Protein AF-A0A699Z258-F1 (afdb_monomer)

Nearest PDB structures (foldseek):
  6tmh-assembly1_B  TM=9.627E-01  e=2.036E-37  Toxoplasma gondii GT1
  5cdf-assembly1_E  TM=9.184E-01  e=7.762E-35  Paracoccus denitrificans
  5arh-assembly1_F  TM=9.591E-01  e=1.996E-33  Bos taurus
  9b8p-assembly1_E  TM=8.627E-01  e=3.052E-16  Rattus norvegicus
  3cob-assembly1_A  TM=8.303E-01  e=4.527E-15  unclassified

InterPro domains:
  IPR000194 ATPase, F1/V1/A1 complex, alpha/beta subunit, nucleotide-binding domain [PF00006] (335-485)
  IPR001752 Kinesin motor domain [PF00225] (1-186)
  IPR001752 Kinesin motor domain [PR00380] (93-110)
  IPR001752 Kinesin motor domain [PR00380] (124-142)
  IPR001752 Kinesin motor domain [PR00380] (173-194)
  IPR001752 Kinesin motor domain [PS50067] (1-189)
  IPR001752 Kinesin motor domain [SM00129] (1-197)
  IPR004100 ATPase, F1/V1/A1 complex, alpha/beta subunit, N-terminal domain [PF02874] (212-278)
  IPR019821 Kinesin motor domain, conserved site [PS00411] (123-134)
  IPR027417 P-loop containing nucleoside triphosphate hydrolase [G3DSA:3.40.50.300] (281-487)
  IPR027417 P-loop containing nucleoside triphosphate hydrolase [SSF52540] (1-185)
  IPR027417 P-loop containing nucleoside triphosphate hydrolase [SSF52540] (283-485)
  IPR036121 ATPase, F1/V1/A1 complex, alpha/beta subunit, N-terminal domain superfamily [SSF50615] (206-279)
  IPR036961 Kinesin motor domain superfamily [G3DSA:3.40.850.10] (1-192)
  IPR050053 ATPase alpha/beta chains [PTHR15184] (206-485)

Organism: Haematococcus lacustris (NCBI:txid44745)

Secondary structure (DSSP, 8-state):
-HHHHHHHHHHHHHHHHTTTEEEEEEEEEEEEETTEEEETT-SSSS------EEE-TTS-EEETT---EE--SHHHHHHHHHHHHHHHH----TT---STTSEEEEEEEEEEEETTT--EEEEEEEEEEPPP---TTTS---THHHHHHHHHHHHHHHHHHHHHHHHTT-S---TTSSHHHHHHTT-THHHHGGGS---PPPP-----EEEEEEEETTEEEEEESSPPPPTT-EEEETT-SS--EEEEEEEEETTEEEEEESS--TT--TT-EEEE-SSS-EEEESGGGTT-EE-TTS-B-SSS-----SEEEES--PPPPGGG------EE--S-HHHHHHSPEETT-----SSSHHHHHHHHHHHHHH--EEEEEEES--HHHHHHHHHHHHHTTSS--GGGGGG--EEEEEE-TTS-HHHHTTHHHHHHHHHHHHHHTT---EEEEEETHHHHHHHHHHHHHHTTPPP-GGG--TTHHHHHH--

Mean predicted aligned error: 17.18 Å

Solvent-accessible surface area (backbone atoms only — not comparable to full-atom values): 27286 Å² total; per-residue (Å²): 112,67,64,64,54,40,43,52,51,53,52,48,52,56,60,42,37,81,74,38,37,47,76,51,35,34,36,34,39,37,35,43,46,73,79,38,61,41,57,40,62,51,93,56,100,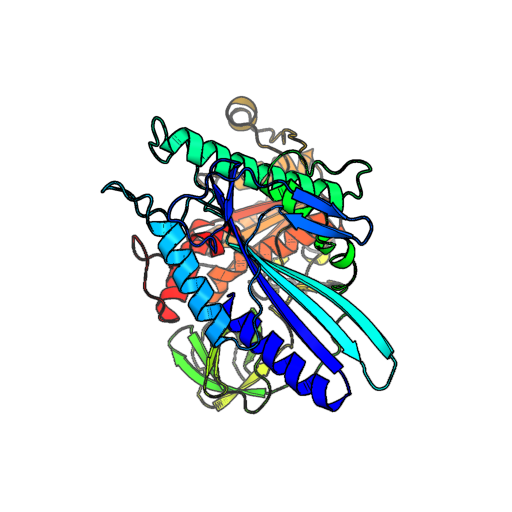66,78,87,66,86,55,46,78,46,75,47,96,87,46,47,61,47,59,48,94,56,52,72,42,82,45,92,49,45,70,57,49,48,52,50,49,52,53,26,52,51,58,71,55,70,83,73,63,101,81,73,92,68,77,51,68,37,29,40,38,41,37,37,40,39,39,36,39,26,76,80,78,69,47,74,48,75,49,74,49,76,51,73,48,76,41,60,88,66,61,63,87,78,67,77,50,60,74,68,53,37,53,40,44,48,36,50,49,45,31,53,50,27,40,51,52,30,54,50,25,50,75,70,65,46,96,66,60,55,28,80,68,20,59,65,27,41,58,46,61,38,55,63,67,75,72,62,70,84,76,76,80,82,80,68,83,77,72,87,70,79,81,50,58,28,26,30,67,46,78,58,75,53,36,37,32,34,33,31,86,66,77,76,80,55,73,54,20,24,29,38,47,56,94,54,98,57,92,38,42,29,32,28,71,44,78,77,52,91,54,22,35,33,23,35,22,48,39,82,52,80,88,69,54,72,65,38,46,29,38,51,71,87,39,45,53,54,26,64,32,55,71,47,40,29,46,36,36,24,37,50,70,41,48,67,76,62,83,76,60,83,74,67,54,96,48,66,44,54,45,76,71,81,76,81,52,79,88,72,57,79,86,71,86,44,76,41,81,48,86,43,68,68,43,57,70,77,57,58,42,47,52,96,55,88,80,90,76,92,68,72,82,59,52,64,56,44,50,54,40,36,42,70,74,67,70,31,43,35,26,39,12,33,16,46,33,54,67,65,60,54,51,52,51,52,51,50,32,42,75,73,58,44,27,32,69,76,94,49,18,81,73,20,41,34,28,38,24,43,15,38,60,90,50,35,43,43,19,17,49,38,12,51,36,39,27,46,41,41,37,47,40,41,36,75,74,66,68,40,63,60,49,75,42,64,45,35,63,67,40,31,54,50,17,44,22,56,47,32,54,75,74,67,51,72,65,39,79,98,62,33,35,74,54,51,68,57,61,58,68,73,103

Radius of gyration: 27.97 Å; Cα contacts (8 Å, |Δi|>4): 876; chains: 1; bounding box: 65×74×66 Å

Foldseek 3Di:
DLLVVQQVVLVVQVVCVVVQKDKWKKKWKWKQFLQAIDTLQDPDLDDPDGWDWDQDPVLDIDIPPTDIGTDNDSVVVVVSVVSSVVSVVPVDDPDDPPPQQMKMKMKMWMWMARPVPRDIDIDMDIDMDAHDQDDLVPPPDDDPRSSSNVLSNQLVVLVVQQLLCLVVVHPDGPLVSGSNSVSCVSVCVSVPVVPPDPPDPDDDDDWFKWWFADDDWQKTKTATPDDAADAQWWKFFPPDPDTKIWGFHDDPDPRITITGIFFGCPPPDTGTMMTTPNGHQWAAADLLLFLFEAFLSHATPPPQDGRDGPDIDHLDDFDDDPNRDDPDWDFDDQVDVCCCPPPTDTQVDDDDDDDDVVPLSSLLRCCVPFVAAEEEQAQAAAPVVVVVSSVVCPVSVLADDDPCRSVHRYGYYYDHNPGALVRSLRSLSVSVVNQVCCCPVVVGRYHYHHVPPVSNQVSQLVVQVSVVADADPPSGGPCSCVSSVRD

pLDDT: mean 82.55, std 15.2, range [25.12, 97.75]

Sequence (487 aa):
MIPLAMHQVFDTSRKLGSQGWTFNMAASMLEIYNEEYKDLLCKTKKDDRKHQVQHNADGTTLVTDMVVIDVSTAAKVDSLLSDAMDKRTVGCTQLNEHSSRSHMVFMLRIDGVNTATGQVIAGSLNL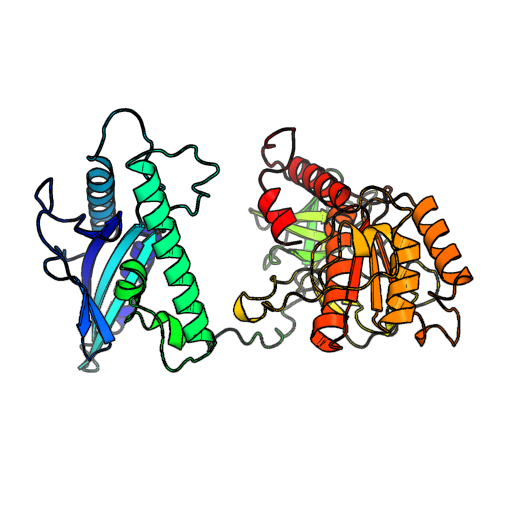IDLAGSERVKESGASGQQMKEAQSINKSLSALGDVIVAIANKEKHIPYRNSKLTYLLQAASLLRGWVRGYAAEPAAAAAVDHGYVSQVIGPVVDVRFDGELPSILSALEVQGHNVRLVLEVAQHVGDNTVRTIAMDSTDGLVRGQKVISTGGSIMVPVGRGTLGRIINVIGEPVDEAGPIECDTNWSIHREAPAFTEQSTEQEILVTGIKVVDLLAPYQRGGKIGLFGVLLIMELINNVAKAHGGFSVFAGVGERTREGNDLYREMIESGVIKMGEKRGESKVTLVYGQMNEPPGARARVALTGLTVAEYFRDVEGQDVLLFVDNIFRFTQANSEVSALLGRIPSAVGYQPTLATDLGHC

Structure (mmCIF, N/CA/C/O backbone):
data_AF-A0A699Z258-F1
#
_entry.id   AF-A0A699Z258-F1
#
loop_
_atom_site.group_PDB
_atom_site.id
_atom_site.type_symbol
_atom_site.label_atom_id
_atom_site.label_alt_id
_atom_site.label_comp_id
_atom_site.label_asym_id
_atom_site.label_entity_id
_atom_site.label_seq_id
_atom_site.pdbx_PDB_ins_code
_atom_site.Cartn_x
_atom_site.Cartn_y
_atom_site.Cartn_z
_atom_site.occupancy
_atom_site.B_iso_or_equiv
_atom_site.auth_seq_id
_atom_site.auth_comp_id
_atom_site.auth_asym_id
_atom_site.auth_atom_id
_atom_site.pdbx_PDB_model_num
ATOM 1 N N . MET A 1 1 ? -10.708 19.683 -15.173 1.00 61.69 1 MET A N 1
ATOM 2 C CA . MET A 1 1 ? -11.774 18.653 -15.127 1.00 61.69 1 MET A CA 1
ATOM 3 C C . MET A 1 1 ? -13.052 19.104 -15.845 1.00 61.69 1 MET A C 1
ATOM 5 O O . MET A 1 1 ? -13.514 18.370 -16.707 1.00 61.69 1 MET A O 1
ATOM 9 N N . ILE A 1 2 ? -13.592 20.300 -15.558 1.00 78.44 2 ILE A N 1
ATOM 10 C CA . ILE A 1 2 ? -14.870 20.777 -16.132 1.00 78.44 2 ILE A CA 1
ATOM 11 C C . ILE A 1 2 ? -14.883 20.822 -17.679 1.00 78.44 2 ILE A C 1
ATOM 13 O O . ILE A 1 2 ? -15.799 20.230 -18.246 1.00 78.44 2 ILE A O 1
ATOM 17 N N . PRO A 1 3 ? -13.883 21.396 -18.386 1.00 77.69 3 PRO A N 1
ATOM 18 C CA . PRO A 1 3 ? -13.898 21.448 -19.857 1.00 77.69 3 PRO A CA 1
ATOM 19 C C . PRO A 1 3 ? -14.035 20.068 -20.517 1.00 77.69 3 PRO A C 1
ATOM 21 O O . PRO A 1 3 ? -14.876 19.857 -21.389 1.00 77.69 3 PRO A O 1
ATOM 24 N N . LEU A 1 4 ? -13.269 19.087 -20.030 1.00 77.12 4 LEU A N 1
ATOM 25 C CA . LEU A 1 4 ? -13.266 17.722 -20.559 1.00 77.12 4 LEU A CA 1
ATOM 26 C C . LEU A 1 4 ? -14.621 17.021 -20.360 1.00 77.12 4 LEU A C 1
ATOM 28 O O . LEU A 1 4 ? -15.134 16.394 -21.285 1.00 77.12 4 LEU A O 1
ATOM 32 N N . ALA A 1 5 ? -15.231 17.182 -19.180 1.00 81.25 5 ALA A N 1
ATOM 33 C CA . ALA A 1 5 ? -16.555 16.634 -18.895 1.00 81.25 5 ALA A CA 1
ATOM 34 C C . ALA A 1 5 ? -17.633 17.240 -19.813 1.00 81.25 5 ALA A C 1
ATOM 36 O O . ALA A 1 5 ? -18.512 16.529 -20.298 1.00 81.25 5 ALA A O 1
ATOM 37 N N . MET A 1 6 ? -17.549 18.543 -20.101 1.00 88.56 6 MET A N 1
ATOM 38 C CA . MET A 1 6 ? -18.494 19.224 -20.991 1.00 88.56 6 MET A CA 1
ATOM 39 C C . MET A 1 6 ? -18.360 18.771 -22.438 1.00 88.56 6 MET A C 1
ATOM 41 O O . MET A 1 6 ? -19.375 18.531 -23.091 1.00 88.56 6 MET A O 1
ATOM 45 N N . HIS A 1 7 ? -17.132 18.584 -22.929 1.00 84.94 7 HIS A N 1
ATOM 46 C CA . HIS A 1 7 ? -16.902 17.983 -24.243 1.00 84.94 7 HIS A CA 1
ATOM 47 C C . HIS A 1 7 ? -17.639 16.646 -24.375 1.00 84.94 7 HIS A C 1
ATOM 49 O O . HIS A 1 7 ? -18.446 16.477 -25.291 1.00 84.94 7 HIS A O 1
ATOM 55 N N . GLN A 1 8 ? -17.463 15.755 -23.397 1.00 85.00 8 GLN A N 1
ATOM 56 C CA . GLN A 1 8 ? -18.109 14.446 -23.388 1.00 85.00 8 GLN A CA 1
ATOM 57 C C . GLN A 1 8 ? -19.644 14.529 -23.311 1.00 85.00 8 GLN A C 1
ATOM 59 O O . GLN A 1 8 ? -20.333 13.793 -24.022 1.00 85.00 8 GLN A O 1
ATOM 64 N N . VAL A 1 9 ? -20.198 15.423 -22.487 1.00 86.12 9 VAL A N 1
ATOM 65 C CA . VAL A 1 9 ? -21.655 15.612 -22.347 1.00 86.12 9 VAL A CA 1
ATOM 66 C C . VAL A 1 9 ? -22.271 16.108 -23.659 1.00 86.12 9 VAL A C 1
ATOM 68 O O . VAL A 1 9 ? -23.258 15.538 -24.131 1.00 86.12 9 VAL A O 1
ATOM 71 N N . PHE A 1 10 ? -21.671 17.115 -24.300 1.00 89.44 10 PHE A N 1
ATOM 72 C CA . PHE A 1 10 ? -22.171 17.641 -25.573 1.00 89.44 10 PHE A CA 1
ATOM 73 C C . PHE A 1 10 ? -21.992 16.646 -26.731 1.00 89.44 10 PHE A C 1
ATOM 75 O O . PHE A 1 10 ? -22.883 16.534 -27.576 1.00 89.44 10 PHE A O 1
ATOM 82 N N . ASP A 1 11 ? -20.887 15.895 -26.770 1.00 87.31 11 ASP A N 1
ATOM 83 C CA . ASP A 1 11 ? -20.684 14.813 -27.744 1.00 87.31 11 ASP A CA 1
ATOM 84 C C . ASP A 1 11 ? -21.733 13.708 -27.594 1.00 87.31 11 ASP A C 1
ATOM 86 O O . ASP A 1 11 ? -22.299 13.236 -28.582 1.00 87.31 11 ASP A O 1
ATOM 90 N N . THR A 1 12 ? -22.028 13.317 -26.356 1.00 87.12 12 THR A N 1
ATOM 91 C CA . THR A 1 12 ? -23.023 12.280 -26.058 1.00 87.12 12 THR A CA 1
ATOM 92 C C . THR A 1 12 ? -24.430 12.745 -26.424 1.00 87.12 12 THR A C 1
ATOM 94 O O . THR A 1 12 ? -25.163 12.010 -27.083 1.00 87.12 12 THR A O 1
ATOM 97 N N . SER A 1 13 ? -24.782 13.990 -26.092 1.00 87.25 13 SER A N 1
ATOM 98 C CA . SER A 1 13 ? -26.050 14.615 -26.489 1.00 87.25 13 SER A CA 1
ATOM 99 C C . SER A 1 13 ? -26.252 14.592 -28.010 1.00 87.25 13 SER A C 1
ATOM 101 O O . SER A 1 13 ? -27.298 14.153 -28.490 1.00 87.25 13 SER A O 1
ATOM 103 N N . ARG A 1 14 ? -25.217 14.943 -28.791 1.00 88.94 14 ARG A N 1
ATOM 104 C CA . ARG A 1 14 ? -25.261 14.860 -30.263 1.00 88.94 14 ARG A CA 1
ATOM 105 C C . ARG A 1 14 ? -25.487 13.438 -30.768 1.00 88.94 14 ARG A C 1
ATOM 107 O O . ARG A 1 14 ? -26.310 13.236 -31.658 1.00 88.94 14 ARG A O 1
ATOM 114 N N . LYS A 1 15 ? -24.782 12.450 -30.205 1.00 88.00 15 LYS A N 1
ATOM 115 C CA . LYS A 1 15 ? -24.946 11.034 -30.578 1.00 88.00 15 LYS A CA 1
ATOM 116 C C . LYS A 1 15 ? -26.372 10.549 -30.312 1.00 88.00 15 LYS A C 1
ATOM 118 O O . LYS A 1 15 ? -26.968 9.909 -31.176 1.00 88.00 15 LYS A O 1
ATOM 123 N N . LEU A 1 16 ? -26.939 10.904 -29.160 1.00 87.00 16 LEU A N 1
ATOM 124 C CA . LEU A 1 16 ? -28.310 10.548 -28.781 1.00 87.00 16 LEU A CA 1
ATOM 125 C C . LEU A 1 16 ? -29.380 11.273 -29.612 1.00 87.00 16 LEU A C 1
ATOM 127 O O . LEU A 1 16 ? -30.498 10.773 -29.723 1.00 87.00 16 LEU A O 1
ATOM 131 N N . GLY A 1 17 ? -29.030 12.378 -30.277 1.00 86.81 17 GLY A N 1
ATOM 132 C CA . GLY A 1 17 ? -29.891 13.030 -31.267 1.00 86.81 17 GLY A CA 1
ATOM 133 C C . GLY A 1 17 ? -30.339 12.095 -32.392 1.00 86.81 17 GLY A C 1
ATOM 134 O O . GLY A 1 17 ? -31.502 12.118 -32.788 1.00 86.81 17 GLY A O 1
ATOM 135 N N . SER A 1 18 ? -29.464 11.184 -32.836 1.00 85.38 18 SER A N 1
ATOM 136 C CA . SER A 1 18 ? -29.817 10.155 -33.832 1.00 85.38 18 SER A CA 1
ATOM 137 C C . SER A 1 18 ? -30.902 9.174 -33.357 1.00 85.38 18 SER A C 1
ATOM 139 O O . SER A 1 18 ? -31.518 8.495 -34.172 1.00 85.38 18 SER A O 1
ATOM 141 N N . GLN A 1 19 ? -31.169 9.131 -32.048 1.00 86.44 19 GLN A N 1
ATOM 142 C CA . GLN A 1 19 ? -32.172 8.284 -31.398 1.00 86.44 19 GLN A CA 1
ATOM 143 C C . GLN A 1 19 ? -33.438 9.070 -30.995 1.00 86.44 19 GLN A C 1
ATOM 145 O O . GLN A 1 19 ? -34.249 8.588 -30.203 1.00 86.44 19 GLN A O 1
ATOM 150 N N . GLY A 1 20 ? -33.611 10.293 -31.513 1.00 87.06 20 GLY A N 1
ATOM 151 C CA . GLY A 1 20 ? -34.803 11.123 -31.299 1.00 87.06 20 GLY A CA 1
ATOM 152 C C . GLY A 1 20 ? -34.772 12.009 -30.049 1.00 87.06 20 GLY A C 1
ATOM 153 O O . GLY A 1 20 ? -35.778 12.661 -29.755 1.00 87.06 20 GLY A O 1
ATOM 154 N N . TRP A 1 21 ? -33.648 12.062 -29.326 1.00 90.31 21 TRP A N 1
ATOM 155 C CA . TRP A 1 21 ? -33.479 12.913 -28.144 1.00 90.31 21 TRP A CA 1
ATOM 156 C C . TRP A 1 21 ? -33.062 14.341 -28.503 1.00 90.31 21 TRP A C 1
ATOM 158 O O . TRP A 1 21 ? -32.141 14.559 -29.282 1.00 90.31 21 TRP A O 1
ATOM 168 N N . THR A 1 22 ? -33.696 15.326 -27.875 1.00 90.69 22 THR A N 1
ATOM 169 C CA . THR A 1 22 ? -33.288 16.736 -27.913 1.00 90.69 22 THR A CA 1
ATOM 170 C C . THR A 1 22 ? -33.008 17.205 -26.496 1.00 90.69 22 THR A C 1
ATOM 172 O O . THR A 1 22 ? -33.843 17.002 -25.619 1.00 90.69 22 THR A O 1
ATOM 175 N N . PHE A 1 23 ? -31.854 17.834 -26.275 1.00 89.69 23 PHE A N 1
ATOM 176 C CA . PHE A 1 23 ? -31.431 18.297 -24.955 1.00 89.69 23 PHE A CA 1
ATOM 177 C C . PHE A 1 23 ? -31.291 19.819 -24.917 1.00 89.69 23 PHE A C 1
ATOM 179 O O . PHE A 1 23 ? -30.632 20.400 -25.779 1.00 89.69 23 PHE A O 1
ATOM 186 N N . ASN A 1 24 ? -31.865 20.446 -23.895 1.00 90.88 24 ASN A N 1
ATOM 187 C CA . ASN A 1 24 ? -31.582 21.813 -23.486 1.00 90.88 24 ASN A CA 1
ATOM 188 C C . ASN A 1 24 ? -30.664 21.776 -22.258 1.00 90.88 24 ASN A C 1
ATOM 190 O O . ASN A 1 24 ? -30.893 20.995 -21.335 1.00 90.88 24 ASN A O 1
ATOM 194 N N . MET A 1 25 ? -29.606 22.581 -22.261 1.00 92.19 25 MET A N 1
ATOM 195 C CA . MET A 1 25 ? -28.632 22.611 -21.177 1.00 92.19 25 MET A CA 1
ATOM 196 C C . MET A 1 25 ? -28.369 24.044 -20.742 1.00 92.19 25 MET A C 1
ATOM 198 O O . MET A 1 25 ? -28.184 24.930 -21.575 1.00 92.19 25 MET A O 1
ATOM 202 N N . ALA A 1 26 ? -28.309 24.261 -19.433 1.00 90.19 26 ALA A N 1
ATOM 203 C CA . ALA A 1 26 ? -28.070 25.575 -18.858 1.00 90.19 26 ALA A CA 1
ATOM 204 C C . ALA A 1 26 ? -27.088 25.486 -17.690 1.00 90.19 26 ALA A C 1
ATOM 206 O O . ALA A 1 26 ? -27.201 24.603 -16.840 1.00 90.19 26 ALA A O 1
ATOM 207 N N . ALA A 1 27 ? -26.118 26.395 -17.656 1.00 90.94 27 ALA A N 1
ATOM 208 C CA . ALA A 1 27 ? -25.052 26.420 -16.667 1.00 90.94 27 ALA A CA 1
ATOM 209 C C . ALA A 1 27 ? -25.206 27.589 -15.686 1.00 90.94 27 ALA A C 1
ATOM 211 O O . ALA A 1 27 ? -25.616 28.690 -16.063 1.00 90.94 27 ALA A O 1
ATOM 212 N N . SER A 1 28 ? -24.809 27.359 -14.439 1.00 90.62 28 SER A N 1
ATOM 213 C CA . SER A 1 28 ? -24.591 28.385 -13.419 1.00 90.62 28 SER A CA 1
ATOM 214 C C . SER A 1 28 ? -23.304 28.091 -12.639 1.00 90.62 28 SER A C 1
ATOM 216 O O . SER A 1 28 ? -22.839 26.950 -12.587 1.00 90.62 28 SER A O 1
ATOM 218 N N . MET A 1 29 ? -22.675 29.125 -12.072 1.00 90.00 29 MET A N 1
ATOM 219 C CA . MET A 1 29 ? -21.426 28.981 -11.313 1.00 90.00 29 MET A CA 1
ATOM 220 C C . MET A 1 29 ? -21.481 29.770 -10.020 1.00 90.00 29 MET A C 1
ATOM 222 O O . MET A 1 29 ? -21.786 30.959 -10.019 1.00 90.00 29 MET A O 1
ATOM 226 N N . LEU A 1 30 ? -21.145 29.098 -8.930 1.00 88.88 30 LEU A N 1
ATOM 227 C CA . LEU A 1 30 ? -21.267 29.597 -7.575 1.00 88.88 30 LEU A CA 1
ATOM 228 C C . LEU A 1 30 ? -19.924 29.478 -6.856 1.00 88.88 30 LEU A C 1
ATOM 230 O O . LEU A 1 30 ? -19.266 28.444 -6.927 1.00 88.88 30 LEU A O 1
ATOM 234 N N . GLU A 1 31 ? -19.550 30.504 -6.109 1.00 88.31 31 GLU A N 1
ATOM 235 C CA . GLU A 1 31 ? -18.481 30.447 -5.120 1.00 88.31 31 GLU A CA 1
ATOM 236 C C . GLU A 1 31 ? -19.079 30.327 -3.714 1.00 88.31 31 GLU A C 1
ATOM 238 O O . GLU A 1 31 ? -20.045 31.015 -3.370 1.00 88.31 31 GLU A O 1
ATOM 243 N N . ILE A 1 32 ? -18.485 29.463 -2.891 1.00 87.62 32 ILE A N 1
ATOM 244 C CA . ILE A 1 32 ? -18.721 29.406 -1.450 1.00 87.62 32 ILE A CA 1
ATOM 245 C C . ILE A 1 32 ? -17.452 29.892 -0.759 1.00 87.62 32 ILE A C 1
ATOM 247 O O . ILE A 1 32 ? -16.436 29.193 -0.721 1.00 87.62 32 ILE A O 1
ATOM 251 N N . TYR A 1 33 ? -17.518 31.090 -0.189 1.00 83.00 33 TYR A N 1
ATOM 252 C CA . TYR A 1 33 ? -16.407 31.701 0.530 1.00 83.00 33 TYR A CA 1
ATOM 253 C C . TYR A 1 33 ? -16.902 32.231 1.871 1.00 83.00 33 TYR A C 1
ATOM 255 O O . TYR A 1 33 ? -17.870 32.983 1.936 1.00 83.00 33 TYR A O 1
ATOM 263 N N . ASN A 1 34 ? -16.242 31.806 2.951 1.00 79.25 34 ASN A N 1
ATOM 264 C CA . ASN A 1 34 ? -16.601 32.158 4.326 1.00 79.25 34 ASN A CA 1
ATOM 265 C C . ASN A 1 34 ? -18.083 31.884 4.690 1.00 79.25 34 ASN A C 1
ATOM 267 O O . ASN A 1 34 ? -18.720 32.698 5.350 1.00 79.25 34 ASN A O 1
ATOM 271 N N . GLU A 1 35 ? -18.627 30.736 4.259 1.00 82.75 35 GLU A N 1
ATOM 272 C CA . GLU A 1 35 ? -20.040 30.345 4.457 1.00 82.75 35 GLU A CA 1
ATOM 273 C C . GLU A 1 35 ? -21.065 31.306 3.815 1.00 82.75 35 GLU A C 1
ATOM 275 O O . GLU A 1 35 ? -22.234 31.357 4.213 1.00 82.75 35 GLU A O 1
ATOM 280 N N . GLU A 1 36 ? -20.650 32.032 2.778 1.00 83.88 36 GLU A N 1
ATOM 281 C CA . GLU A 1 36 ? -21.521 32.845 1.935 1.00 83.88 36 GLU A CA 1
ATOM 282 C C . GLU A 1 36 ? -21.476 32.367 0.483 1.00 83.88 36 GLU A C 1
ATOM 284 O O . GLU A 1 36 ? -20.442 31.932 -0.022 1.00 83.88 36 GLU A O 1
ATOM 289 N N . TYR A 1 37 ? -22.630 32.445 -0.176 1.00 87.38 37 TYR A N 1
ATOM 290 C CA . TYR A 1 37 ? -22.821 32.110 -1.582 1.00 87.38 37 TYR A CA 1
ATOM 291 C C . TYR A 1 37 ? -22.620 33.354 -2.441 1.00 87.38 37 TYR A C 1
ATOM 293 O O . TYR A 1 37 ? -23.222 34.387 -2.148 1.00 87.38 37 TYR A O 1
ATOM 301 N N . LYS A 1 38 ? -21.835 33.245 -3.513 1.00 86.56 38 LYS A N 1
ATOM 302 C CA . LYS A 1 38 ? -21.630 34.321 -4.488 1.00 86.56 38 LYS A CA 1
ATOM 303 C C . LYS A 1 38 ? -21.785 33.798 -5.910 1.00 86.56 38 LYS A C 1
ATOM 305 O O . LYS A 1 38 ? -21.139 32.823 -6.283 1.00 86.56 38 LYS A O 1
ATOM 310 N N . ASP A 1 39 ? -22.618 34.452 -6.708 1.00 87.88 39 ASP A N 1
ATOM 311 C CA . ASP A 1 39 ? -22.789 34.123 -8.122 1.00 87.88 39 ASP A CA 1
ATOM 312 C C . ASP A 1 39 ? -21.597 34.628 -8.951 1.00 87.88 39 ASP A C 1
ATOM 314 O O . ASP A 1 39 ? -21.351 35.832 -9.064 1.00 87.88 39 ASP A O 1
ATOM 318 N N . LEU A 1 40 ? -20.864 33.702 -9.570 1.00 87.12 40 LEU A N 1
ATOM 319 C CA . LEU A 1 40 ? -19.705 34.021 -10.404 1.00 87.12 40 LEU A CA 1
ATOM 320 C C . LEU A 1 40 ? -20.103 34.457 -11.825 1.00 87.12 40 LEU A C 1
ATOM 322 O O . LEU A 1 40 ? -19.279 34.993 -12.565 1.00 87.12 40 LEU A O 1
ATOM 326 N N . LEU A 1 41 ? -21.365 34.295 -12.228 1.00 86.31 41 LEU A N 1
ATOM 327 C CA . LEU A 1 41 ? -21.853 34.698 -13.551 1.00 86.31 41 LEU A CA 1
ATOM 328 C C . LEU A 1 41 ? -22.610 36.035 -13.536 1.00 86.31 41 LEU A C 1
ATOM 330 O O . LEU A 1 41 ? -22.936 36.564 -14.603 1.00 86.31 41 LEU A O 1
ATOM 334 N N . CYS A 1 42 ? -22.810 36.654 -12.368 1.00 82.25 42 CYS A N 1
ATOM 335 C CA . CYS A 1 42 ? -23.446 37.967 -12.252 1.00 82.25 42 CYS A CA 1
ATOM 336 C C . CYS A 1 42 ? -22.695 39.053 -13.046 1.00 82.25 42 CYS A C 1
ATOM 338 O O . CYS A 1 42 ? -21.467 39.103 -13.053 1.00 82.25 42 CYS A O 1
ATOM 340 N N . LYS A 1 43 ? -23.413 39.949 -13.737 1.00 71.62 43 LYS A N 1
ATOM 341 C CA . LYS A 1 43 ? -22.798 40.992 -14.584 1.00 71.62 43 LYS A CA 1
ATOM 342 C C . LYS A 1 43 ? -22.136 42.123 -13.783 1.00 71.62 43 LYS A C 1
ATOM 344 O O . LYS A 1 43 ? -21.305 42.841 -14.335 1.00 71.62 43 LYS A O 1
ATOM 349 N N . THR A 1 44 ? -22.498 42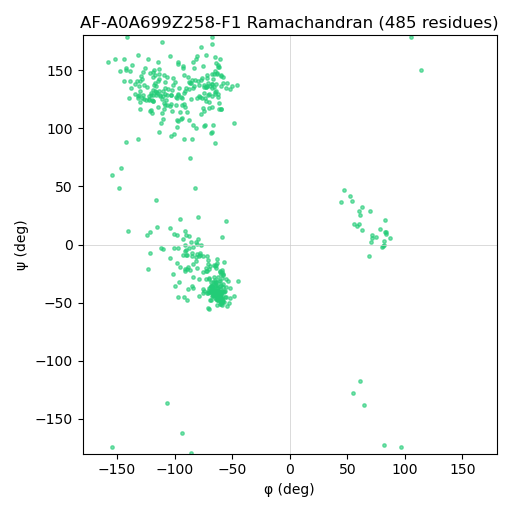.311 -12.514 1.00 66.31 44 THR A N 1
ATOM 350 C CA . THR A 1 44 ? -21.924 43.348 -11.645 1.00 66.31 44 THR A CA 1
ATOM 351 C C . THR A 1 44 ? -20.677 42.830 -10.926 1.00 66.31 44 THR A C 1
ATOM 353 O O . THR A 1 44 ? -20.612 41.670 -10.541 1.00 66.31 44 THR A O 1
ATOM 356 N N . LYS A 1 45 ? -19.669 43.693 -10.719 1.00 59.81 45 LYS A N 1
ATOM 357 C CA . LYS A 1 45 ? -18.395 43.319 -10.058 1.00 59.81 45 LYS A CA 1
ATOM 358 C C . LYS A 1 45 ? -18.548 42.893 -8.593 1.00 59.81 45 LYS A C 1
ATOM 360 O O . LYS A 1 45 ? -17.634 42.299 -8.035 1.00 59.81 45 LYS A O 1
ATOM 365 N N . LYS A 1 46 ? -19.674 43.229 -7.969 1.00 61.25 46 LYS A N 1
ATOM 366 C CA . LYS A 1 46 ? -20.030 42.815 -6.619 1.00 61.25 46 LYS A CA 1
ATOM 367 C C . LYS A 1 46 ? -21.453 42.279 -6.661 1.00 61.25 46 LYS A C 1
ATOM 369 O O . LYS A 1 46 ? -22.335 42.944 -7.212 1.00 61.25 46 LYS A O 1
ATOM 374 N N . ASP A 1 47 ? -21.645 41.080 -6.128 1.00 67.31 47 ASP A N 1
ATOM 375 C CA . ASP A 1 47 ? -22.975 40.539 -5.898 1.00 67.31 47 ASP A CA 1
ATOM 376 C C . ASP A 1 47 ? -23.391 40.845 -4.459 1.00 67.31 47 ASP A C 1
ATOM 378 O O . ASP A 1 47 ? -22.830 40.295 -3.514 1.00 67.31 47 ASP A O 1
ATOM 382 N N . ASP A 1 48 ? -24.327 41.779 -4.292 1.00 66.00 48 ASP A N 1
ATOM 383 C CA . ASP A 1 48 ? -24.894 42.125 -2.985 1.00 66.00 48 ASP A CA 1
ATOM 384 C C . ASP A 1 48 ? -26.181 41.314 -2.688 1.00 66.00 48 ASP A C 1
ATOM 386 O O . ASP A 1 48 ? -26.853 41.552 -1.678 1.00 66.00 48 ASP A O 1
ATOM 390 N N . ARG A 1 49 ? -26.562 40.362 -3.559 1.00 77.25 49 ARG A N 1
ATOM 391 C CA . ARG A 1 49 ? -27.762 39.531 -3.385 1.00 77.25 49 ARG A CA 1
ATOM 392 C C . ARG A 1 49 ? -27.516 38.431 -2.353 1.00 77.25 49 ARG A C 1
ATOM 394 O O . ARG A 1 49 ? -26.455 37.820 -2.282 1.00 77.25 49 ARG A O 1
ATOM 401 N N . LYS A 1 50 ? -28.539 38.149 -1.541 1.00 77.00 50 LYS A N 1
ATOM 402 C CA . LYS A 1 50 ? -28.506 37.061 -0.554 1.00 77.00 50 LYS A CA 1
ATOM 403 C C . LYS A 1 50 ? -29.067 35.783 -1.159 1.00 77.00 50 LYS A C 1
ATOM 405 O O . LYS A 1 50 ? -30.261 35.514 -1.045 1.00 77.00 50 LYS A O 1
ATOM 410 N N . HIS A 1 51 ? -28.191 34.985 -1.749 1.00 83.94 51 HIS A N 1
ATOM 411 C CA . HIS A 1 51 ? -28.556 33.686 -2.302 1.00 83.94 51 HIS A CA 1
ATOM 412 C C . HIS A 1 51 ? -28.955 32.690 -1.205 1.00 83.94 51 HIS A C 1
ATOM 414 O O . HIS A 1 51 ? -28.314 32.596 -0.151 1.00 83.94 51 HIS A O 1
ATOM 420 N N . GLN A 1 52 ? -30.009 31.915 -1.454 1.00 82.62 52 GLN A N 1
ATOM 421 C CA . GLN A 1 52 ? -30.466 30.846 -0.570 1.00 82.62 52 GLN A CA 1
ATOM 422 C C . GLN A 1 52 ? -30.650 29.548 -1.346 1.00 82.62 52 GLN A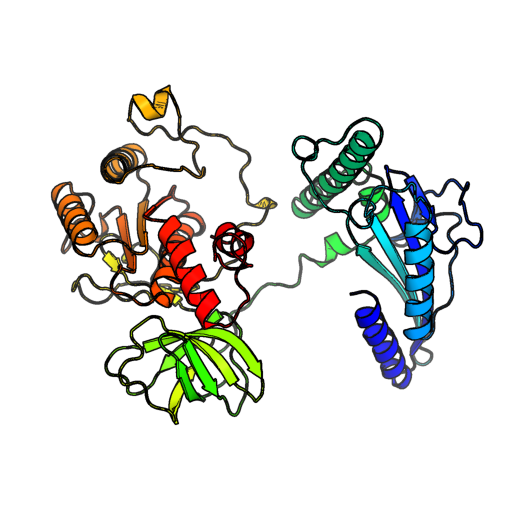 C 1
ATOM 424 O O . GLN A 1 52 ? -31.066 29.549 -2.500 1.00 82.62 52 GLN A O 1
ATOM 429 N N . VAL A 1 53 ? -30.353 28.431 -0.689 1.00 84.00 53 VAL A N 1
ATOM 430 C CA . VAL A 1 53 ? -30.566 27.095 -1.246 1.00 84.00 53 VAL A CA 1
ATOM 431 C C . VAL A 1 53 ? -32.000 26.658 -0.965 1.00 84.00 53 VAL A C 1
ATOM 433 O O . VAL A 1 53 ? -32.431 26.637 0.192 1.00 84.00 53 VAL A O 1
ATOM 436 N N . GLN A 1 54 ? -32.713 26.288 -2.023 1.00 81.50 54 GLN A N 1
ATOM 437 C CA . GLN A 1 54 ? -34.042 25.696 -1.990 1.00 81.50 54 GLN A CA 1
ATOM 438 C C . GLN A 1 54 ? -33.967 24.270 -2.538 1.00 81.50 54 GLN A C 1
ATOM 440 O O . GLN A 1 54 ? -33.402 24.030 -3.604 1.00 81.50 54 GLN A O 1
ATOM 445 N N . HIS A 1 55 ? -34.540 23.325 -1.798 1.00 78.06 55 HIS A N 1
ATOM 446 C CA . HIS A 1 55 ? -34.673 21.939 -2.236 1.00 78.06 55 HIS A CA 1
ATOM 447 C C . HIS A 1 55 ? -36.115 21.704 -2.657 1.00 78.06 55 HIS A C 1
ATOM 449 O O . HIS A 1 55 ? -37.033 21.864 -1.850 1.00 78.06 55 HIS A O 1
ATOM 455 N N . ASN A 1 56 ? -36.304 21.340 -3.917 1.00 69.25 56 ASN A N 1
ATOM 456 C CA . ASN A 1 56 ? -37.614 21.057 -4.475 1.00 69.25 56 ASN A CA 1
ATOM 457 C C . ASN A 1 56 ? -38.028 19.608 -4.183 1.00 69.25 56 ASN A C 1
ATOM 459 O O . ASN A 1 56 ? -37.197 18.726 -3.956 1.00 69.25 56 ASN A O 1
ATOM 463 N N . ALA A 1 57 ? -39.338 19.351 -4.211 1.00 57.38 57 ALA A N 1
ATOM 464 C CA . ALA A 1 57 ? -39.903 18.022 -3.960 1.00 57.38 57 ALA A CA 1
ATOM 465 C C . ALA A 1 57 ? -39.522 16.976 -5.031 1.00 57.38 57 ALA A C 1
ATOM 467 O O . ALA A 1 57 ? -39.622 15.779 -4.776 1.00 57.38 57 ALA A O 1
ATOM 468 N N . ASP A 1 58 ? -39.066 17.424 -6.203 1.00 58.81 58 ASP A N 1
ATOM 469 C CA . ASP A 1 58 ? -38.557 16.593 -7.302 1.00 58.81 58 ASP A CA 1
ATOM 470 C C . ASP A 1 58 ? -37.094 16.142 -7.106 1.00 58.81 58 ASP A C 1
ATOM 472 O O . ASP A 1 58 ? -36.550 15.424 -7.943 1.00 58.81 58 ASP A O 1
ATOM 476 N N . GLY A 1 59 ? -36.455 16.530 -5.995 1.00 58.81 59 GLY A N 1
ATOM 477 C CA . GLY A 1 59 ? -35.066 16.189 -5.696 1.00 58.81 59 GLY A CA 1
ATOM 478 C C . GLY A 1 59 ? -34.048 17.129 -6.345 1.00 58.81 59 GLY A C 1
ATOM 479 O O . GLY A 1 59 ? -32.854 16.857 -6.271 1.00 58.81 59 GLY A O 1
ATOM 480 N N . THR A 1 60 ? -34.478 18.240 -6.952 1.00 64.06 60 THR A N 1
ATOM 481 C CA . THR A 1 60 ? -33.559 19.262 -7.472 1.00 64.06 60 THR A CA 1
ATOM 482 C C . THR A 1 60 ? -33.178 20.285 -6.395 1.00 64.06 60 THR A C 1
ATOM 484 O O . THR A 1 60 ? -34.011 20.721 -5.595 1.00 64.06 60 THR A O 1
ATOM 487 N N . THR A 1 61 ? -31.901 20.686 -6.359 1.00 71.88 61 THR A N 1
ATOM 488 C CA . THR A 1 61 ? -31.444 21.841 -5.568 1.00 71.88 61 THR A CA 1
ATOM 489 C C . THR A 1 61 ? -31.328 23.061 -6.474 1.00 71.88 61 THR A C 1
ATOM 491 O O . THR A 1 61 ? -30.615 23.015 -7.475 1.00 71.88 61 THR A O 1
ATOM 494 N N . LEU A 1 62 ? -31.960 24.168 -6.086 1.00 73.25 62 LEU A N 1
ATOM 495 C CA . LEU A 1 62 ? -31.805 25.472 -6.723 1.00 73.25 62 LEU A CA 1
ATOM 496 C C . LEU A 1 62 ? -31.207 26.475 -5.741 1.00 73.25 62 LEU A C 1
ATOM 498 O O . LEU A 1 62 ? -31.497 26.457 -4.546 1.00 73.25 62 LEU A O 1
ATOM 502 N N . VAL A 1 63 ? -30.392 27.383 -6.263 1.00 81.94 63 VAL A N 1
ATOM 503 C CA . VAL A 1 63 ? -29.901 28.544 -5.520 1.00 81.94 63 VAL A CA 1
ATOM 504 C C . VAL A 1 63 ? -30.621 29.773 -6.062 1.00 81.94 63 VAL A C 1
ATOM 506 O O . VAL A 1 63 ? -30.620 30.003 -7.272 1.00 81.94 63 VAL A O 1
ATOM 509 N N . THR A 1 64 ? -31.280 30.535 -5.187 1.00 80.50 64 THR A N 1
ATOM 510 C CA . THR A 1 64 ? -32.084 31.695 -5.597 1.00 80.50 64 THR A CA 1
ATOM 511 C C . THR A 1 64 ? -31.220 32.768 -6.245 1.00 80.50 64 THR A C 1
ATOM 513 O O . THR A 1 64 ? -30.061 32.951 -5.874 1.00 80.50 64 THR A O 1
ATOM 516 N N . ASP A 1 65 ? -31.797 33.492 -7.203 1.00 80.25 65 ASP A N 1
ATOM 517 C CA . ASP A 1 65 ? -31.195 34.667 -7.848 1.00 80.25 65 ASP A CA 1
ATOM 518 C C . ASP A 1 65 ? -29.864 34.413 -8.582 1.00 80.25 65 ASP A C 1
ATOM 520 O O . ASP A 1 65 ? -29.148 35.362 -8.906 1.00 80.25 65 ASP A O 1
ATOM 524 N N . MET A 1 66 ? -29.540 33.152 -8.885 1.00 83.50 66 MET A N 1
ATOM 525 C CA . MET A 1 66 ? -28.391 32.801 -9.722 1.00 83.50 66 MET A CA 1
ATOM 526 C C . MET A 1 66 ? -28.633 33.171 -11.182 1.00 83.50 66 MET A C 1
ATOM 528 O O . MET A 1 66 ? -29.706 32.922 -11.739 1.00 83.50 66 MET A O 1
ATOM 532 N N . VAL A 1 67 ? -27.602 33.697 -11.834 1.00 86.31 67 VAL A N 1
ATOM 533 C CA . VAL A 1 67 ? -27.569 33.811 -13.287 1.00 86.31 67 VAL A CA 1
ATOM 534 C C . VAL A 1 67 ? -27.422 32.414 -13.891 1.00 86.31 67 VAL A C 1
ATOM 536 O O . VAL A 1 67 ? -26.476 31.679 -13.607 1.00 86.31 67 VAL A O 1
ATOM 539 N N . VAL A 1 68 ? -28.382 32.061 -14.743 1.00 86.00 68 VAL A N 1
ATOM 540 C CA . VAL A 1 68 ? -28.416 30.810 -15.503 1.00 86.00 68 VAL A CA 1
ATOM 541 C C . VAL A 1 68 ? -28.232 31.153 -16.975 1.00 86.00 68 VAL A C 1
ATOM 543 O O . VAL A 1 68 ? -28.924 32.029 -17.499 1.00 86.00 68 VAL A O 1
ATOM 546 N N . ILE A 1 69 ? -27.275 30.502 -17.630 1.00 90.38 69 ILE A N 1
ATOM 547 C CA . ILE A 1 69 ? -26.912 30.773 -19.023 1.00 90.38 69 ILE A CA 1
ATOM 548 C C . ILE A 1 69 ? -27.077 29.494 -19.831 1.00 90.38 69 ILE A C 1
ATOM 550 O O . ILE A 1 69 ? -26.469 28.477 -19.503 1.00 90.38 69 ILE A O 1
ATOM 554 N N . ASP A 1 70 ? -27.857 29.557 -20.906 1.00 91.25 70 ASP A N 1
ATOM 555 C CA . ASP A 1 70 ? -27.997 28.435 -21.832 1.00 91.25 70 ASP A CA 1
ATOM 556 C C . ASP A 1 70 ? -26.654 28.130 -22.508 1.00 91.25 70 ASP A C 1
ATOM 558 O O . ASP A 1 70 ? -25.951 29.023 -23.000 1.00 91.25 70 ASP A O 1
ATOM 562 N N . VAL A 1 71 ? -26.290 26.851 -22.529 1.00 90.94 71 VAL A N 1
ATOM 563 C CA . VAL A 1 71 ? -25.022 26.365 -23.070 1.00 90.94 71 VAL A CA 1
ATOM 564 C C . VAL A 1 71 ? -25.273 25.243 -24.066 1.00 90.94 71 VAL A C 1
ATOM 566 O O . VAL A 1 71 ? -25.913 24.243 -23.769 1.00 90.94 71 VAL A O 1
ATOM 569 N N . SER A 1 72 ? -24.741 25.399 -25.275 1.00 84.69 72 SER A N 1
ATOM 570 C CA . SER A 1 72 ? -24.885 24.416 -26.358 1.00 84.69 72 SER A CA 1
ATOM 571 C C . SER A 1 72 ? -23.547 23.883 -26.876 1.00 84.69 72 SER A C 1
ATOM 573 O O . SER A 1 72 ? -23.519 22.951 -27.680 1.00 84.69 72 SER A O 1
ATOM 575 N N . THR A 1 73 ? -22.426 24.455 -26.422 1.00 86.25 73 THR A N 1
ATOM 576 C CA . THR A 1 73 ? -21.072 24.074 -26.840 1.00 86.25 73 THR A CA 1
ATOM 577 C C . THR A 1 73 ? -20.088 24.133 -25.675 1.00 86.25 73 THR A C 1
ATOM 579 O O . THR A 1 73 ? -20.215 24.969 -24.778 1.00 86.25 73 THR A O 1
ATOM 582 N N . ALA A 1 74 ? -19.060 23.278 -25.722 1.00 85.38 74 ALA A N 1
ATOM 583 C CA . ALA A 1 74 ? -17.980 23.272 -24.733 1.00 85.38 74 ALA A CA 1
ATOM 584 C C . ALA A 1 74 ? -17.241 24.618 -24.696 1.00 85.38 74 ALA A C 1
ATOM 586 O O . ALA A 1 74 ? -17.060 25.179 -23.623 1.00 85.38 74 ALA A O 1
ATOM 587 N N . ALA A 1 75 ? -16.971 25.215 -25.863 1.00 86.31 75 ALA A N 1
ATOM 588 C CA . ALA A 1 75 ? -16.330 26.526 -25.966 1.00 86.31 75 ALA A CA 1
ATOM 589 C C . ALA A 1 75 ? -17.103 27.640 -25.234 1.00 86.31 75 ALA A C 1
ATOM 591 O O . ALA A 1 75 ? -16.501 28.550 -24.664 1.00 86.31 75 ALA A O 1
ATOM 592 N N . LYS A 1 76 ? -18.446 27.577 -25.213 1.00 87.88 76 LYS A N 1
ATOM 593 C CA . LYS A 1 76 ? -19.241 28.531 -24.434 1.00 87.88 76 LYS A CA 1
ATOM 594 C C . LYS A 1 76 ? -19.038 28.316 -22.935 1.00 87.88 76 LYS A C 1
ATOM 596 O O . LYS A 1 76 ? -18.897 29.304 -22.219 1.00 87.88 76 LYS A O 1
ATOM 601 N N . VAL A 1 77 ? -18.965 27.069 -22.470 1.00 89.25 77 VAL A N 1
ATOM 602 C CA . VAL A 1 77 ? -18.665 26.763 -21.062 1.00 89.25 77 VAL A CA 1
ATOM 603 C C . VAL A 1 77 ? -17.250 27.203 -20.687 1.00 89.25 77 VAL A C 1
ATOM 605 O O . VAL A 1 77 ? -17.083 27.808 -19.633 1.00 89.25 77 VAL A O 1
ATOM 608 N N . ASP A 1 78 ? -16.264 27.010 -21.563 1.00 86.94 78 ASP A N 1
ATOM 609 C CA . ASP A 1 78 ? -14.888 27.467 -21.332 1.00 86.94 78 ASP A CA 1
ATOM 610 C C . ASP A 1 78 ? -14.816 28.991 -21.174 1.00 86.94 78 ASP A C 1
ATOM 612 O O . ASP A 1 78 ? -14.168 29.486 -20.253 1.00 86.94 78 ASP A O 1
ATOM 616 N N . SER A 1 79 ? -15.556 29.744 -22.002 1.00 87.50 79 SER A N 1
ATOM 617 C CA . SER A 1 79 ? -15.649 31.203 -21.846 1.00 87.50 79 SER A CA 1
ATOM 618 C C . SER A 1 79 ? -16.273 31.610 -20.506 1.00 87.50 79 SER A C 1
ATOM 620 O O . SER A 1 79 ? -15.766 32.507 -19.840 1.00 87.50 79 SER A O 1
ATOM 622 N N . LEU A 1 80 ? -17.322 30.904 -20.064 1.00 88.88 80 LEU A N 1
ATOM 623 C CA . LEU A 1 80 ? -17.959 31.162 -18.771 1.00 88.88 80 LEU A CA 1
ATOM 624 C C . LEU A 1 80 ? -17.037 30.811 -17.599 1.00 88.88 80 LEU A C 1
ATOM 626 O O . LEU A 1 80 ? -17.057 31.506 -16.588 1.00 88.88 80 LEU A O 1
ATOM 630 N N . LEU A 1 81 ? -16.232 29.751 -17.730 1.00 87.00 81 LEU A N 1
ATOM 631 C CA . LEU A 1 81 ? -15.255 29.359 -16.717 1.00 87.00 81 LEU A CA 1
ATOM 632 C C . LEU A 1 81 ? -14.159 30.410 -16.586 1.00 87.00 81 LEU A C 1
ATOM 634 O O . LEU A 1 81 ? -13.821 30.768 -15.463 1.00 87.00 81 LEU A O 1
ATOM 638 N N . SER A 1 82 ? -13.650 30.929 -17.706 1.00 84.06 82 SER A N 1
ATOM 639 C CA . SER A 1 82 ? -12.666 32.016 -17.696 1.00 84.06 82 SER A CA 1
ATOM 640 C C . SER A 1 82 ? -13.228 33.259 -17.000 1.00 84.06 82 SER A C 1
ATOM 642 O O . SER A 1 82 ? -12.616 33.758 -16.061 1.00 84.06 82 SER A O 1
ATOM 644 N N . ASP A 1 83 ? -14.437 33.695 -17.373 1.00 82.88 83 ASP A N 1
ATOM 645 C CA . ASP A 1 83 ? -15.099 34.854 -16.756 1.00 82.88 83 ASP A CA 1
ATOM 646 C C . ASP A 1 83 ? -15.339 34.654 -15.245 1.00 82.88 83 ASP A C 1
ATOM 648 O O . ASP A 1 83 ? -15.210 35.588 -14.445 1.00 82.88 83 ASP A O 1
ATOM 652 N N . ALA A 1 84 ? -15.703 33.434 -14.839 1.00 83.75 84 ALA A N 1
ATOM 653 C CA . ALA A 1 84 ? -15.920 33.075 -13.441 1.00 83.75 84 ALA A CA 1
ATOM 654 C C . ALA A 1 84 ? -14.609 33.042 -12.640 1.00 83.75 84 ALA A C 1
ATOM 656 O O . ALA A 1 84 ? -14.577 33.525 -11.508 1.00 83.75 84 ALA A O 1
ATOM 657 N N . MET A 1 85 ? -13.527 32.518 -13.224 1.00 78.56 85 MET A N 1
ATOM 658 C CA . MET A 1 85 ? -12.191 32.514 -12.619 1.00 78.56 85 MET A CA 1
ATOM 659 C C . MET A 1 85 ? -11.642 33.934 -12.456 1.00 78.56 85 MET A C 1
ATOM 661 O O . MET A 1 85 ? -11.108 34.266 -11.396 1.00 78.56 85 MET A O 1
ATOM 665 N N . ASP A 1 86 ? -11.852 34.808 -13.440 1.00 76.12 86 ASP A N 1
ATOM 666 C CA . ASP A 1 86 ? -11.455 36.213 -13.345 1.00 76.12 86 ASP A CA 1
ATOM 667 C C . ASP A 1 86 ? -12.215 36.925 -12.218 1.00 76.12 86 ASP A C 1
ATOM 669 O O . ASP A 1 86 ? -11.614 37.620 -11.401 1.00 76.12 86 ASP A O 1
ATOM 673 N N . LYS A 1 87 ? -13.527 36.701 -12.078 1.00 76.19 87 LYS A N 1
ATOM 674 C CA . LYS A 1 87 ? -14.309 37.277 -10.965 1.00 76.19 87 LYS A CA 1
ATOM 675 C C . LYS A 1 87 ? -13.928 36.719 -9.601 1.00 76.19 87 LYS A C 1
ATOM 677 O O . LYS A 1 87 ? -13.876 37.491 -8.644 1.00 76.19 87 LYS A O 1
ATOM 682 N N . ARG A 1 88 ? -13.594 35.428 -9.524 1.00 73.62 88 ARG A N 1
ATOM 683 C CA . ARG A 1 88 ? -13.002 34.800 -8.331 1.00 73.62 88 ARG A CA 1
ATOM 684 C C . ARG A 1 88 ? -11.670 35.476 -7.943 1.00 73.62 88 ARG A C 1
ATOM 686 O O . ARG A 1 88 ? -11.299 35.459 -6.777 1.00 73.62 88 ARG A O 1
ATOM 693 N N . THR A 1 89 ? -11.002 36.159 -8.883 1.00 53.56 89 THR A N 1
ATOM 694 C CA . THR A 1 89 ? -9.676 36.791 -8.714 1.00 53.56 89 THR A CA 1
ATOM 695 C C . THR A 1 89 ? -9.711 38.294 -8.333 1.00 53.56 89 THR A C 1
ATOM 697 O O . THR A 1 89 ? -8.742 38.810 -7.779 1.00 53.56 89 THR A O 1
ATOM 700 N N . VAL A 1 90 ? -10.813 39.036 -8.541 1.00 46.00 90 VAL A N 1
ATOM 701 C CA . VAL A 1 90 ? -10.854 40.526 -8.412 1.00 46.00 90 VAL A CA 1
ATOM 702 C C . VAL A 1 90 ? -10.964 41.058 -6.959 1.00 46.00 90 VAL A C 1
ATOM 704 O O . VAL A 1 90 ? -10.995 42.266 -6.727 1.00 46.00 90 VAL A O 1
ATOM 707 N N . GLY A 1 91 ? -10.918 40.199 -5.936 1.00 46.72 91 GLY A N 1
ATOM 708 C CA . GLY A 1 91 ? -10.795 40.590 -4.517 1.00 46.72 91 GLY A CA 1
ATOM 709 C C . GLY A 1 91 ? -9.368 40.955 -4.068 1.00 46.72 91 GLY A C 1
ATOM 710 O O . GLY A 1 91 ? -9.035 40.802 -2.895 1.00 46.72 91 GLY A O 1
ATOM 711 N N . CYS A 1 92 ? -8.499 41.367 -4.993 1.00 37.00 92 CYS A N 1
ATOM 712 C CA . CYS A 1 92 ? -7.056 41.460 -4.796 1.00 37.00 92 CYS A CA 1
ATOM 713 C C . CYS A 1 92 ? -6.623 42.694 -3.972 1.00 37.00 92 CYS A C 1
ATOM 715 O O . CYS A 1 92 ? -6.645 43.830 -4.447 1.00 37.00 92 CYS A O 1
ATOM 717 N N . THR A 1 93 ? -6.113 42.478 -2.761 1.00 36.88 93 THR A N 1
ATOM 718 C CA . THR A 1 93 ? -5.048 43.323 -2.197 1.00 36.88 93 THR A CA 1
ATOM 719 C C . THR A 1 93 ? -3.734 42.541 -2.212 1.00 36.88 93 THR A C 1
ATOM 721 O O . THR A 1 93 ? -3.717 41.321 -2.074 1.00 36.88 93 THR A O 1
ATOM 724 N N . GLN A 1 94 ? -2.647 43.272 -2.462 1.00 34.38 94 GLN A N 1
ATOM 725 C CA . GLN A 1 94 ? -1.370 42.898 -3.097 1.00 34.38 94 GLN A CA 1
ATOM 726 C C . GLN A 1 94 ? -0.522 41.722 -2.543 1.00 34.38 94 GLN A C 1
ATOM 728 O O . GLN A 1 94 ? 0.661 41.672 -2.859 1.00 34.38 94 GLN A O 1
ATOM 733 N N . LEU A 1 95 ? -1.039 40.766 -1.761 1.00 35.78 95 LEU A N 1
ATOM 734 C CA . LEU A 1 95 ? -0.174 39.789 -1.070 1.00 35.78 95 LEU A CA 1
ATOM 735 C C . LEU A 1 95 ? -0.643 38.322 -0.979 1.00 35.78 95 LEU A C 1
ATOM 737 O O . LEU A 1 95 ? -0.007 37.572 -0.249 1.00 35.78 95 LEU A O 1
ATOM 741 N N . ASN A 1 96 ? -1.683 37.854 -1.685 1.00 41.50 96 ASN A N 1
ATOM 742 C CA . ASN A 1 96 ? -2.085 36.435 -1.584 1.00 41.50 96 ASN A CA 1
ATOM 743 C C . ASN A 1 96 ? -2.484 35.804 -2.931 1.00 41.50 96 ASN A C 1
ATOM 745 O O . ASN A 1 96 ? -3.394 36.285 -3.601 1.00 41.50 96 ASN A O 1
ATOM 749 N N . GLU A 1 97 ? -1.852 34.679 -3.271 1.00 43.25 97 GLU A N 1
ATOM 750 C CA . GLU A 1 97 ? -2.313 33.704 -4.270 1.00 43.25 97 GLU A CA 1
ATOM 751 C C . GLU A 1 97 ? -3.504 32.928 -3.659 1.00 43.25 97 GLU A C 1
ATOM 753 O O . GLU A 1 97 ? -3.330 32.119 -2.750 1.00 43.25 97 GLU A O 1
ATOM 758 N N . HIS A 1 98 ? -4.741 33.254 -4.064 1.00 50.06 98 HIS A N 1
ATOM 759 C CA . HIS A 1 98 ? -5.992 32.873 -3.370 1.00 50.06 98 HIS A CA 1
ATOM 760 C C . HIS A 1 98 ? -6.898 31.942 -4.208 1.00 50.06 98 HIS A C 1
ATOM 762 O O . HIS A 1 98 ? -8.114 32.062 -4.185 1.00 50.06 98 HIS A O 1
ATOM 768 N N . SER A 1 99 ? -6.352 30.982 -4.963 1.00 50.53 99 SER A N 1
ATOM 769 C CA . SER A 1 99 ? -7.185 29.900 -5.538 1.00 50.53 99 SER A CA 1
ATOM 770 C C . SER A 1 99 ? -7.483 28.788 -4.520 1.00 50.53 99 SER A C 1
ATOM 772 O O . SER A 1 99 ? -8.472 28.073 -4.651 1.00 50.53 99 SER A O 1
ATOM 774 N N . SER A 1 100 ? -6.687 28.683 -3.451 1.00 58.50 100 SER A N 1
ATOM 775 C CA . SER A 1 100 ? -6.772 27.595 -2.467 1.00 58.50 100 SER A CA 1
ATOM 776 C C . SER A 1 100 ? -7.823 27.792 -1.364 1.00 58.50 100 SER A C 1
ATOM 778 O O . SER A 1 100 ? -7.943 26.930 -0.497 1.00 58.50 100 SER A O 1
ATOM 780 N N . ARG A 1 101 ? -8.556 28.920 -1.336 1.00 66.75 101 ARG A N 1
ATOM 781 C CA . ARG A 1 101 ? -9.302 29.378 -0.140 1.00 66.75 101 ARG A CA 1
ATOM 782 C C . ARG A 1 101 ? -10.810 29.618 -0.319 1.00 66.75 101 ARG A C 1
ATOM 784 O O . ARG A 1 101 ? -11.468 30.106 0.600 1.00 66.75 101 ARG A O 1
ATOM 791 N N . SER A 1 102 ? -11.385 29.250 -1.458 1.00 76.38 102 SER A N 1
ATOM 792 C CA . SER A 1 102 ? -12.839 29.229 -1.674 1.00 76.38 102 SER A CA 1
ATOM 793 C C . SER A 1 102 ? -13.251 27.985 -2.449 1.00 76.38 102 SER A C 1
ATOM 795 O O . SER A 1 102 ? -12.460 27.475 -3.239 1.00 76.38 102 SER A O 1
ATOM 797 N N . HIS A 1 103 ? -14.465 27.477 -2.214 1.00 85.62 103 HIS A N 1
ATOM 798 C CA . HIS A 1 103 ? -15.007 26.365 -3.000 1.00 85.62 103 HIS A CA 1
ATOM 799 C C . HIS A 1 103 ? -15.711 26.927 -4.230 1.00 85.62 103 HIS A C 1
ATOM 801 O O . HIS A 1 103 ? -16.514 27.853 -4.104 1.00 85.62 103 HIS A O 1
ATOM 807 N N . MET A 1 104 ? -15.469 26.353 -5.402 1.00 87.25 104 MET A N 1
ATOM 808 C CA . MET A 1 104 ? -16.189 26.701 -6.624 1.00 87.25 104 MET A CA 1
ATOM 809 C C . MET A 1 104 ? -17.104 25.548 -7.028 1.00 87.25 104 MET A C 1
ATOM 811 O O . MET A 1 104 ? -16.698 24.393 -7.073 1.00 87.25 104 MET A O 1
ATOM 815 N N . VAL A 1 105 ? -18.354 25.865 -7.342 1.00 88.56 105 VAL A N 1
ATOM 816 C CA . VAL A 1 105 ? -19.377 24.911 -7.764 1.00 88.56 105 VAL A CA 1
ATOM 817 C C . VAL A 1 105 ? -19.861 25.307 -9.151 1.00 88.56 105 VAL A C 1
ATOM 819 O O . VAL A 1 105 ? -20.463 26.362 -9.338 1.00 88.56 105 VAL A O 1
ATOM 822 N N . PHE A 1 106 ? -19.621 24.442 -10.125 1.00 89.75 106 PHE A N 1
ATOM 823 C CA . PHE A 1 106 ? -20.225 24.507 -11.447 1.00 89.75 106 PHE A CA 1
ATOM 824 C C . PHE A 1 106 ? -21.468 23.622 -11.470 1.00 89.75 106 PHE A C 1
ATOM 826 O O . PHE A 1 106 ? -21.383 22.445 -11.125 1.00 89.75 106 PHE A O 1
ATOM 833 N N . MET A 1 107 ? -22.610 24.166 -11.882 1.00 87.44 107 MET A N 1
ATOM 834 C CA . MET A 1 107 ? -23.865 23.424 -12.002 1.00 87.44 107 MET A CA 1
ATOM 835 C C . MET A 1 107 ? -24.326 23.448 -13.454 1.00 87.44 107 MET A C 1
ATOM 837 O O . MET A 1 107 ? -24.432 24.515 -14.058 1.00 87.44 107 MET A O 1
ATOM 841 N N . LEU A 1 108 ? -24.629 22.277 -14.004 1.00 88.06 108 LEU A N 1
ATOM 842 C CA . LEU A 1 108 ? -25.199 22.114 -15.334 1.00 88.06 108 LEU A CA 1
ATOM 843 C C . LEU A 1 108 ? -26.553 21.421 -15.221 1.00 88.06 108 LEU A C 1
ATOM 845 O O . LEU A 1 108 ? -26.618 20.236 -14.896 1.00 88.06 108 LEU A O 1
ATOM 849 N N . ARG A 1 109 ? -27.627 22.136 -15.553 1.00 85.88 109 ARG A N 1
ATOM 850 C CA . ARG A 1 109 ? -28.950 21.543 -15.749 1.00 85.88 109 ARG A CA 1
ATOM 851 C C . ARG A 1 109 ? -29.052 20.981 -17.161 1.00 85.88 109 ARG A C 1
ATOM 853 O O . ARG A 1 109 ? -28.632 21.639 -18.111 1.00 85.88 109 ARG A O 1
ATOM 860 N N . ILE A 1 110 ? -29.614 19.785 -17.285 1.00 87.88 110 ILE A N 1
ATOM 861 C CA . ILE A 1 110 ? -29.839 19.082 -18.546 1.00 87.88 110 ILE A CA 1
ATOM 862 C C . ILE A 1 110 ? -31.296 18.627 -18.584 1.00 87.88 110 ILE A C 1
ATOM 864 O O . ILE A 1 110 ? -31.705 17.786 -17.787 1.00 87.88 110 ILE A O 1
ATOM 868 N N . ASP A 1 111 ? -32.053 19.145 -19.541 1.00 85.38 111 ASP A N 1
ATOM 869 C CA . ASP A 1 111 ? -33.446 18.796 -19.797 1.00 85.38 111 ASP A CA 1
ATOM 870 C C . ASP A 1 111 ? -33.528 18.118 -21.172 1.00 85.38 111 ASP A C 1
ATOM 872 O O . ASP A 1 111 ? -33.155 18.705 -22.184 1.00 85.38 111 ASP A O 1
ATOM 876 N N . GLY A 1 112 ? -33.964 16.862 -21.229 1.00 88.00 112 GLY A N 1
ATOM 877 C CA . GLY A 1 112 ? -34.034 16.050 -22.441 1.00 88.00 112 GLY A CA 1
ATOM 878 C C . GLY A 1 112 ? -35.462 15.644 -22.785 1.00 88.00 112 GLY A C 1
ATOM 879 O O . GLY A 1 112 ? -36.213 15.212 -21.916 1.00 88.00 112 GLY A O 1
ATOM 880 N N . VAL A 1 113 ? -35.828 15.719 -24.061 1.00 91.06 113 VAL A N 1
ATOM 881 C CA . VAL A 1 113 ? -37.110 15.226 -24.580 1.00 91.06 113 VAL A CA 1
ATOM 882 C C . VAL A 1 113 ? -36.847 14.285 -25.746 1.00 91.06 113 VAL A C 1
ATOM 884 O O . VAL A 1 113 ? -36.185 14.660 -26.714 1.00 91.06 113 VAL A O 1
ATOM 887 N N . ASN A 1 114 ? -37.373 13.066 -25.676 1.00 89.81 114 ASN A N 1
ATOM 888 C CA . ASN A 1 114 ? -37.397 12.156 -26.807 1.00 89.81 114 ASN A CA 1
ATOM 889 C C . ASN A 1 114 ? -38.678 12.379 -27.613 1.00 89.81 114 ASN A C 1
ATOM 891 O O . ASN A 1 114 ? -39.784 12.114 -27.148 1.00 89.81 114 ASN A O 1
ATOM 895 N N . THR A 1 115 ? -38.523 12.857 -28.840 1.00 85.44 115 THR A N 1
ATOM 896 C CA . THR A 1 115 ? -39.645 13.186 -29.731 1.00 85.44 115 THR A CA 1
ATOM 897 C C . THR A 1 115 ? -40.355 11.955 -30.297 1.00 85.44 115 THR A C 1
ATOM 899 O O . THR A 1 115 ? -41.525 12.047 -30.656 1.00 85.44 115 THR A O 1
ATOM 902 N N . ALA A 1 116 ? -39.685 10.799 -30.341 1.00 80.50 116 ALA A N 1
ATOM 903 C CA . ALA A 1 116 ? -40.253 9.548 -30.837 1.00 80.50 116 ALA A CA 1
ATOM 904 C C . ALA A 1 116 ? -41.050 8.794 -29.760 1.00 80.50 116 ALA A C 1
ATOM 906 O O . ALA A 1 116 ? -42.067 8.178 -30.069 1.00 80.50 116 ALA A O 1
ATOM 907 N N . THR A 1 117 ? -40.607 8.841 -28.500 1.00 82.00 117 THR A N 1
ATOM 908 C CA . THR A 1 117 ? -41.250 8.120 -27.384 1.00 82.00 117 THR A CA 1
ATOM 909 C C . THR A 1 117 ? -42.074 9.022 -26.464 1.00 82.00 117 THR A C 1
ATOM 911 O O . THR A 1 117 ? -42.808 8.518 -25.617 1.00 82.00 117 THR A O 1
ATOM 914 N N . GLY A 1 118 ? -41.951 10.346 -26.596 1.00 82.06 118 GLY A N 1
ATOM 915 C CA . GLY A 1 118 ? -42.569 11.329 -25.702 1.00 82.06 118 GLY A CA 1
ATOM 916 C C . GLY A 1 118 ? -41.937 11.388 -24.306 1.00 82.06 118 GLY A C 1
ATOM 917 O O . GLY A 1 118 ? -42.479 12.045 -23.419 1.00 82.06 118 GLY A O 1
ATOM 918 N N . GLN A 1 119 ? -40.815 10.697 -24.080 1.00 74.94 119 GLN A N 1
ATOM 919 C CA . GLN A 1 119 ? -40.146 10.659 -22.780 1.00 74.94 119 GLN A CA 1
ATOM 920 C C . GLN A 1 119 ? -39.465 11.992 -22.464 1.00 74.94 119 GLN A C 1
ATOM 922 O O . GLN A 1 119 ? -38.778 12.558 -23.311 1.00 74.94 119 GLN A O 1
ATOM 927 N N . VAL A 1 120 ? -39.609 12.456 -21.222 1.00 81.31 120 VAL A N 1
ATOM 928 C CA . VAL A 1 120 ? -38.955 13.665 -20.707 1.00 81.31 120 VAL A CA 1
ATOM 929 C C . VAL A 1 120 ? -38.045 13.277 -19.549 1.00 81.31 120 VAL A C 1
ATOM 931 O O . VAL A 1 120 ? -38.455 12.535 -18.658 1.00 81.31 120 VAL A O 1
ATOM 934 N N . ILE A 1 121 ? -36.816 13.780 -19.568 1.00 77.00 121 ILE A N 1
ATOM 935 C CA . ILE A 1 121 ? -35.820 13.597 -18.513 1.00 77.00 121 ILE A CA 1
ATOM 936 C C . ILE A 1 121 ? -35.273 14.956 -18.094 1.00 77.00 121 ILE A C 1
ATOM 938 O O . ILE A 1 121 ? -35.071 15.831 -18.927 1.00 77.00 121 ILE A O 1
ATOM 942 N N . ALA A 1 122 ? -35.025 15.127 -16.804 1.00 76.31 122 ALA A N 1
ATOM 943 C CA . ALA A 1 122 ? -34.385 16.311 -16.252 1.00 76.31 122 ALA A CA 1
ATOM 944 C C . ALA A 1 122 ? -33.315 15.860 -15.258 1.00 76.31 122 ALA A C 1
ATOM 946 O O . ALA A 1 122 ? -33.526 14.916 -14.493 1.00 76.31 122 ALA A O 1
ATOM 947 N N . GLY A 1 123 ? -32.156 16.507 -15.288 1.00 72.94 123 GLY A N 1
ATOM 948 C CA . GLY A 1 123 ? -31.024 16.176 -14.435 1.00 72.94 123 GLY A CA 1
ATOM 949 C C . GLY A 1 123 ? -30.140 17.385 -14.165 1.00 72.94 123 GLY A C 1
ATOM 950 O O . GLY A 1 123 ? -30.164 18.372 -14.897 1.00 72.94 123 GLY A O 1
ATOM 951 N N . SER A 1 124 ? -29.348 17.301 -13.100 1.00 76.31 124 SER A N 1
ATOM 952 C CA . SER A 1 124 ? -28.345 18.310 -12.766 1.00 76.31 124 SER A CA 1
ATOM 953 C C . SER A 1 124 ? -27.002 17.644 -12.493 1.00 76.31 124 SER A C 1
ATOM 955 O O . SER A 1 124 ? -26.935 16.666 -11.747 1.00 76.31 124 SER A O 1
ATOM 957 N N . LEU A 1 125 ? -25.940 18.174 -13.093 1.00 81.44 125 LEU A N 1
ATOM 958 C CA . LEU A 1 125 ? -24.555 17.783 -12.862 1.00 81.44 125 LEU A CA 1
ATOM 959 C C . LEU A 1 125 ? -23.842 18.911 -12.115 1.00 81.44 125 LEU A C 1
ATOM 961 O O . LEU A 1 125 ? -23.667 20.000 -12.656 1.00 81.44 125 LEU A O 1
ATOM 965 N N . ASN A 1 126 ? -23.387 18.624 -10.897 1.00 82.06 126 ASN A N 1
ATOM 966 C CA . ASN A 1 126 ? -22.615 19.563 -10.089 1.00 82.06 126 ASN A CA 1
ATOM 967 C C . ASN A 1 126 ? -21.148 19.115 -10.054 1.00 82.06 126 ASN A C 1
ATOM 969 O O . ASN A 1 126 ? -20.854 18.017 -9.584 1.00 82.06 126 ASN A O 1
ATOM 973 N N . LEU A 1 127 ? -20.234 19.953 -10.538 1.00 82.25 127 LEU A N 1
ATOM 974 C CA . LEU A 1 127 ? -18.788 19.745 -10.469 1.00 82.25 127 LEU A CA 1
ATOM 975 C C . LEU A 1 127 ? -18.203 20.747 -9.481 1.00 82.25 127 LEU A C 1
ATOM 977 O O . LEU A 1 127 ? -18.390 21.953 -9.637 1.00 82.25 127 LEU A O 1
ATOM 981 N N . ILE A 1 128 ? -17.526 20.246 -8.452 1.00 85.00 128 ILE A N 1
ATOM 982 C CA . ILE A 1 128 ? -17.099 21.054 -7.309 1.00 85.00 128 ILE A CA 1
ATOM 983 C C . ILE A 1 128 ? -15.581 21.013 -7.197 1.00 85.00 128 ILE A C 1
ATOM 985 O O . ILE A 1 128 ? -14.989 19.941 -7.111 1.00 85.00 128 ILE A O 1
ATOM 989 N N . ASP A 1 129 ? -14.979 22.193 -7.191 1.00 82.94 129 ASP A N 1
ATOM 990 C CA . ASP A 1 129 ? -13.579 22.447 -6.884 1.00 82.94 129 ASP A CA 1
ATOM 991 C C . ASP A 1 129 ? -13.490 22.871 -5.413 1.00 82.94 129 ASP A C 1
ATOM 993 O O . ASP A 1 129 ? -13.962 23.949 -5.038 1.00 82.94 129 ASP A O 1
ATOM 997 N N . LEU A 1 130 ? -12.985 21.973 -4.564 1.00 81.88 130 LEU A N 1
ATOM 998 C CA . LEU A 1 130 ? -12.917 22.189 -3.120 1.00 81.88 130 LEU A CA 1
ATOM 999 C C . LEU A 1 130 ? -11.646 22.960 -2.739 1.00 81.88 130 LEU A C 1
ATOM 1001 O O . LEU A 1 130 ? -10.559 22.673 -3.232 1.00 81.88 130 LEU A O 1
ATOM 1005 N N . ALA A 1 131 ? -11.782 23.905 -1.809 1.00 73.69 131 ALA A N 1
ATOM 1006 C CA . ALA A 1 131 ? -10.669 24.622 -1.197 1.00 73.69 131 ALA A CA 1
ATOM 1007 C C . ALA A 1 131 ? -9.719 23.670 -0.446 1.00 73.69 131 ALA A C 1
ATOM 1009 O O . ALA A 1 131 ? -10.134 22.631 0.071 1.00 73.69 131 ALA A O 1
ATOM 1010 N N . GLY A 1 132 ? -8.445 24.055 -0.342 1.00 65.00 132 GLY A N 1
ATOM 1011 C CA . GLY A 1 132 ? -7.408 23.255 0.307 1.00 65.00 132 GLY A CA 1
ATOM 1012 C C . GLY A 1 132 ? -7.614 23.128 1.820 1.00 65.00 132 GLY A C 1
ATOM 1013 O O . GLY A 1 132 ? -7.870 24.112 2.514 1.00 65.00 132 GLY A O 1
ATOM 1014 N N . SER A 1 133 ? -7.467 21.912 2.350 1.00 62.16 133 SER A N 1
ATOM 1015 C CA . SER A 1 133 ? -7.567 21.619 3.785 1.00 62.16 133 SER A CA 1
ATOM 1016 C C . SER A 1 133 ? -6.221 21.823 4.491 1.00 62.16 133 SER A C 1
ATOM 1018 O O . SER A 1 133 ? -5.516 20.865 4.813 1.00 62.16 133 SER A O 1
ATOM 1020 N N . GLU A 1 134 ? -5.825 23.075 4.705 1.00 60.25 134 GLU A N 1
ATOM 1021 C CA . GLU A 1 134 ? -4.598 23.411 5.440 1.00 60.25 134 GLU A CA 1
ATOM 1022 C C . GLU A 1 134 ? -4.848 23.606 6.947 1.00 60.25 134 GLU A C 1
ATOM 1024 O O . GLU A 1 134 ? -5.893 24.103 7.389 1.00 60.25 134 GLU A O 1
ATOM 1029 N N . ARG A 1 135 ? -3.866 23.216 7.775 1.00 55.00 135 ARG A N 1
ATOM 1030 C CA . ARG A 1 135 ? -3.944 23.361 9.235 1.00 55.00 135 ARG A CA 1
ATOM 1031 C C . ARG A 1 135 ? -3.741 24.823 9.636 1.00 55.00 135 ARG A C 1
ATOM 1033 O O . ARG A 1 135 ? -2.641 25.358 9.545 1.00 55.00 135 ARG A O 1
ATOM 1040 N N . VAL A 1 136 ? -4.781 25.437 10.207 1.00 53.06 136 VAL A N 1
ATOM 1041 C CA . VAL A 1 136 ? -4.782 26.849 10.661 1.00 53.06 136 VAL A CA 1
ATOM 1042 C C . VAL A 1 136 ? -3.643 27.174 11.644 1.00 53.06 136 VAL A C 1
ATOM 1044 O O . VAL A 1 136 ? -3.169 28.303 11.692 1.00 53.06 136 VAL A O 1
ATOM 1047 N N . LYS A 1 137 ? -3.193 26.190 12.437 1.00 52.41 137 LYS A N 1
ATOM 1048 C CA . LYS A 1 137 ? -2.109 26.363 13.422 1.00 52.41 137 LYS A CA 1
ATOM 1049 C C . LYS A 1 137 ? -0.711 26.424 12.795 1.00 52.41 137 LYS A C 1
ATOM 1051 O O . LYS A 1 137 ? 0.187 26.983 13.412 1.00 52.41 137 LYS A O 1
ATOM 1056 N N . GLU A 1 138 ? -0.535 25.859 11.604 1.00 49.56 138 GLU A N 1
ATOM 1057 C CA . GLU A 1 138 ? 0.759 25.770 10.911 1.00 49.56 138 GLU A CA 1
ATOM 1058 C C . GLU A 1 138 ? 0.923 26.880 9.855 1.00 49.56 138 GLU A C 1
ATOM 1060 O O . GLU A 1 138 ? 2.040 27.176 9.448 1.00 49.56 138 GLU A O 1
ATOM 1065 N N . SER A 1 139 ? -0.166 27.553 9.457 1.00 54.16 139 SER A N 1
ATOM 1066 C CA . SER A 1 139 ? -0.155 28.565 8.389 1.00 54.16 139 SER A CA 1
ATOM 1067 C C . SER A 1 139 ? 0.238 29.982 8.828 1.00 54.16 139 SER A C 1
ATOM 1069 O O . SER A 1 139 ? 0.365 30.866 7.984 1.00 54.16 139 SER A O 1
ATOM 1071 N N . GLY A 1 140 ? 0.391 30.242 10.135 1.00 53.41 140 GLY A N 1
ATOM 1072 C CA . GLY A 1 140 ? 0.675 31.587 10.664 1.00 53.41 140 GLY A CA 1
ATOM 1073 C C . GLY A 1 140 ? -0.434 32.622 10.404 1.00 53.41 140 GLY A C 1
ATOM 1074 O O . GLY A 1 140 ? -0.214 33.821 10.578 1.00 53.41 140 GLY A O 1
ATOM 1075 N N . ALA A 1 141 ? -1.624 32.177 9.982 1.00 57.22 141 ALA A N 1
ATOM 1076 C CA . ALA A 1 141 ? -2.733 33.038 9.589 1.00 57.22 141 ALA A CA 1
ATOM 1077 C C . ALA A 1 141 ? -3.263 33.866 10.772 1.00 57.22 141 ALA A C 1
ATOM 1079 O O . ALA A 1 141 ? -3.606 33.328 11.826 1.00 57.22 141 ALA A O 1
ATOM 1080 N N . SER A 1 142 ? -3.391 35.183 10.585 1.00 57.97 142 SER A N 1
ATOM 1081 C CA . SER A 1 142 ? -3.904 36.106 11.606 1.00 57.97 142 SER A CA 1
ATOM 1082 C C . SER A 1 142 ? -5.083 36.936 11.087 1.00 57.97 142 SER A C 1
ATOM 1084 O O . SER A 1 142 ? -5.239 37.169 9.886 1.00 57.97 142 SER A O 1
ATOM 1086 N N . GLY A 1 143 ? -5.972 37.348 11.996 1.00 71.69 143 GLY A N 1
ATOM 1087 C CA . GLY A 1 143 ? -7.128 38.185 11.667 1.00 71.69 143 GLY A CA 1
ATOM 1088 C C . GLY A 1 143 ? -8.091 37.529 10.668 1.00 71.69 143 GLY A C 1
ATOM 1089 O O . GLY A 1 143 ? -8.712 36.508 10.962 1.00 71.69 143 GLY A O 1
ATOM 1090 N N . GLN A 1 144 ? -8.253 38.140 9.494 1.00 64.69 144 GLN A N 1
ATOM 1091 C CA . GLN A 1 144 ? -9.214 37.708 8.472 1.00 64.69 144 GLN A CA 1
ATOM 1092 C C . GLN A 1 144 ? -8.844 36.360 7.833 1.00 64.69 144 GLN A C 1
ATOM 1094 O O . GLN A 1 144 ? -9.724 35.528 7.629 1.00 64.69 144 GLN A O 1
ATOM 1099 N N . GLN A 1 145 ? -7.549 36.082 7.650 1.00 63.97 145 GLN A N 1
ATOM 1100 C CA . GLN A 1 145 ? -7.065 34.808 7.102 1.00 63.97 145 GLN A CA 1
ATOM 1101 C C . GLN A 1 145 ? -7.372 33.617 8.024 1.00 63.97 145 GLN A C 1
ATOM 1103 O O . GLN A 1 145 ? -7.623 32.510 7.557 1.00 63.97 145 GLN A O 1
ATOM 1108 N N . MET A 1 146 ? -7.414 33.843 9.341 1.00 68.25 146 MET A N 1
ATOM 1109 C CA . MET A 1 146 ? -7.792 32.810 10.309 1.00 68.25 146 MET A CA 1
ATOM 1110 C C . MET A 1 146 ? -9.282 32.459 10.204 1.00 68.25 146 MET A C 1
ATOM 1112 O O . MET A 1 146 ? -9.637 31.284 10.258 1.00 68.25 146 MET A O 1
ATOM 1116 N N . LYS A 1 147 ? -10.155 33.463 10.022 1.00 70.25 147 LYS A N 1
ATOM 1117 C CA . LYS A 1 147 ? -11.599 33.245 9.822 1.00 70.25 147 LYS A CA 1
ATOM 1118 C C . LYS A 1 147 ? -11.876 32.479 8.529 1.00 70.25 147 LYS A C 1
ATOM 1120 O O . LYS A 1 147 ? -12.688 31.561 8.532 1.00 70.25 147 LYS A O 1
ATOM 1125 N N . GLU A 1 148 ? -11.161 32.809 7.454 1.00 69.56 148 GLU A N 1
ATOM 1126 C CA . GLU A 1 148 ? -11.231 32.073 6.185 1.00 69.56 148 GLU A CA 1
ATOM 1127 C C . GLU A 1 148 ? -10.846 30.604 6.368 1.00 69.56 148 GLU A C 1
ATOM 1129 O O . GLU A 1 148 ? -11.624 29.712 6.033 1.00 69.56 148 GLU A O 1
ATOM 1134 N N . ALA A 1 149 ? -9.686 30.347 6.976 1.00 69.25 149 ALA A N 1
ATOM 1135 C CA . ALA A 1 149 ? -9.195 28.993 7.202 1.00 69.25 149 ALA A CA 1
ATOM 1136 C C . ALA A 1 149 ? -10.111 28.182 8.143 1.00 69.25 149 ALA A C 1
ATOM 1138 O O . ALA A 1 149 ? -10.270 26.972 7.974 1.00 69.25 149 ALA A O 1
ATOM 1139 N N . GLN A 1 150 ? -10.764 28.834 9.111 1.00 75.12 150 GLN A N 1
ATOM 1140 C CA . GLN A 1 150 ? -11.789 28.208 9.951 1.00 75.12 150 GLN A CA 1
ATOM 1141 C C . GLN A 1 150 ? -13.038 27.820 9.151 1.00 75.12 150 GLN A C 1
ATOM 1143 O O . GLN A 1 150 ? -13.540 26.712 9.321 1.00 75.12 150 GLN A O 1
ATOM 1148 N N . SER A 1 151 ? -13.525 28.690 8.266 1.00 77.62 151 SER A N 1
ATOM 1149 C CA . SER A 1 151 ? -14.703 28.413 7.434 1.00 77.62 151 SER A CA 1
ATOM 1150 C C . SER A 1 151 ? -14.449 27.315 6.392 1.00 77.62 151 SER A C 1
ATOM 1152 O O . SER A 1 151 ? -15.322 26.477 6.153 1.00 77.62 151 SER A O 1
ATOM 1154 N N . ILE A 1 152 ? -13.242 27.247 5.822 1.00 74.62 152 ILE A N 1
ATOM 1155 C CA . ILE A 1 152 ? -12.831 26.147 4.930 1.00 74.62 152 ILE A CA 1
ATOM 1156 C C . ILE A 1 152 ? -12.826 24.818 5.693 1.00 74.62 152 ILE A C 1
ATOM 1158 O O . ILE A 1 152 ? -13.493 23.867 5.293 1.00 74.62 152 ILE A O 1
ATOM 1162 N N . ASN A 1 153 ? -12.151 24.766 6.843 1.00 77.81 153 ASN A N 1
ATOM 1163 C CA . ASN A 1 153 ? -12.086 23.543 7.641 1.00 77.81 153 ASN A CA 1
ATOM 1164 C C . ASN A 1 153 ? -13.466 23.122 8.172 1.00 77.81 153 ASN A C 1
ATOM 1166 O O . ASN A 1 153 ? -13.782 21.936 8.188 1.00 77.81 153 ASN A O 1
ATOM 1170 N N . LYS A 1 154 ? -14.331 24.081 8.531 1.00 82.94 154 LYS A N 1
ATOM 1171 C CA . LYS A 1 154 ? -15.717 23.809 8.935 1.00 82.94 154 LYS A CA 1
ATOM 1172 C C . LYS A 1 154 ? -16.531 23.184 7.800 1.00 82.94 154 LYS A C 1
ATOM 1174 O O . LYS A 1 154 ? -17.233 22.202 8.029 1.00 82.94 154 LYS A O 1
ATOM 1179 N N . SER A 1 155 ? -16.462 23.747 6.593 1.00 82.94 155 SER A N 1
ATOM 1180 C CA . SER A 1 155 ? -17.234 23.250 5.446 1.00 82.94 155 SER A CA 1
ATOM 1181 C C . SER A 1 155 ? -16.799 21.855 5.003 1.00 82.94 155 SER A C 1
ATOM 1183 O O . SER A 1 155 ? -17.670 21.032 4.719 1.00 82.94 155 SER A O 1
ATOM 1185 N N . LEU A 1 156 ? -15.493 21.574 5.019 1.00 82.62 156 LEU A N 1
ATOM 1186 C CA . LEU A 1 156 ? -14.930 20.255 4.715 1.00 82.62 156 LEU A CA 1
ATOM 1187 C C . LEU A 1 156 ? -15.217 19.220 5.811 1.00 82.62 156 LEU A C 1
ATOM 1189 O O . LEU A 1 156 ? -15.611 18.102 5.493 1.00 82.62 156 LEU A O 1
ATOM 1193 N N . SER A 1 157 ? -15.104 19.595 7.090 1.00 82.44 157 SER A N 1
ATOM 1194 C CA . SER A 1 157 ? -15.473 18.712 8.208 1.00 82.44 157 SER A CA 1
ATOM 1195 C C . SER A 1 157 ? -16.950 18.331 8.144 1.00 82.44 157 SER A C 1
ATOM 1197 O O . SER A 1 157 ? -17.277 17.153 8.211 1.00 82.44 157 SER A O 1
ATOM 1199 N N . ALA A 1 158 ? -17.839 19.307 7.928 1.00 84.69 158 ALA A N 1
ATOM 1200 C CA . ALA A 1 158 ? -19.269 19.042 7.796 1.00 84.69 158 ALA A CA 1
ATOM 1201 C C . ALA A 1 158 ? -19.574 18.106 6.614 1.00 84.69 158 ALA A C 1
ATOM 1203 O O . ALA A 1 158 ? -20.488 17.288 6.699 1.00 84.69 158 ALA A O 1
ATOM 1204 N N . LEU A 1 159 ? -18.824 18.217 5.508 1.00 83.50 159 LEU A N 1
ATOM 1205 C CA . LEU A 1 159 ? -18.956 17.307 4.369 1.00 83.50 159 LEU A CA 1
ATOM 1206 C C . LEU A 1 159 ? -18.572 15.874 4.744 1.00 83.50 159 LEU A C 1
ATOM 1208 O O . LEU A 1 159 ? -19.299 14.952 4.374 1.00 83.50 159 LEU A O 1
ATOM 1212 N N . GLY A 1 160 ? -17.505 15.703 5.528 1.00 79.81 160 GLY A N 1
ATOM 1213 C CA . GLY A 1 160 ? -17.165 14.427 6.155 1.00 79.81 160 GLY A CA 1
ATOM 1214 C C . GLY A 1 160 ? -18.327 13.867 6.980 1.00 79.81 160 GLY A C 1
ATOM 1215 O O . GLY A 1 160 ? -18.780 12.758 6.708 1.00 79.81 160 GLY A O 1
ATOM 1216 N N . ASP A 1 161 ? -18.884 14.664 7.898 1.00 81.06 161 ASP A N 1
ATOM 1217 C CA . ASP A 1 161 ? -20.001 14.252 8.769 1.00 81.06 161 ASP A CA 1
ATOM 1218 C C . ASP A 1 161 ? -21.227 13.777 7.969 1.00 81.06 161 ASP A C 1
ATOM 1220 O O . ASP A 1 161 ? -21.885 12.795 8.313 1.00 81.06 161 ASP A O 1
ATOM 1224 N N . VAL A 1 162 ? -21.542 14.467 6.871 1.00 82.06 162 VAL A N 1
ATOM 1225 C CA . VAL A 1 162 ? -22.666 14.122 5.994 1.00 82.06 162 VAL A CA 1
ATOM 1226 C C . VAL A 1 162 ? -22.436 12.807 5.255 1.00 82.06 162 VAL A C 1
ATOM 1228 O O . VAL A 1 162 ? -23.354 11.989 5.185 1.00 82.06 162 VAL A O 1
ATOM 1231 N N . ILE A 1 163 ? -21.234 12.587 4.714 1.00 79.25 163 ILE A N 1
ATOM 1232 C CA . ILE A 1 163 ? -20.885 11.345 4.007 1.00 79.25 163 ILE A CA 1
ATOM 1233 C C . ILE A 1 163 ? -21.007 10.149 4.957 1.00 79.25 163 ILE A C 1
ATOM 1235 O O . ILE A 1 163 ? -21.626 9.143 4.604 1.00 79.25 163 ILE A O 1
ATOM 1239 N N . VAL A 1 164 ? -20.492 10.296 6.179 1.00 72.88 164 VAL A N 1
ATOM 1240 C CA . VAL A 1 164 ? -20.553 9.280 7.240 1.00 72.88 164 VAL A CA 1
ATOM 1241 C C . VAL A 1 164 ? -21.996 8.943 7.598 1.00 72.88 164 VAL A C 1
ATOM 1243 O O . VAL A 1 164 ? -22.386 7.776 7.545 1.00 72.88 164 VAL A O 1
ATOM 1246 N N . ALA A 1 165 ? -22.818 9.960 7.879 1.00 77.50 165 ALA A N 1
ATOM 1247 C CA . ALA A 1 165 ? -24.214 9.759 8.260 1.00 77.50 165 ALA A CA 1
ATOM 1248 C C . ALA A 1 165 ? -25.026 9.037 7.168 1.00 77.50 165 ALA A C 1
ATOM 1250 O O . ALA A 1 165 ? -25.944 8.270 7.467 1.00 77.50 165 ALA A O 1
ATOM 1251 N N . ILE A 1 166 ? -24.687 9.231 5.888 1.00 76.38 166 ILE A N 1
ATOM 1252 C CA . ILE A 1 166 ? -25.367 8.537 4.787 1.00 76.38 166 ILE A CA 1
ATOM 1253 C C . ILE A 1 166 ? -24.880 7.102 4.632 1.00 76.38 166 ILE A C 1
ATOM 1255 O O . ILE A 1 166 ? -25.713 6.206 4.471 1.00 76.38 166 ILE A O 1
ATOM 1259 N N . ALA A 1 167 ? -23.568 6.868 4.696 1.00 69.38 167 ALA A N 1
ATOM 1260 C CA . ALA A 1 167 ? -22.999 5.526 4.605 1.00 69.38 167 ALA A CA 1
ATOM 1261 C C . ALA A 1 167 ? -23.539 4.613 5.721 1.00 69.38 167 ALA A C 1
ATOM 1263 O O . ALA A 1 167 ? -23.951 3.481 5.462 1.00 69.38 167 ALA A O 1
ATOM 1264 N N . ASN A 1 168 ? -23.678 5.166 6.928 1.00 73.31 168 ASN A N 1
ATOM 1265 C CA . ASN A 1 168 ? -24.246 4.492 8.095 1.00 73.31 168 ASN A CA 1
ATOM 1266 C C . ASN A 1 168 ? -25.784 4.385 8.073 1.00 73.31 168 ASN A C 1
ATOM 1268 O O . ASN A 1 168 ? -26.378 3.814 8.988 1.00 73.31 168 ASN A O 1
ATOM 1272 N N . LYS A 1 169 ? -26.452 4.910 7.034 1.00 78.31 169 LYS A N 1
ATOM 1273 C CA . LYS A 1 169 ? -27.921 4.944 6.891 1.00 78.31 169 LYS A CA 1
ATOM 1274 C C . LYS A 1 169 ? -28.623 5.580 8.097 1.00 78.31 169 LYS A C 1
ATOM 1276 O O . LYS A 1 169 ? -29.702 5.137 8.505 1.00 78.31 169 LYS A O 1
ATOM 1281 N N . GLU A 1 170 ? -28.025 6.621 8.669 1.00 79.19 170 GLU A N 1
ATOM 1282 C CA . GLU A 1 170 ? -28.591 7.311 9.819 1.00 79.19 170 GLU A CA 1
ATOM 1283 C C . GLU A 1 170 ? -29.931 7.968 9.471 1.00 79.19 170 GLU A C 1
ATOM 1285 O O . GLU A 1 170 ? -30.169 8.444 8.357 1.00 79.19 170 GLU A O 1
ATOM 1290 N N . LYS A 1 171 ? -30.839 8.015 10.454 1.00 76.56 171 LYS A N 1
ATOM 1291 C CA . LYS A 1 171 ? -32.156 8.648 10.274 1.00 76.56 171 LYS A CA 1
ATOM 1292 C C . LYS A 1 171 ? -32.049 10.157 10.059 1.00 76.56 171 LYS A C 1
ATOM 1294 O O . LYS A 1 171 ? -32.931 10.744 9.434 1.00 76.56 171 LYS A O 1
ATOM 1299 N N . HIS A 1 172 ? -31.007 10.782 10.600 1.00 86.25 172 HIS A N 1
ATOM 1300 C CA . HIS A 1 172 ? -30.750 12.206 10.470 1.00 86.25 172 HIS A CA 1
ATOM 1301 C C . HIS A 1 172 ? -29.378 12.416 9.839 1.00 86.25 172 HIS A C 1
ATOM 1303 O O . HIS A 1 172 ? -28.389 11.926 10.360 1.00 86.25 172 HIS A O 1
ATOM 1309 N N . ILE A 1 173 ? -29.328 13.162 8.737 1.00 85.25 173 ILE A N 1
ATOM 1310 C CA . ILE A 1 173 ? -28.080 13.496 8.050 1.00 85.25 173 ILE A CA 1
ATOM 1311 C C . ILE A 1 173 ? -27.831 14.999 8.239 1.00 85.25 173 ILE A C 1
ATOM 1313 O O . ILE A 1 173 ? -28.715 15.796 7.894 1.00 85.25 173 ILE A O 1
ATOM 1317 N N . PRO A 1 174 ? -26.662 15.416 8.759 1.00 87.44 174 PRO A N 1
ATOM 1318 C CA . PRO A 1 174 ? -26.425 16.785 9.206 1.00 87.44 174 PRO A CA 1
ATOM 1319 C C . PRO A 1 174 ? -26.060 17.748 8.061 1.00 87.44 174 PRO A C 1
ATOM 1321 O O . PRO A 1 174 ? -25.139 18.554 8.170 1.00 87.44 174 PRO A O 1
ATOM 1324 N N . TYR A 1 175 ? -26.828 17.740 6.966 1.00 84.81 175 TYR A N 1
ATOM 1325 C CA . TYR A 1 175 ? -26.615 18.620 5.805 1.00 84.81 175 TYR A CA 1
ATOM 1326 C C . TYR A 1 175 ? -26.630 20.117 6.142 1.00 84.81 175 TYR A C 1
ATOM 1328 O O . TYR A 1 175 ? -26.231 20.936 5.331 1.00 84.81 175 TYR A O 1
ATOM 1336 N N . ARG A 1 176 ? -27.120 20.517 7.318 1.00 85.94 176 ARG A N 1
ATOM 1337 C CA . ARG A 1 176 ? -27.208 21.929 7.720 1.00 85.94 176 ARG A CA 1
ATOM 1338 C C . ARG A 1 176 ? -25.938 22.454 8.401 1.00 85.94 176 ARG A C 1
ATOM 1340 O O . ARG A 1 176 ? -25.893 23.641 8.717 1.00 85.94 176 ARG A O 1
ATOM 1347 N N . ASN A 1 177 ? -24.926 21.610 8.620 1.00 85.75 177 ASN A N 1
ATOM 1348 C CA . ASN A 1 177 ? -23.709 21.979 9.353 1.00 85.75 177 ASN A CA 1
ATOM 1349 C C . ASN A 1 177 ? -22.787 22.931 8.571 1.00 85.75 177 ASN A C 1
ATOM 1351 O O . ASN A 1 177 ? -22.024 23.687 9.182 1.00 85.75 177 ASN A O 1
ATOM 1355 N N . SER A 1 178 ? -22.890 22.953 7.240 1.00 90.19 178 SER A N 1
ATOM 1356 C CA . SER A 1 178 ? -22.247 23.953 6.386 1.00 90.19 178 SER A CA 1
ATOM 1357 C C . SER A 1 178 ? -23.117 24.319 5.190 1.00 90.19 178 SER A C 1
ATOM 1359 O O . SER A 1 178 ? -24.005 23.574 4.778 1.00 90.19 178 SER A O 1
ATOM 1361 N N . LYS A 1 179 ? -22.850 25.473 4.585 1.00 87.56 179 LYS A N 1
ATOM 1362 C CA . LYS A 1 179 ? -23.491 25.869 3.328 1.00 87.56 179 LYS A CA 1
ATOM 1363 C C . LYS A 1 179 ? -23.171 24.895 2.194 1.00 87.56 179 LYS A C 1
ATOM 1365 O O . LYS A 1 179 ? -24.071 24.496 1.463 1.00 87.56 179 LYS A O 1
ATOM 1370 N N . LEU A 1 180 ? -21.924 24.435 2.101 1.00 86.62 180 LEU A N 1
ATOM 1371 C CA . LEU A 1 180 ? -21.511 23.435 1.112 1.00 86.62 180 LEU A CA 1
ATOM 1372 C C . LEU A 1 180 ? -22.338 22.146 1.223 1.00 86.62 180 LEU A C 1
ATOM 1374 O O . LEU A 1 180 ? -22.883 21.670 0.230 1.00 86.62 180 LEU A O 1
ATOM 1378 N N . THR A 1 181 ? -22.479 21.606 2.433 1.00 87.88 181 THR A N 1
ATOM 1379 C CA . THR A 1 181 ? -23.267 20.385 2.655 1.00 87.88 181 THR A CA 1
ATOM 1380 C C . THR A 1 181 ? -24.752 20.590 2.427 1.00 87.88 181 THR A C 1
ATOM 1382 O O . THR A 1 181 ? -25.409 19.713 1.870 1.00 87.88 181 THR A O 1
ATOM 1385 N N . TYR A 1 182 ? -25.268 21.765 2.782 1.00 87.62 182 TYR A N 1
ATOM 1386 C CA . TYR A 1 182 ? -26.670 22.089 2.568 1.00 87.62 182 TYR A CA 1
ATOM 1387 C C . TYR A 1 182 ? -26.980 22.177 1.077 1.00 87.62 182 TYR A C 1
ATOM 1389 O O . TYR A 1 182 ? -27.945 21.584 0.614 1.00 87.62 182 TYR A O 1
ATOM 1397 N N . LEU A 1 183 ? -26.116 22.824 0.291 1.00 85.56 183 LEU A N 1
ATOM 1398 C CA . LEU A 1 183 ? -26.226 22.862 -1.167 1.00 85.56 183 LEU A CA 1
ATOM 1399 C C . LEU A 1 183 ? -26.246 21.452 -1.783 1.00 85.56 183 LEU A C 1
ATOM 1401 O O . LEU A 1 183 ? -27.025 21.175 -2.698 1.00 85.56 183 LEU A O 1
ATOM 1405 N N . LEU A 1 184 ? -25.427 20.547 -1.251 1.00 82.12 184 LEU A N 1
ATOM 1406 C CA . LEU A 1 184 ? -25.286 19.180 -1.746 1.00 82.12 184 LEU A CA 1
ATOM 1407 C C . LEU A 1 184 ? -26.421 18.231 -1.337 1.00 82.12 184 LEU A C 1
ATOM 1409 O O . LEU A 1 184 ? -26.493 17.125 -1.866 1.00 82.12 184 LEU A O 1
ATOM 1413 N N . GLN A 1 185 ? -27.339 18.655 -0.466 1.00 80.31 185 GLN A N 1
ATOM 1414 C CA . GLN A 1 185 ? -28.364 17.789 0.121 1.00 80.31 185 GLN A CA 1
ATOM 1415 C C . GLN A 1 185 ? -29.257 17.061 -0.900 1.00 80.31 185 GLN A C 1
ATOM 1417 O O . GLN A 1 185 ? -29.599 15.900 -0.677 1.00 80.31 185 GLN A O 1
ATOM 1422 N N . ALA A 1 186 ? -29.668 17.717 -1.992 1.00 63.50 186 ALA A N 1
ATOM 1423 C CA . ALA A 1 186 ? -30.527 17.076 -2.996 1.00 63.50 186 ALA A CA 1
ATOM 1424 C C . ALA A 1 186 ? -29.747 16.388 -4.123 1.00 63.50 186 ALA A C 1
ATOM 1426 O O . ALA A 1 186 ? -30.346 15.694 -4.941 1.00 63.50 186 ALA A O 1
ATOM 1427 N N . ALA A 1 187 ? -28.414 16.516 -4.160 1.00 59.28 187 ALA A N 1
ATOM 1428 C CA . ALA A 1 187 ? -27.624 15.700 -5.062 1.00 59.28 187 ALA A CA 1
ATOM 1429 C C . ALA A 1 187 ? -27.748 14.245 -4.586 1.00 59.28 187 ALA A C 1
ATOM 1431 O O . ALA A 1 187 ? -27.125 13.825 -3.615 1.00 59.28 187 ALA A O 1
ATOM 1432 N N . SER A 1 188 ? -28.563 13.457 -5.287 1.00 46.28 188 SER A N 1
ATOM 1433 C CA . SER A 1 188 ? -28.812 12.024 -5.065 1.00 46.28 188 SER A CA 1
ATOM 1434 C C . SER A 1 188 ? -27.554 11.136 -5.158 1.00 46.28 188 SER A C 1
ATOM 1436 O O . SER A 1 188 ? -27.648 9.909 -5.049 1.00 46.28 188 SER A O 1
ATOM 1438 N N . LEU A 1 189 ? -26.377 11.760 -5.285 1.00 43.84 189 LEU A N 1
ATOM 1439 C CA . LEU A 1 189 ? -25.028 11.202 -5.284 1.00 43.84 189 LEU A CA 1
ATOM 1440 C C . LEU A 1 189 ? -24.805 10.168 -4.178 1.00 43.84 189 LEU A C 1
ATOM 1442 O O . LEU A 1 189 ? -24.099 9.196 -4.397 1.00 43.84 189 LEU A O 1
ATOM 1446 N N . LEU A 1 190 ? -25.457 10.296 -3.024 1.00 40.44 190 LEU A N 1
ATOM 1447 C CA . LEU A 1 190 ? -25.141 9.447 -1.873 1.00 40.44 190 LEU A CA 1
ATOM 1448 C C . LEU A 1 190 ? -26.077 8.233 -1.707 1.00 40.44 190 LEU A C 1
ATOM 1450 O O . LEU A 1 190 ? -25.850 7.396 -0.840 1.00 40.44 190 LEU A O 1
ATOM 1454 N N . ARG A 1 191 ? -27.106 8.079 -2.558 1.00 37.62 191 ARG A N 1
ATOM 1455 C CA . ARG A 1 191 ? -27.956 6.866 -2.584 1.00 37.62 191 ARG A CA 1
ATOM 1456 C C . ARG A 1 191 ? -27.608 5.894 -3.717 1.00 37.62 191 ARG A C 1
ATOM 1458 O O . ARG A 1 191 ? -27.873 4.704 -3.581 1.00 37.62 191 ARG A O 1
ATOM 1465 N N . GLY A 1 192 ? -27.024 6.382 -4.814 1.00 34.69 192 GLY A N 1
ATOM 1466 C CA . GLY A 1 192 ? -26.661 5.571 -5.986 1.00 34.69 192 GLY A CA 1
ATOM 1467 C C . GLY A 1 192 ? -25.260 4.948 -5.942 1.00 34.69 192 GLY A C 1
ATOM 1468 O O . GLY A 1 192 ? -25.027 3.946 -6.610 1.00 34.69 192 GLY A O 1
ATOM 1469 N N . TRP A 1 193 ? -24.345 5.487 -5.128 1.00 34.22 193 TRP A N 1
ATOM 1470 C CA . TRP A 1 193 ? -22.957 5.005 -5.030 1.00 34.22 193 TRP A CA 1
ATOM 1471 C C . TRP A 1 193 ? -22.810 3.637 -4.337 1.00 34.22 193 TRP A C 1
ATOM 1473 O O . TRP A 1 193 ? -21.782 2.987 -4.472 1.00 34.22 193 TRP A O 1
ATOM 1483 N N . VAL A 1 194 ? -23.854 3.149 -3.656 1.00 33.50 194 VAL A N 1
ATOM 1484 C CA . VAL A 1 194 ? -23.822 1.897 -2.870 1.00 33.50 194 VAL A CA 1
ATOM 1485 C C . VAL A 1 194 ? -24.118 0.642 -3.718 1.00 33.50 194 VAL A C 1
ATOM 1487 O O . VAL A 1 194 ? -24.168 -0.463 -3.189 1.00 33.50 194 VAL A O 1
ATOM 1490 N N . ARG A 1 195 ? -24.333 0.756 -5.040 1.00 28.64 195 ARG A N 1
ATOM 1491 C CA . ARG A 1 195 ? -24.809 -0.380 -5.862 1.00 28.64 195 ARG A CA 1
ATOM 1492 C C . ARG A 1 195 ? -23.929 -0.823 -7.028 1.00 28.64 195 ARG A C 1
ATOM 1494 O O . ARG A 1 195 ? -24.388 -1.638 -7.820 1.00 28.64 195 ARG A O 1
ATOM 1501 N N . GLY A 1 196 ? -22.693 -0.348 -7.138 1.00 29.59 196 GLY A N 1
ATOM 1502 C CA . GLY A 1 196 ? -21.897 -0.620 -8.335 1.00 29.59 196 GLY A CA 1
ATOM 1503 C C . GLY A 1 196 ? -20.402 -0.736 -8.122 1.00 29.59 196 GLY A C 1
ATOM 1504 O O . GLY A 1 196 ? -19.698 -0.110 -8.885 1.00 29.59 196 GLY A O 1
ATOM 1505 N N . TYR A 1 197 ? -19.941 -1.510 -7.136 1.00 29.02 197 TYR A N 1
ATOM 1506 C CA . TYR A 1 197 ? -18.610 -2.145 -7.138 1.00 29.02 197 TYR A CA 1
ATOM 1507 C C . TYR A 1 197 ? -18.645 -3.403 -6.259 1.00 29.02 197 TYR A C 1
ATOM 1509 O O . TYR A 1 197 ? -17.943 -3.525 -5.262 1.00 29.02 197 TYR A O 1
ATOM 1517 N N . ALA A 1 198 ? -19.510 -4.352 -6.619 1.00 25.12 198 ALA A N 1
ATOM 1518 C CA . ALA A 1 198 ? -19.195 -5.748 -6.354 1.00 25.12 198 ALA A CA 1
ATOM 1519 C C . ALA A 1 198 ? -18.259 -6.170 -7.489 1.00 25.12 198 ALA A C 1
ATOM 1521 O O . ALA A 1 198 ? -18.711 -6.377 -8.615 1.00 25.12 198 ALA A O 1
ATOM 1522 N N . ALA A 1 199 ? -16.954 -6.198 -7.227 1.00 29.20 199 ALA A N 1
ATOM 1523 C CA . ALA A 1 199 ? -16.033 -6.906 -8.098 1.00 29.20 199 ALA A CA 1
ATOM 1524 C C . ALA A 1 199 ? -16.340 -8.402 -7.945 1.00 29.20 199 ALA A C 1
ATOM 1526 O O . ALA A 1 199 ? -15.909 -9.045 -6.990 1.00 29.20 199 ALA A O 1
ATOM 1527 N N . GLU A 1 200 ? -17.152 -8.938 -8.854 1.00 26.42 200 GLU A N 1
ATOM 1528 C CA . GLU A 1 200 ? -17.104 -10.365 -9.157 1.00 26.42 200 GLU A CA 1
ATOM 1529 C C . GLU A 1 200 ? -15.693 -10.702 -9.670 1.00 26.42 200 GLU A C 1
ATOM 1531 O O . GLU A 1 200 ? -15.067 -9.861 -10.327 1.00 26.42 200 GLU A O 1
ATOM 1536 N N . PRO A 1 201 ? -15.162 -11.900 -9.368 1.00 29.98 201 PRO A N 1
ATOM 1537 C CA . PRO A 1 201 ? -13.839 -12.294 -9.825 1.00 29.98 201 PRO A CA 1
ATOM 1538 C C . PRO A 1 201 ? -13.832 -12.271 -11.354 1.00 29.98 201 PRO A C 1
ATOM 1540 O O . PRO A 1 201 ? -14.578 -13.009 -11.999 1.00 29.98 201 PRO A O 1
ATOM 1543 N N . ALA A 1 202 ? -13.014 -11.393 -11.935 1.00 30.61 202 ALA A N 1
ATOM 1544 C CA . ALA A 1 202 ? -12.844 -11.335 -13.374 1.00 30.61 202 ALA A CA 1
ATOM 1545 C C . ALA A 1 202 ? -12.321 -12.694 -13.854 1.00 30.61 202 ALA A C 1
ATOM 1547 O O . ALA A 1 202 ? -11.242 -13.145 -13.466 1.00 30.61 202 ALA A O 1
ATOM 1548 N N . ALA A 1 203 ? -13.129 -13.358 -14.677 1.00 28.20 203 ALA A N 1
ATOM 1549 C CA . ALA A 1 203 ? -12.728 -14.539 -15.415 1.00 28.20 203 ALA A CA 1
ATOM 1550 C C . ALA A 1 203 ? -11.462 -14.233 -16.229 1.00 28.20 203 ALA A C 1
ATOM 1552 O O . ALA A 1 203 ? -11.345 -13.159 -16.818 1.00 28.20 203 ALA A O 1
ATOM 1553 N N . ALA A 1 204 ? -10.538 -15.196 -16.257 1.00 31.80 204 ALA A N 1
ATOM 1554 C CA . ALA A 1 204 ? -9.282 -15.138 -16.992 1.00 31.80 204 ALA A CA 1
ATOM 1555 C C . ALA A 1 204 ? -9.495 -14.684 -18.450 1.00 31.80 204 ALA A C 1
ATOM 1557 O O . ALA A 1 204 ? -9.968 -15.453 -19.290 1.00 31.80 204 ALA A O 1
ATOM 1558 N N . ALA A 1 205 ? -9.148 -13.430 -18.740 1.00 31.95 205 ALA A N 1
ATOM 1559 C CA . ALA A 1 205 ? -8.982 -12.940 -20.100 1.00 31.95 205 ALA A CA 1
ATOM 1560 C C . ALA A 1 205 ? -7.658 -13.473 -20.673 1.00 31.95 205 ALA A C 1
ATOM 1562 O O . ALA A 1 205 ? -6.745 -13.828 -19.927 1.00 31.95 205 ALA A O 1
ATOM 1563 N N . ALA A 1 206 ? -7.599 -13.601 -21.999 1.00 40.41 206 ALA A N 1
ATOM 1564 C CA . ALA A 1 206 ? -6.533 -14.265 -22.741 1.00 40.41 206 ALA A CA 1
ATOM 1565 C C . ALA A 1 206 ? -5.123 -13.863 -22.269 1.00 40.41 206 ALA A C 1
ATOM 1567 O O . ALA A 1 206 ? -4.847 -12.692 -22.032 1.00 40.41 206 ALA A O 1
ATOM 1568 N N . VAL A 1 207 ? -4.237 -14.857 -22.154 1.00 52.03 207 VAL A N 1
ATOM 1569 C CA . VAL A 1 207 ? -2.835 -14.689 -21.749 1.00 52.03 207 VAL A CA 1
ATOM 1570 C C . VAL A 1 207 ? -2.101 -13.876 -22.814 1.00 52.03 207 VAL A C 1
ATOM 1572 O O . VAL A 1 207 ? -1.531 -14.431 -23.760 1.00 52.03 207 VAL A O 1
ATOM 1575 N N . ASP A 1 208 ? -2.153 -12.554 -22.684 1.00 70.12 208 ASP A N 1
ATOM 1576 C CA . ASP A 1 208 ? -1.443 -11.663 -23.581 1.00 70.12 208 ASP A CA 1
ATOM 1577 C C . ASP A 1 208 ? 0.047 -11.700 -23.240 1.00 70.12 208 ASP A C 1
ATOM 1579 O O . ASP A 1 208 ? 0.462 -11.658 -22.074 1.00 70.12 208 ASP A O 1
ATOM 1583 N N . HIS A 1 209 ? 0.860 -11.888 -24.272 1.00 84.62 209 HIS A N 1
ATOM 1584 C CA . HIS A 1 209 ? 2.298 -12.059 -24.138 1.00 84.62 209 HIS A CA 1
ATOM 1585 C C . HIS A 1 209 ? 3.003 -10.816 -24.658 1.00 84.62 209 HIS A C 1
ATOM 1587 O O . HIS A 1 209 ? 2.684 -10.288 -25.719 1.00 84.62 209 HIS A O 1
ATOM 1593 N N . GLY A 1 210 ? 3.977 -10.363 -23.883 1.00 92.88 210 GLY A N 1
ATOM 1594 C CA . GLY A 1 210 ? 4.866 -9.279 -24.243 1.00 92.88 210 GLY A CA 1
ATOM 1595 C C . GLY A 1 210 ? 6.281 -9.780 -24.484 1.00 92.88 210 GLY A C 1
ATOM 1596 O O . GLY A 1 210 ? 6.622 -10.940 -24.234 1.00 92.88 210 GLY A O 1
ATOM 1597 N N . TYR A 1 211 ? 7.128 -8.870 -24.938 1.00 95.38 211 TYR A N 1
ATOM 1598 C CA . TYR A 1 211 ? 8.545 -9.104 -25.150 1.00 95.38 211 TYR A CA 1
ATOM 1599 C C . TYR A 1 211 ? 9.359 -7.994 -24.498 1.00 95.38 211 TYR A C 1
ATOM 1601 O O . TYR A 1 211 ? 8.997 -6.816 -24.560 1.00 95.38 211 TYR A O 1
ATOM 1609 N N . VAL A 1 212 ? 10.483 -8.357 -23.883 1.00 96.81 212 VAL A N 1
ATOM 1610 C CA . VAL A 1 212 ? 11.412 -7.381 -23.299 1.00 96.81 212 VAL A CA 1
ATOM 1611 C C . VAL A 1 212 ? 11.943 -6.463 -24.402 1.00 96.81 212 VAL A C 1
ATOM 1613 O O . VAL A 1 212 ? 12.636 -6.910 -25.316 1.00 96.81 212 VAL A O 1
ATOM 1616 N N . SER A 1 213 ? 11.643 -5.171 -24.308 1.00 95.50 213 SER A N 1
ATOM 1617 C CA . SER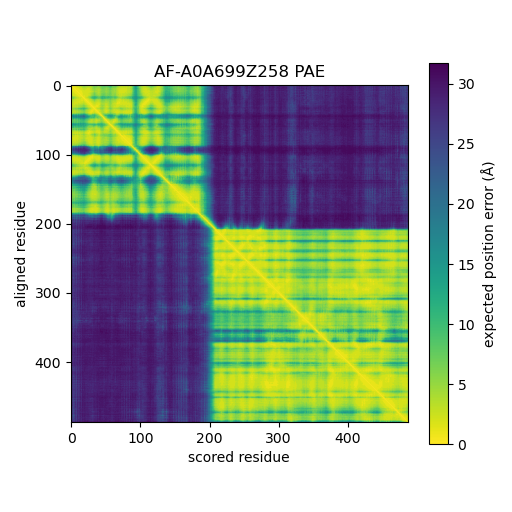 A 1 213 ? 12.099 -4.146 -25.251 1.00 95.50 213 SER A CA 1
ATOM 1618 C C . SER A 1 213 ? 13.418 -3.525 -24.787 1.00 95.50 213 SER A C 1
ATOM 1620 O O . SER A 1 213 ? 14.380 -3.410 -25.555 1.00 95.50 213 SER A O 1
ATOM 1622 N N . GLN A 1 214 ? 13.506 -3.184 -23.498 1.00 94.31 214 GLN A N 1
ATOM 1623 C CA . GLN A 1 214 ? 14.671 -2.526 -22.912 1.00 94.31 214 GLN A CA 1
ATOM 1624 C C . GLN A 1 214 ? 14.880 -2.941 -21.452 1.00 94.31 214 GLN A C 1
ATOM 1626 O O . GLN A 1 214 ? 13.928 -3.221 -20.732 1.00 94.31 214 GLN A O 1
ATOM 1631 N N . VAL A 1 215 ? 16.142 -2.955 -21.018 1.00 95.50 215 VAL A N 1
ATOM 1632 C CA . VAL A 1 215 ? 16.557 -3.256 -19.641 1.00 95.50 215 VAL A CA 1
ATOM 1633 C C . VAL A 1 215 ? 17.504 -2.146 -19.185 1.00 95.50 215 VAL A C 1
ATOM 1635 O O . VAL A 1 215 ? 18.505 -1.885 -19.856 1.00 95.50 215 VAL A O 1
ATOM 1638 N N . ILE A 1 216 ? 17.174 -1.463 -18.088 1.00 92.75 216 ILE A N 1
ATOM 1639 C CA . ILE A 1 216 ? 17.978 -0.403 -17.465 1.00 92.75 216 ILE A CA 1
ATOM 1640 C C . ILE A 1 216 ? 18.057 -0.685 -15.961 1.00 92.75 216 ILE A C 1
ATOM 1642 O O . ILE A 1 216 ? 17.207 -0.250 -15.183 1.00 92.75 216 ILE A O 1
ATOM 1646 N N . GLY A 1 217 ? 19.081 -1.431 -15.538 1.00 92.00 217 GLY A N 1
ATOM 1647 C CA . GLY A 1 217 ? 19.176 -1.890 -14.150 1.00 92.00 217 GLY A CA 1
ATOM 1648 C C . GLY A 1 217 ? 17.903 -2.656 -13.749 1.00 92.00 217 GLY A C 1
ATOM 1649 O O . GLY A 1 217 ? 17.497 -3.548 -14.495 1.00 92.00 217 GLY A O 1
ATOM 1650 N N . PRO A 1 218 ? 17.230 -2.307 -12.637 1.00 93.94 218 PRO A N 1
ATOM 1651 C CA . PRO A 1 218 ? 16.005 -2.978 -12.199 1.00 93.94 218 PRO A CA 1
ATOM 1652 C C . PRO A 1 218 ? 14.736 -2.490 -12.926 1.00 93.94 218 PRO A C 1
ATOM 1654 O O . PRO A 1 218 ? 13.642 -2.938 -12.596 1.00 93.94 218 PRO A O 1
ATOM 1657 N N . VAL A 1 219 ? 14.843 -1.563 -13.884 1.00 96.50 219 VAL A N 1
ATOM 1658 C CA . VAL A 1 219 ? 13.710 -1.107 -14.702 1.00 96.50 219 VAL A CA 1
ATOM 1659 C C . VAL A 1 219 ? 13.717 -1.841 -16.035 1.00 96.50 219 VAL A C 1
ATOM 1661 O O . VAL A 1 219 ? 14.709 -1.817 -16.76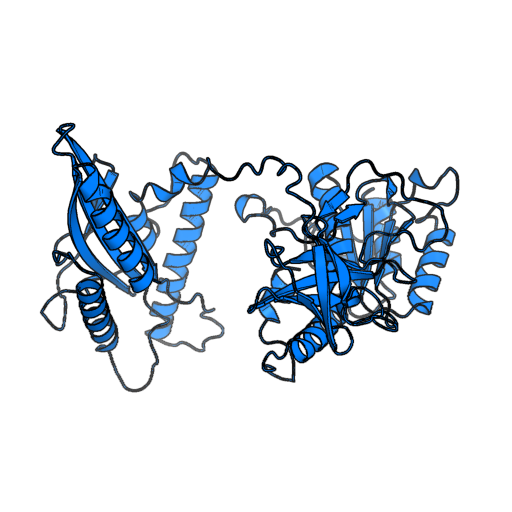6 1.00 96.50 219 VAL A O 1
ATOM 1664 N N . VAL A 1 220 ? 12.594 -2.473 -16.367 1.00 96.94 220 VAL A N 1
ATOM 1665 C CA . VAL A 1 220 ? 12.436 -3.264 -17.592 1.00 96.94 220 VAL A CA 1
ATOM 1666 C C . VAL A 1 220 ? 11.236 -2.746 -18.373 1.00 96.94 220 VAL A C 1
ATOM 1668 O O . VAL A 1 220 ? 10.121 -2.708 -17.856 1.00 96.94 220 VAL A O 1
ATOM 1671 N N . ASP A 1 221 ? 11.444 -2.369 -19.629 1.00 96.88 221 ASP A N 1
ATOM 1672 C CA . ASP A 1 221 ? 10.358 -1.989 -20.530 1.00 96.88 221 ASP A CA 1
ATOM 1673 C C . ASP A 1 221 ? 9.929 -3.224 -21.337 1.00 96.88 221 ASP A C 1
ATOM 1675 O O . ASP A 1 221 ? 10.755 -3.884 -21.978 1.00 96.88 221 ASP A O 1
ATOM 1679 N N . VAL A 1 222 ? 8.635 -3.539 -21.308 1.00 96.75 222 VAL A N 1
ATOM 1680 C CA . VAL A 1 222 ? 8.030 -4.706 -21.965 1.00 96.75 222 VAL A CA 1
ATOM 1681 C C . VAL A 1 222 ? 7.014 -4.219 -22.992 1.00 96.75 222 VAL A C 1
ATOM 1683 O O . VAL A 1 222 ? 6.092 -3.477 -22.657 1.00 96.75 222 VAL A O 1
ATOM 1686 N N . ARG A 1 223 ? 7.186 -4.629 -24.249 1.00 95.75 223 ARG A N 1
ATOM 1687 C CA . ARG A 1 223 ? 6.269 -4.315 -25.349 1.00 95.75 223 ARG A CA 1
ATOM 1688 C C . ARG A 1 223 ? 5.234 -5.424 -25.478 1.00 95.75 223 ARG A C 1
ATOM 1690 O O . ARG A 1 223 ? 5.611 -6.590 -25.540 1.00 95.75 223 ARG A O 1
ATOM 1697 N N . PHE A 1 224 ? 3.963 -5.060 -25.542 1.00 94.12 224 PHE A N 1
ATOM 1698 C CA . PHE A 1 224 ? 2.849 -5.964 -25.810 1.00 94.12 224 PHE A CA 1
ATOM 1699 C C . PHE A 1 224 ? 2.308 -5.691 -27.212 1.00 94.12 224 PHE A C 1
ATOM 1701 O O . PHE A 1 224 ? 2.219 -4.541 -27.634 1.00 94.12 224 PHE A O 1
ATOM 1708 N N . ASP A 1 225 ? 1.951 -6.738 -27.947 1.00 84.06 225 ASP A N 1
ATOM 1709 C CA . ASP A 1 225 ? 1.312 -6.564 -29.256 1.00 84.06 225 ASP A CA 1
ATOM 1710 C C . ASP A 1 225 ? -0.217 -6.411 -29.129 1.00 84.06 225 ASP A C 1
ATOM 1712 O O . ASP A 1 225 ? -0.850 -5.831 -30.012 1.00 84.06 225 ASP A O 1
ATOM 1716 N N . GLY A 1 226 ? -0.793 -6.883 -28.016 1.00 82.88 226 GLY A N 1
ATOM 1717 C CA . GLY A 1 226 ? -2.218 -6.822 -27.693 1.00 82.88 226 GLY A CA 1
ATOM 1718 C C . GLY A 1 226 ? -2.578 -5.804 -26.604 1.00 82.88 226 GLY A C 1
ATOM 1719 O O . GLY A 1 226 ? -2.123 -4.657 -26.616 1.00 82.88 226 GLY A O 1
ATOM 1720 N N . GLU A 1 227 ? -3.445 -6.214 -25.682 1.00 85.50 227 GLU A N 1
ATOM 1721 C CA . GLU A 1 227 ? -3.899 -5.392 -24.566 1.00 85.50 227 GLU A CA 1
ATOM 1722 C C . GLU A 1 227 ? -2.776 -5.161 -23.548 1.00 85.50 227 GLU A C 1
ATOM 1724 O O . GLU A 1 227 ? -2.017 -6.055 -23.172 1.00 85.50 227 GLU A O 1
ATOM 1729 N N . LEU A 1 228 ? -2.672 -3.914 -23.089 1.00 90.88 228 LEU A N 1
ATOM 1730 C CA . LEU A 1 228 ? -1.675 -3.514 -22.105 1.00 90.88 228 LEU A CA 1
ATOM 1731 C C . LEU A 1 228 ? -2.125 -3.929 -20.700 1.00 90.88 228 LEU A C 1
ATOM 1733 O O . LEU A 1 228 ? -3.210 -3.522 -20.274 1.00 90.88 228 LEU A O 1
ATOM 1737 N N . PRO A 1 229 ? -1.283 -4.644 -19.932 1.00 93.06 229 PRO A N 1
ATOM 1738 C CA . PRO A 1 229 ? -1.575 -4.932 -18.535 1.00 93.06 229 PRO A CA 1
ATOM 1739 C C . PRO A 1 229 ? -1.740 -3.645 -17.717 1.00 93.06 229 PRO A C 1
ATOM 1741 O O . PRO A 1 229 ? -1.044 -2.649 -17.940 1.00 93.06 229 PRO A O 1
ATOM 1744 N N . SER A 1 230 ? -2.648 -3.669 -16.740 1.00 92.62 230 SER A N 1
ATOM 1745 C CA . SER A 1 230 ? -2.919 -2.516 -15.872 1.00 92.62 230 SER A CA 1
ATOM 1746 C C . SER A 1 230 ? -1.702 -2.146 -15.020 1.00 92.62 230 SER A C 1
ATOM 1748 O O . SER A 1 230 ? -0.847 -2.986 -14.733 1.00 92.62 230 SER A O 1
ATOM 1750 N N . ILE A 1 231 ? -1.629 -0.891 -14.571 1.00 93.44 231 ILE A N 1
ATOM 1751 C CA . ILE A 1 231 ? -0.621 -0.470 -13.585 1.00 93.44 231 ILE A CA 1
ATOM 1752 C C . ILE A 1 231 ? -0.784 -1.323 -12.316 1.00 93.44 231 ILE A C 1
ATOM 1754 O O . ILE A 1 231 ? -1.900 -1.697 -11.966 1.00 93.44 231 ILE A O 1
ATOM 1758 N N . LEU A 1 232 ? 0.334 -1.651 -11.667 1.00 94.69 232 LEU A N 1
ATOM 1759 C CA . LEU A 1 232 ? 0.462 -2.568 -10.528 1.00 94.69 232 LEU A CA 1
ATOM 1760 C C . LEU A 1 232 ? 0.256 -4.057 -10.852 1.00 94.69 232 LEU A C 1
ATOM 1762 O O . LEU A 1 232 ? 0.343 -4.887 -9.947 1.00 94.69 232 LEU A O 1
ATOM 1766 N N . SER A 1 233 ? 0.029 -4.421 -12.120 1.00 94.81 233 SER A N 1
ATOM 1767 C CA . SER A 1 233 ? -0.046 -5.832 -12.523 1.00 94.81 233 SER A CA 1
ATOM 1768 C C . SER A 1 233 ? 1.332 -6.491 -12.485 1.00 94.81 233 SER A C 1
ATOM 1770 O O . SER A 1 233 ? 2.335 -5.874 -12.855 1.00 94.81 233 SER A O 1
ATOM 1772 N N . ALA A 1 234 ? 1.373 -7.758 -12.091 1.00 96.31 234 ALA A N 1
ATOM 1773 C CA . ALA A 1 234 ? 2.549 -8.605 -12.149 1.00 96.31 234 ALA A CA 1
ATOM 1774 C C . ALA A 1 234 ? 2.688 -9.258 -13.531 1.00 96.31 234 ALA A C 1
ATOM 1776 O O . ALA A 1 234 ? 1.719 -9.680 -14.166 1.00 96.31 234 ALA A O 1
ATOM 1777 N N . LEU A 1 235 ? 3.927 -9.356 -13.992 1.00 96.12 235 LEU A N 1
ATOM 1778 C CA . LEU A 1 235 ? 4.330 -10.040 -15.208 1.00 96.12 235 LEU A CA 1
ATOM 1779 C C . LEU A 1 235 ? 5.449 -11.026 -14.878 1.00 96.12 235 LEU A C 1
ATOM 1781 O O . LEU A 1 235 ? 6.279 -10.760 -14.012 1.00 96.12 235 LEU A O 1
ATOM 1785 N N . GLU A 1 236 ? 5.514 -12.134 -15.603 1.00 96.31 236 GLU A N 1
ATOM 1786 C CA . GLU A 1 236 ? 6.505 -13.185 -15.398 1.00 96.31 236 GLU A CA 1
ATOM 1787 C C . GLU A 1 236 ? 7.369 -13.377 -16.644 1.00 96.31 236 GLU A C 1
ATOM 1789 O O . GLU A 1 236 ? 6.870 -13.638 -17.746 1.00 96.31 236 GLU A O 1
ATOM 1794 N N . VAL A 1 237 ? 8.684 -13.257 -16.469 1.00 96.12 237 VAL A N 1
ATOM 1795 C CA . VAL A 1 237 ? 9.660 -13.477 -17.540 1.00 96.12 237 VAL A CA 1
ATOM 1796 C C . VAL A 1 237 ? 9.857 -14.975 -17.757 1.00 96.12 237 VAL A C 1
ATOM 1798 O O . VAL A 1 237 ? 10.187 -15.720 -16.838 1.00 96.12 237 VAL A O 1
ATOM 1801 N N . GLN A 1 238 ? 9.709 -15.420 -19.001 1.00 94.81 238 GLN A N 1
ATOM 1802 C CA . GLN A 1 238 ? 9.862 -16.822 -19.376 1.00 94.81 238 GLN A CA 1
ATOM 1803 C C . GLN A 1 238 ? 11.315 -17.163 -19.714 1.00 94.81 238 GLN A C 1
ATOM 1805 O O . GLN A 1 238 ? 12.002 -16.418 -20.416 1.00 94.81 238 GLN A O 1
ATOM 1810 N N . GLY A 1 239 ? 11.763 -18.341 -19.271 1.00 87.44 239 GLY A N 1
ATOM 1811 C CA . GLY A 1 239 ? 13.107 -18.844 -19.572 1.00 87.44 239 GLY A CA 1
ATOM 1812 C C . GLY A 1 239 ? 14.226 -18.069 -18.873 1.00 87.44 239 GLY A C 1
ATOM 1813 O O . GLY A 1 239 ? 15.321 -17.962 -19.423 1.00 87.44 239 GLY A O 1
ATOM 1814 N N . HIS A 1 240 ? 13.943 -17.495 -17.702 1.00 90.81 240 HIS A N 1
ATOM 1815 C CA . HIS A 1 240 ? 14.951 -16.927 -16.812 1.00 90.81 240 HIS A CA 1
ATOM 1816 C C . HIS A 1 240 ? 15.410 -17.975 -15.781 1.00 90.81 240 HIS A C 1
ATOM 1818 O O . HIS A 1 240 ? 14.674 -18.914 -15.482 1.00 90.81 240 HIS A O 1
ATOM 1824 N N . ASN A 1 241 ? 16.637 -17.843 -15.267 1.00 87.81 241 ASN A N 1
ATOM 1825 C CA . ASN A 1 241 ? 17.226 -18.830 -14.346 1.00 87.81 241 ASN A CA 1
ATOM 1826 C C . ASN A 1 241 ? 16.525 -18.860 -12.981 1.00 87.81 241 ASN A C 1
ATOM 1828 O O . ASN A 1 241 ? 16.455 -19.905 -12.342 1.00 87.81 241 ASN A O 1
ATOM 1832 N N . VAL A 1 242 ? 16.036 -17.701 -12.549 1.00 90.38 242 VAL A N 1
ATOM 1833 C CA . VAL A 1 242 ? 15.219 -17.514 -11.350 1.00 90.38 242 VAL A CA 1
ATOM 1834 C C . VAL A 1 242 ? 13.834 -17.062 -11.802 1.00 90.38 242 VAL A C 1
ATOM 1836 O O . VAL A 1 242 ? 13.675 -16.529 -12.904 1.00 90.38 242 VAL A O 1
ATOM 1839 N N . ARG A 1 243 ? 12.811 -17.277 -10.978 1.00 94.00 243 ARG A N 1
ATOM 1840 C CA . ARG A 1 243 ? 11.478 -16.750 -11.255 1.00 94.00 243 ARG A CA 1
ATOM 1841 C C . ARG A 1 243 ? 11.494 -15.223 -11.150 1.00 94.00 243 ARG A C 1
ATOM 1843 O O . ARG A 1 243 ? 11.387 -14.654 -10.071 1.00 94.00 243 ARG A O 1
ATOM 1850 N N . LEU A 1 244 ? 11.626 -14.557 -12.292 1.00 96.12 244 LEU A N 1
ATOM 1851 C CA . LEU A 1 244 ? 11.695 -13.104 -12.356 1.00 96.12 244 LEU A CA 1
ATOM 1852 C C . LEU A 1 244 ? 10.306 -12.511 -12.591 1.00 96.12 244 LEU A C 1
ATOM 1854 O O . LEU A 1 244 ? 9.744 -12.596 -13.689 1.00 96.12 244 LEU A O 1
ATOM 1858 N N . VAL A 1 245 ? 9.785 -11.880 -11.542 1.00 97.38 245 VAL A N 1
ATOM 1859 C CA . VAL A 1 245 ? 8.528 -11.132 -11.571 1.00 97.38 245 VAL A CA 1
ATOM 1860 C C . VAL A 1 245 ? 8.817 -9.648 -11.785 1.00 97.38 245 VAL A C 1
ATOM 1862 O O . VAL A 1 245 ? 9.694 -9.064 -11.145 1.00 97.38 245 VAL A O 1
ATOM 1865 N N . LEU A 1 246 ? 8.060 -9.036 -12.688 1.00 97.50 246 LEU A N 1
ATOM 1866 C CA . LEU A 1 246 ? 8.092 -7.614 -12.997 1.00 97.50 246 LEU A CA 1
ATOM 1867 C C . LEU A 1 246 ? 6.743 -6.995 -12.633 1.00 97.50 246 LEU A C 1
ATOM 1869 O O . LEU A 1 246 ? 5.704 -7.552 -12.963 1.00 97.50 246 LEU A O 1
ATOM 1873 N N . GLU A 1 247 ? 6.730 -5.827 -12.007 1.00 97.75 247 GLU A N 1
ATOM 1874 C CA . GLU A 1 247 ? 5.494 -5.102 -11.703 1.00 97.75 247 GLU A CA 1
ATOM 1875 C C . GLU A 1 247 ? 5.361 -3.871 -12.595 1.00 97.75 247 GLU A C 1
ATOM 1877 O O . GLU A 1 247 ? 6.283 -3.060 -12.690 1.00 97.75 247 GLU A O 1
ATOM 1882 N N . VAL A 1 248 ? 4.207 -3.701 -13.237 1.00 96.56 248 VAL A N 1
ATOM 1883 C CA . VAL A 1 248 ? 3.932 -2.552 -14.105 1.00 96.56 248 VAL A CA 1
ATOM 1884 C C . VAL A 1 248 ? 3.841 -1.263 -13.288 1.00 96.56 248 VAL A C 1
ATOM 1886 O O . VAL A 1 248 ? 2.943 -1.094 -12.472 1.00 96.56 248 VAL A O 1
ATOM 1889 N N . ALA A 1 249 ? 4.731 -0.310 -13.560 1.00 93.94 249 ALA A N 1
ATOM 1890 C CA . ALA A 1 249 ? 4.775 0.984 -12.881 1.00 93.94 249 ALA A CA 1
ATOM 1891 C C . ALA A 1 249 ? 4.117 2.112 -13.690 1.00 93.94 249 ALA A C 1
ATOM 1893 O O . ALA A 1 249 ? 3.524 3.020 -13.112 1.00 93.94 249 ALA A O 1
ATOM 1894 N N . GLN A 1 250 ? 4.242 2.089 -15.022 1.00 92.88 250 GLN A N 1
ATOM 1895 C CA . GLN A 1 250 ? 3.649 3.101 -15.903 1.00 92.88 250 GLN A CA 1
ATOM 1896 C C . GLN A 1 250 ? 3.458 2.585 -17.333 1.00 92.88 250 GLN A C 1
ATOM 1898 O O . GLN A 1 250 ? 4.162 1.682 -17.787 1.00 92.88 250 GLN A O 1
ATOM 1903 N N . HIS A 1 251 ? 2.542 3.208 -18.072 1.00 94.44 251 HIS A N 1
ATOM 1904 C CA . HIS A 1 251 ? 2.397 3.027 -19.519 1.00 94.44 251 HIS A CA 1
ATOM 1905 C C . HIS A 1 251 ? 3.195 4.117 -20.238 1.00 94.44 251 HIS A C 1
ATOM 1907 O O . HIS A 1 251 ? 2.954 5.302 -20.017 1.00 94.44 251 HIS A O 1
ATOM 1913 N N . VAL A 1 252 ? 4.170 3.729 -21.064 1.00 90.19 252 VAL A N 1
ATOM 1914 C CA . VAL A 1 252 ? 5.098 4.674 -21.723 1.00 90.19 252 VAL A CA 1
ATOM 1915 C C . VAL A 1 252 ? 4.574 5.127 -23.093 1.00 90.19 252 VAL A C 1
ATOM 1917 O O . VAL A 1 252 ? 4.936 6.201 -23.568 1.00 90.19 252 VAL A O 1
ATOM 1920 N N . GLY A 1 253 ? 3.691 4.337 -23.713 1.00 88.44 253 GLY A N 1
ATOM 1921 C CA . GLY A 1 253 ? 3.244 4.506 -25.102 1.00 88.44 253 GLY A CA 1
ATOM 1922 C C . GLY A 1 253 ? 3.865 3.456 -26.031 1.00 88.44 253 GLY A C 1
ATOM 1923 O O . GLY A 1 253 ? 4.619 2.606 -25.567 1.00 88.44 253 GLY A O 1
ATOM 1924 N N . ASP A 1 254 ? 3.511 3.473 -27.323 1.00 89.62 254 ASP A N 1
ATOM 1925 C CA . ASP A 1 254 ? 3.933 2.463 -28.328 1.00 89.62 254 ASP A CA 1
ATOM 1926 C C . ASP A 1 254 ? 3.764 1.014 -27.827 1.00 89.62 254 ASP A C 1
ATOM 1928 O O . ASP A 1 254 ? 4.693 0.204 -27.844 1.00 89.62 254 ASP A O 1
ATOM 1932 N N . ASN A 1 255 ? 2.586 0.738 -27.257 1.00 91.81 255 ASN A N 1
ATOM 1933 C CA . ASN A 1 255 ? 2.230 -0.511 -26.584 1.00 91.81 255 ASN A CA 1
ATOM 1934 C C . ASN A 1 255 ? 3.315 -1.054 -25.634 1.00 91.81 255 ASN A C 1
ATOM 1936 O O . ASN A 1 255 ? 3.516 -2.261 -25.512 1.00 91.81 255 ASN A O 1
ATOM 1940 N N . THR A 1 256 ? 4.019 -0.162 -24.940 1.00 94.25 256 THR A N 1
ATOM 1941 C CA . THR A 1 256 ? 5.089 -0.521 -24.013 1.00 94.25 256 THR A CA 1
ATOM 1942 C C . THR A 1 256 ? 4.722 -0.118 -22.589 1.00 94.25 256 THR A C 1
ATOM 1944 O O . THR A 1 256 ? 4.360 1.031 -22.307 1.00 94.25 256 THR A O 1
ATOM 1947 N N . VAL A 1 257 ? 4.848 -1.075 -21.672 1.00 96.38 257 VAL A N 1
ATOM 1948 C CA . VAL A 1 257 ? 4.764 -0.848 -20.230 1.00 96.38 257 VAL A CA 1
ATOM 1949 C C . VAL A 1 257 ? 6.165 -0.774 -19.643 1.00 96.38 257 VAL A C 1
ATOM 1951 O O . VAL A 1 257 ? 7.046 -1.547 -20.016 1.00 96.38 257 VAL A O 1
ATOM 1954 N N . ARG A 1 258 ? 6.370 0.142 -18.699 1.00 96.81 258 ARG A N 1
ATOM 1955 C CA . ARG A 1 258 ? 7.582 0.177 -17.885 1.00 96.81 258 ARG A CA 1
ATOM 1956 C C . ARG A 1 258 ? 7.318 -0.519 -16.574 1.00 96.81 258 ARG A C 1
ATOM 1958 O O . ARG A 1 258 ? 6.346 -0.209 -15.882 1.00 96.81 258 ARG A O 1
ATOM 1965 N N . THR A 1 259 ? 8.210 -1.431 -16.239 1.00 97.25 259 THR A N 1
ATOM 1966 C CA . THR A 1 259 ? 8.079 -2.317 -15.093 1.00 97.25 259 THR A CA 1
ATOM 1967 C C . THR A 1 259 ? 9.272 -2.193 -14.159 1.00 97.25 259 THR A C 1
ATOM 1969 O O . THR A 1 259 ? 10.341 -1.717 -14.551 1.00 97.25 259 THR A O 1
ATOM 1972 N N . ILE A 1 260 ? 9.072 -2.606 -12.915 1.00 97.06 260 ILE A N 1
ATOM 1973 C CA . ILE A 1 260 ? 10.108 -2.696 -11.892 1.00 97.06 260 ILE A CA 1
ATOM 1974 C C . ILE A 1 260 ? 10.316 -4.176 -11.588 1.00 97.06 260 ILE A C 1
ATOM 1976 O O . ILE A 1 260 ? 9.355 -4.895 -11.320 1.00 97.06 260 ILE A O 1
ATOM 1980 N N . ALA A 1 261 ? 11.562 -4.628 -11.635 1.00 96.69 261 ALA A N 1
ATOM 1981 C CA . ALA A 1 261 ? 11.923 -6.004 -11.342 1.00 96.69 261 ALA A CA 1
ATOM 1982 C C . ALA A 1 261 ? 11.963 -6.283 -9.833 1.00 96.69 261 ALA A C 1
ATOM 1984 O O . ALA A 1 261 ? 12.494 -5.483 -9.056 1.00 96.69 261 ALA A O 1
ATOM 1985 N N . MET A 1 262 ? 11.425 -7.440 -9.441 1.00 96.50 262 MET A N 1
ATOM 1986 C CA . MET A 1 262 ? 11.442 -7.939 -8.060 1.00 96.50 262 MET A CA 1
ATOM 1987 C C . MET A 1 262 ? 12.679 -8.782 -7.739 1.00 96.50 262 MET A C 1
ATOM 1989 O O . MET A 1 262 ? 12.921 -9.078 -6.578 1.00 96.50 262 MET A O 1
ATOM 1993 N N . ASP A 1 263 ? 13.488 -9.129 -8.738 1.00 95.62 263 ASP A N 1
ATOM 1994 C CA . ASP A 1 263 ? 14.774 -9.809 -8.564 1.00 95.62 263 ASP A CA 1
ATOM 1995 C C . ASP A 1 263 ? 15.801 -9.241 -9.565 1.00 95.62 263 ASP A C 1
ATOM 1997 O O . ASP A 1 263 ? 15.488 -8.322 -10.334 1.00 95.62 263 ASP A O 1
ATOM 2001 N N . SER A 1 264 ? 17.041 -9.729 -9.529 1.00 94.06 264 SER A N 1
ATOM 2002 C CA . SER A 1 264 ? 18.098 -9.306 -10.443 1.00 94.06 264 SER A CA 1
ATOM 2003 C C . SER A 1 264 ? 17.666 -9.479 -11.900 1.00 94.06 264 SER A C 1
ATOM 2005 O O . SER A 1 264 ? 17.129 -10.507 -12.305 1.00 94.06 264 SER A O 1
ATOM 2007 N N . THR A 1 265 ? 17.937 -8.457 -12.707 1.00 94.50 265 THR A N 1
ATOM 2008 C CA . THR A 1 265 ? 17.716 -8.465 -14.159 1.00 94.50 265 THR A CA 1
ATOM 2009 C C . THR A 1 265 ? 18.944 -8.965 -14.925 1.00 94.50 265 THR A C 1
ATOM 2011 O O . THR A 1 265 ? 18.981 -8.904 -16.157 1.00 94.50 265 THR A O 1
ATOM 2014 N N . ASP A 1 266 ? 19.961 -9.470 -14.220 1.00 92.94 266 ASP A N 1
ATOM 2015 C CA . ASP A 1 266 ? 21.177 -10.001 -14.825 1.00 92.94 266 ASP A CA 1
ATOM 2016 C C . ASP A 1 266 ? 20.871 -11.208 -15.716 1.00 92.94 266 ASP A C 1
ATOM 2018 O O . ASP A 1 266 ? 20.246 -12.183 -15.310 1.00 92.94 266 ASP A O 1
ATOM 2022 N N . GLY A 1 267 ? 21.336 -11.156 -16.964 1.00 90.88 267 GLY A N 1
ATOM 2023 C CA . GLY A 1 267 ? 21.052 -12.195 -17.957 1.00 90.88 267 GLY A CA 1
ATOM 2024 C C . GLY A 1 267 ? 19.690 -12.057 -18.644 1.00 90.88 267 GLY A C 1
ATOM 2025 O O . GLY A 1 267 ? 19.357 -12.895 -19.483 1.00 90.88 267 GLY A O 1
ATOM 2026 N N . LEU A 1 268 ? 18.920 -11.003 -18.349 1.00 94.00 268 LEU A N 1
ATOM 2027 C CA . LEU A 1 268 ? 17.723 -10.659 -19.109 1.00 94.00 268 LEU A CA 1
ATOM 2028 C C . LEU A 1 268 ? 18.110 -10.142 -20.503 1.00 94.00 268 LEU A C 1
ATOM 2030 O O . LEU A 1 268 ? 18.941 -9.240 -20.644 1.00 94.00 268 LEU A O 1
ATOM 2034 N N . VAL A 1 269 ? 17.500 -10.701 -21.546 1.00 93.38 269 VAL A N 1
ATOM 2035 C CA . VAL A 1 269 ? 17.794 -10.348 -22.943 1.00 93.38 269 VAL A CA 1
ATOM 2036 C C . VAL A 1 269 ? 16.610 -9.658 -23.609 1.00 93.38 269 VAL A C 1
ATOM 2038 O O . VAL A 1 269 ? 15.451 -9.892 -23.282 1.00 93.38 269 VAL A O 1
ATOM 2041 N N . ARG A 1 270 ? 16.879 -8.795 -24.592 1.00 94.69 270 ARG A N 1
ATOM 2042 C CA . ARG A 1 270 ? 15.805 -8.210 -25.407 1.00 94.69 270 ARG A CA 1
ATOM 2043 C C . ARG A 1 270 ? 15.136 -9.295 -26.249 1.00 94.69 270 ARG A C 1
ATOM 2045 O O . ARG A 1 270 ? 15.807 -10.187 -26.761 1.00 94.69 270 ARG A O 1
ATOM 2052 N N . GLY A 1 271 ? 13.822 -9.198 -26.399 1.00 92.62 271 GLY A N 1
ATOM 2053 C CA . GLY A 1 271 ? 12.996 -10.196 -27.073 1.00 92.62 271 GLY A CA 1
ATOM 2054 C C . GLY A 1 271 ? 12.612 -11.391 -26.197 1.00 92.62 271 GLY A C 1
ATOM 2055 O O . GLY A 1 271 ? 11.902 -12.270 -26.679 1.00 92.62 271 GLY A O 1
ATOM 2056 N N . GLN A 1 272 ? 13.035 -11.449 -24.927 1.00 94.19 272 GLN A N 1
ATOM 2057 C CA . GLN A 1 272 ? 12.582 -12.505 -24.017 1.00 94.19 272 GLN A CA 1
ATOM 2058 C C . GLN A 1 272 ? 11.076 -12.385 -23.783 1.00 94.19 272 GLN A C 1
ATOM 2060 O O . GLN A 1 272 ? 10.552 -11.280 -23.636 1.00 94.19 272 GLN A O 1
ATOM 2065 N N . LYS A 1 273 ? 10.386 -13.526 -23.772 1.00 95.00 273 LYS A N 1
ATOM 2066 C CA . LYS A 1 273 ? 8.932 -13.575 -23.625 1.00 95.00 273 LYS A CA 1
ATOM 2067 C C . LYS A 1 273 ? 8.535 -13.244 -22.187 1.00 95.00 273 LYS A C 1
ATOM 2069 O O . LYS A 1 273 ? 9.116 -13.772 -21.243 1.00 95.00 273 LYS A O 1
ATOM 2074 N N . VAL A 1 274 ? 7.512 -12.415 -22.037 1.00 96.12 274 VAL A N 1
ATOM 2075 C CA . VAL A 1 274 ? 6.928 -12.001 -20.762 1.00 96.12 274 VAL A CA 1
ATOM 2076 C C . VAL A 1 274 ? 5.441 -12.327 -20.788 1.00 96.12 274 VAL A C 1
ATOM 2078 O O . VAL A 1 274 ? 4.769 -12.092 -21.790 1.00 96.12 274 VAL A O 1
ATOM 2081 N N . ILE A 1 275 ? 4.928 -12.896 -19.706 1.00 94.25 275 ILE A N 1
ATOM 2082 C CA . ILE A 1 275 ? 3.527 -13.296 -19.579 1.00 94.25 275 ILE A CA 1
ATOM 2083 C C . ILE A 1 275 ? 2.856 -12.430 -18.516 1.00 94.25 275 ILE A C 1
ATOM 2085 O O . ILE A 1 275 ? 3.403 -12.274 -17.428 1.00 94.25 275 ILE A O 1
ATOM 2089 N N . SER A 1 276 ? 1.682 -11.869 -18.810 1.00 92.56 276 SER A N 1
ATOM 2090 C CA . SER A 1 276 ? 0.879 -11.212 -17.774 1.00 92.56 276 SER A CA 1
ATOM 2091 C C . SER A 1 276 ? 0.204 -12.243 -16.873 1.00 92.56 276 SER A C 1
ATOM 2093 O O . SER A 1 276 ? -0.370 -13.213 -17.366 1.00 92.56 276 SER A O 1
ATOM 2095 N N . THR A 1 277 ? 0.235 -12.025 -15.556 1.00 89.44 277 THR A N 1
ATOM 2096 C CA . THR A 1 277 ? -0.488 -12.878 -14.599 1.00 89.44 277 THR A CA 1
ATOM 2097 C C . THR A 1 277 ? -1.978 -12.525 -14.499 1.00 89.44 277 THR A C 1
ATOM 2099 O O . THR A 1 277 ? -2.732 -13.245 -13.849 1.00 89.44 277 THR A O 1
ATOM 2102 N N . GLY A 1 278 ? -2.412 -11.423 -15.128 1.00 85.00 278 GLY A N 1
ATOM 2103 C CA . GLY A 1 278 ? -3.791 -10.921 -15.097 1.00 85.00 278 GLY A CA 1
ATOM 2104 C C . GLY A 1 278 ? -4.166 -10.124 -13.842 1.00 85.00 278 GLY A C 1
ATOM 2105 O O . GLY A 1 278 ? -5.274 -9.602 -13.764 1.00 85.00 278 GLY A O 1
ATOM 2106 N N . GLY A 1 279 ? -3.256 -9.992 -12.876 1.00 89.62 279 GLY A N 1
ATOM 2107 C CA . GLY A 1 279 ? -3.479 -9.254 -11.636 1.00 89.62 279 GLY A CA 1
ATOM 2108 C C . GLY A 1 279 ? -2.175 -8.745 -11.038 1.00 89.62 279 GLY A C 1
ATOM 2109 O O . GLY A 1 279 ? -1.115 -8.860 -11.646 1.00 89.62 279 GLY A O 1
ATOM 2110 N N . SER A 1 280 ? -2.245 -8.160 -9.851 1.00 94.88 280 SER A N 1
ATOM 2111 C CA . SER A 1 280 ? -1.083 -7.733 -9.067 1.00 94.88 280 SER A CA 1
ATOM 2112 C C . SER A 1 280 ? -0.252 -8.918 -8.559 1.00 94.88 280 SER A C 1
ATOM 2114 O O . SER A 1 280 ? -0.573 -10.085 -8.791 1.00 94.88 280 SER A O 1
ATOM 2116 N N . ILE A 1 281 ? 0.851 -8.626 -7.865 1.00 95.94 281 ILE A N 1
ATOM 2117 C CA . ILE A 1 281 ? 1.602 -9.654 -7.138 1.00 95.94 281 ILE A CA 1
ATOM 2118 C C . ILE A 1 281 ? 0.676 -10.251 -6.071 1.00 95.94 281 ILE A C 1
ATOM 2120 O O . ILE A 1 281 ? 0.151 -9.532 -5.217 1.00 95.94 281 ILE A O 1
ATOM 2124 N N . MET A 1 282 ? 0.478 -11.566 -6.151 1.00 95.75 282 MET A N 1
ATOM 2125 C CA . MET A 1 282 ? -0.366 -12.340 -5.247 1.00 95.75 282 MET A CA 1
ATOM 2126 C C . MET A 1 282 ? 0.518 -13.158 -4.309 1.00 95.75 282 MET A C 1
ATOM 2128 O O . MET A 1 282 ? 1.385 -13.893 -4.781 1.00 95.75 282 MET A O 1
ATOM 2132 N N . VAL A 1 283 ? 0.278 -13.062 -3.003 1.00 96.88 283 VAL A N 1
ATOM 2133 C CA . VAL A 1 283 ? 1.076 -13.734 -1.965 1.00 96.88 283 VAL A CA 1
ATOM 2134 C C . VAL A 1 283 ? 0.202 -14.664 -1.122 1.00 96.88 283 VAL A C 1
ATOM 2136 O O . VAL A 1 283 ? -0.985 -14.372 -0.942 1.00 96.88 283 VAL A O 1
ATOM 2139 N N . PRO A 1 284 ? 0.747 -15.786 -0.615 1.00 96.50 284 PRO A N 1
ATOM 2140 C CA . PRO A 1 284 ? -0.003 -16.693 0.237 1.00 96.50 284 PRO A CA 1
ATOM 2141 C C . PRO A 1 284 ? -0.325 -16.020 1.569 1.00 96.50 284 PRO A C 1
ATOM 2143 O O . PRO A 1 284 ? 0.520 -15.339 2.153 1.00 96.50 284 PRO A O 1
ATOM 2146 N N . VAL A 1 285 ? -1.549 -16.220 2.052 1.00 95.94 285 VAL A N 1
ATOM 2147 C CA . VAL A 1 285 ? -2.035 -15.653 3.317 1.00 95.94 285 VAL A CA 1
ATOM 2148 C C . VAL A 1 285 ? -2.721 -16.713 4.181 1.00 95.94 285 VAL A C 1
ATOM 2150 O O . VAL A 1 285 ? -3.093 -17.788 3.709 1.00 95.94 285 VAL A O 1
ATOM 2153 N N . GLY A 1 286 ? -2.881 -16.404 5.469 1.00 92.88 286 GLY A N 1
ATOM 2154 C CA . GLY A 1 286 ? -3.534 -17.265 6.455 1.00 92.88 286 GLY A CA 1
ATOM 2155 C C . GLY A 1 286 ? -2.572 -18.112 7.280 1.00 92.88 286 GLY A C 1
ATOM 2156 O O . GLY A 1 286 ? -1.355 -17.971 7.208 1.00 92.88 286 GLY A O 1
ATOM 2157 N N . ARG A 1 287 ? -3.119 -19.005 8.110 1.00 92.81 287 ARG A N 1
ATOM 2158 C CA . ARG A 1 287 ? -2.337 -19.733 9.132 1.00 92.81 287 ARG A CA 1
ATOM 2159 C C . ARG A 1 287 ? -1.181 -20.566 8.585 1.00 92.81 287 ARG A C 1
ATOM 2161 O O . ARG A 1 287 ? -0.226 -20.804 9.316 1.00 92.81 287 ARG A O 1
ATOM 2168 N N . GLY A 1 288 ? -1.241 -20.977 7.321 1.00 92.31 288 GLY A N 1
ATOM 2169 C CA . GLY A 1 288 ? -0.156 -21.692 6.650 1.00 92.31 288 GLY A CA 1
ATOM 2170 C C . GLY A 1 288 ? 1.156 -20.908 6.558 1.00 92.31 288 GLY A C 1
ATOM 2171 O O . GLY A 1 288 ? 2.226 -21.511 6.461 1.00 92.31 288 GLY A O 1
ATOM 2172 N N . THR A 1 289 ? 1.097 -19.574 6.633 1.00 95.12 289 THR A N 1
ATOM 2173 C CA . THR A 1 289 ? 2.286 -18.710 6.624 1.00 95.12 289 THR A CA 1
ATOM 2174 C C . THR A 1 289 ? 2.954 -18.604 7.996 1.00 95.12 289 THR A C 1
ATOM 2176 O O . THR A 1 289 ? 4.098 -18.160 8.088 1.00 95.12 289 THR A O 1
ATOM 2179 N N . LEU A 1 290 ? 2.287 -19.023 9.079 1.00 93.81 290 LEU A N 1
ATOM 2180 C CA . LEU A 1 290 ? 2.840 -18.928 10.429 1.00 93.81 290 LEU A CA 1
ATOM 2181 C C . LEU A 1 290 ? 4.075 -19.827 10.581 1.00 93.81 290 LEU A C 1
ATOM 2183 O O . LEU A 1 290 ? 4.082 -21.007 10.231 1.00 93.81 290 LEU A O 1
ATOM 2187 N N . GLY A 1 291 ? 5.140 -19.250 11.129 1.00 93.25 291 GLY A N 1
ATOM 2188 C CA . GLY A 1 291 ? 6.446 -19.883 11.285 1.00 93.25 291 GLY A CA 1
ATOM 2189 C C . GLY A 1 291 ? 7.249 -19.997 9.988 1.00 93.25 291 GLY A C 1
ATOM 2190 O O . GLY A 1 291 ? 8.303 -20.633 10.003 1.00 93.25 291 GLY A O 1
ATOM 2191 N N . ARG A 1 292 ? 6.765 -19.414 8.881 1.00 95.81 292 ARG A N 1
ATOM 2192 C CA . ARG A 1 292 ? 7.447 -19.404 7.581 1.00 95.81 292 ARG A CA 1
ATOM 2193 C C . ARG A 1 292 ? 8.216 -18.110 7.357 1.00 95.81 292 ARG A C 1
ATOM 2195 O O . ARG A 1 292 ? 7.881 -17.072 7.932 1.00 95.81 292 ARG A O 1
ATOM 2202 N N . ILE A 1 293 ? 9.211 -18.192 6.479 1.00 96.31 293 ILE A N 1
ATOM 2203 C CA . ILE A 1 293 ? 9.865 -17.024 5.886 1.00 96.31 293 ILE A CA 1
ATOM 2204 C C . ILE A 1 293 ? 9.446 -16.924 4.422 1.00 96.31 293 ILE A C 1
ATOM 2206 O O . ILE A 1 293 ? 9.725 -17.843 3.652 1.00 96.31 293 ILE A O 1
ATOM 2210 N N . ILE A 1 294 ? 8.806 -15.817 4.046 1.00 96.62 294 ILE A N 1
ATOM 2211 C CA . ILE A 1 294 ? 8.419 -15.517 2.663 1.00 96.62 294 ILE A CA 1
ATOM 2212 C C . ILE A 1 294 ? 9.175 -14.316 2.102 1.00 96.62 294 ILE A C 1
ATOM 2214 O O . ILE A 1 294 ? 9.486 -13.375 2.832 1.00 96.62 294 ILE A O 1
ATOM 2218 N N . ASN A 1 295 ? 9.459 -14.347 0.801 1.00 95.75 295 ASN A N 1
ATOM 2219 C CA . ASN A 1 295 ? 9.990 -13.198 0.070 1.00 95.75 295 ASN A CA 1
ATOM 2220 C C . ASN A 1 295 ? 8.866 -12.263 -0.426 1.00 95.75 295 ASN A C 1
ATOM 2222 O O . ASN A 1 295 ? 7.677 -12.515 -0.217 1.00 95.75 295 ASN A O 1
ATOM 2226 N N . VAL A 1 296 ? 9.246 -11.188 -1.122 1.00 96.50 296 VAL A N 1
ATOM 2227 C CA . VAL A 1 296 ? 8.327 -10.171 -1.669 1.00 96.50 296 VAL A CA 1
ATOM 2228 C C . VAL A 1 296 ? 7.261 -10.708 -2.639 1.00 96.50 296 VAL A C 1
ATOM 2230 O O . VAL A 1 296 ? 6.199 -10.109 -2.778 1.00 96.50 296 VAL A O 1
ATOM 2233 N N . ILE A 1 297 ? 7.514 -11.833 -3.312 1.00 96.06 297 ILE A N 1
ATOM 2234 C CA . ILE A 1 297 ? 6.550 -12.465 -4.229 1.00 96.06 297 ILE A CA 1
ATOM 2235 C C . ILE A 1 297 ? 5.814 -13.649 -3.590 1.00 96.06 297 ILE A C 1
ATOM 2237 O O . ILE A 1 297 ? 5.092 -14.370 -4.279 1.00 96.06 297 ILE A O 1
ATOM 2241 N N . GLY A 1 298 ? 5.973 -13.845 -2.278 1.00 94.94 298 GLY A N 1
ATOM 2242 C CA . GLY A 1 298 ? 5.263 -14.867 -1.515 1.00 94.94 298 GLY A CA 1
ATOM 2243 C C . GLY A 1 298 ? 5.885 -16.263 -1.565 1.00 94.94 298 GLY A C 1
ATOM 2244 O O . GLY A 1 298 ? 5.252 -17.224 -1.132 1.00 94.94 298 GLY A O 1
ATOM 2245 N N . GLU A 1 299 ? 7.103 -16.409 -2.083 1.00 95.56 299 GLU A N 1
ATOM 2246 C CA . GLU A 1 299 ? 7.792 -17.698 -2.108 1.00 95.56 299 GLU A CA 1
ATOM 2247 C C . GLU A 1 299 ? 8.484 -17.989 -0.776 1.00 95.56 299 GLU A C 1
ATOM 2249 O O . GLU A 1 299 ? 9.064 -17.081 -0.172 1.00 95.56 299 GLU A O 1
ATOM 2254 N N . PRO A 1 300 ? 8.464 -19.252 -0.315 1.00 95.62 300 PRO A N 1
ATOM 2255 C CA . PRO A 1 300 ? 9.170 -19.643 0.892 1.00 95.62 300 PRO A CA 1
ATOM 2256 C C . PRO A 1 300 ? 10.687 -19.633 0.677 1.00 95.62 300 PRO A C 1
ATOM 2258 O O . PRO A 1 300 ? 11.198 -20.289 -0.229 1.00 95.62 300 PRO A O 1
ATOM 2261 N N . VAL A 1 301 ? 11.411 -18.951 1.564 1.00 93.81 301 VAL A N 1
ATOM 2262 C CA . VAL A 1 301 ? 12.888 -18.871 1.566 1.00 93.81 301 VAL A CA 1
ATOM 2263 C C . VAL A 1 301 ? 13.516 -19.522 2.805 1.00 93.81 301 VAL A C 1
ATOM 2265 O O . VAL A 1 301 ? 14.687 -19.319 3.105 1.00 93.81 301 VAL A O 1
ATOM 2268 N N . ASP A 1 302 ? 12.735 -20.316 3.535 1.00 92.56 302 ASP A N 1
ATOM 2269 C CA . ASP A 1 302 ? 13.142 -21.048 4.742 1.00 92.56 302 ASP A CA 1
ATOM 2270 C C . ASP A 1 302 ? 13.501 -22.522 4.492 1.00 92.56 302 ASP A C 1
ATOM 2272 O O . ASP A 1 302 ? 13.654 -23.287 5.442 1.00 92.56 302 ASP A O 1
ATOM 2276 N N . GLU A 1 303 ? 13.580 -22.938 3.223 1.00 91.94 303 GLU A N 1
ATOM 2277 C CA . GLU A 1 303 ? 13.854 -24.322 2.792 1.00 91.94 303 GLU A CA 1
ATOM 2278 C C . GLU A 1 303 ? 12.881 -25.369 3.374 1.00 91.94 303 GLU A C 1
ATOM 2280 O O . GLU A 1 303 ? 13.128 -26.574 3.336 1.00 91.94 303 GLU A O 1
ATOM 2285 N N . ALA A 1 304 ? 11.726 -24.934 3.881 1.00 89.88 304 ALA A N 1
ATOM 2286 C CA . ALA A 1 304 ? 10.800 -25.785 4.615 1.00 89.88 304 ALA A CA 1
ATOM 2287 C C . ALA A 1 304 ? 9.667 -26.374 3.755 1.00 89.88 304 ALA A C 1
ATOM 2289 O O . ALA A 1 304 ? 8.619 -26.753 4.290 1.00 89.88 304 ALA A O 1
ATOM 2290 N N . GLY A 1 305 ? 9.882 -26.449 2.438 1.00 92.00 305 GLY A N 1
ATOM 2291 C CA . GLY A 1 305 ? 8.903 -26.897 1.446 1.00 92.00 305 GLY A CA 1
ATOM 2292 C C . GLY A 1 305 ? 7.902 -25.807 1.032 1.00 92.00 305 GLY A C 1
ATOM 2293 O O . GLY A 1 305 ? 8.053 -24.646 1.413 1.00 92.00 305 GLY A O 1
ATOM 2294 N N . PRO A 1 306 ? 6.872 -26.146 0.239 1.00 93.00 306 PRO A N 1
ATOM 2295 C CA . PRO A 1 306 ? 5.835 -25.195 -0.161 1.00 93.00 306 PRO A CA 1
ATOM 2296 C C . PRO A 1 306 ? 5.004 -24.708 1.037 1.00 93.00 306 PRO A C 1
ATOM 2298 O O . PRO A 1 306 ? 5.014 -25.306 2.115 1.00 93.00 306 PRO A O 1
ATOM 2301 N N . ILE A 1 307 ? 4.301 -23.588 0.871 1.00 92.50 307 ILE A N 1
ATOM 2302 C CA . ILE A 1 307 ? 3.369 -23.062 1.876 1.00 92.50 307 ILE A CA 1
ATOM 2303 C C . ILE A 1 307 ? 1.989 -23.637 1.590 1.00 92.50 307 ILE A C 1
ATOM 2305 O O . ILE A 1 307 ? 1.421 -23.395 0.527 1.00 92.50 307 ILE A O 1
ATOM 2309 N N . GLU A 1 308 ? 1.455 -24.397 2.541 1.00 86.69 308 GLU A N 1
ATOM 2310 C CA . GLU A 1 308 ? 0.084 -24.897 2.480 1.00 86.69 308 GLU A CA 1
ATOM 2311 C C . GLU A 1 308 ? -0.872 -23.740 2.772 1.00 86.69 308 GLU A C 1
ATOM 2313 O O . GLU A 1 308 ? -1.012 -23.310 3.914 1.00 86.69 308 GLU A O 1
ATOM 2318 N N . CYS A 1 309 ? -1.482 -23.186 1.729 1.00 84.75 309 CYS A N 1
ATOM 2319 C CA . CYS A 1 309 ? -2.399 -22.059 1.831 1.00 84.75 309 CYS A CA 1
ATOM 2320 C C . CYS A 1 309 ? -3.594 -22.261 0.897 1.00 84.75 309 CYS A C 1
ATOM 2322 O O . CYS A 1 309 ? -3.447 -22.728 -0.232 1.00 84.75 309 CYS A O 1
ATOM 2324 N N . ASP A 1 310 ? -4.778 -21.890 1.382 1.00 80.62 310 ASP A N 1
ATOM 2325 C CA . ASP A 1 310 ? -6.026 -22.011 0.622 1.00 80.62 310 ASP A CA 1
ATOM 2326 C C . ASP A 1 310 ? -6.302 -20.770 -0.235 1.00 80.62 310 ASP A C 1
ATOM 2328 O O . ASP A 1 310 ? -7.139 -20.793 -1.135 1.00 80.62 310 ASP A O 1
ATOM 2332 N N . THR A 1 311 ? -5.663 -19.641 0.083 1.00 91.31 311 THR A N 1
ATOM 2333 C CA . THR A 1 311 ? -5.964 -18.339 -0.515 1.00 91.31 311 THR A CA 1
ATOM 2334 C C . THR A 1 311 ? -4.696 -17.512 -0.689 1.00 91.31 311 THR A C 1
ATOM 2336 O O . THR A 1 311 ? -3.844 -17.463 0.197 1.00 91.31 311 THR A O 1
ATOM 2339 N N . ASN A 1 312 ? -4.622 -16.811 -1.821 1.00 93.88 312 ASN A N 1
ATOM 2340 C CA . ASN A 1 312 ? -3.604 -15.805 -2.102 1.00 93.88 312 ASN A CA 1
ATOM 2341 C C . ASN A 1 312 ? -4.268 -14.432 -2.209 1.00 93.88 312 ASN A C 1
ATOM 2343 O O . ASN A 1 312 ? -5.340 -14.319 -2.809 1.00 93.88 312 ASN A O 1
ATOM 2347 N N . TRP A 1 313 ? -3.631 -13.391 -1.677 1.00 96.50 313 TRP A N 1
ATOM 2348 C CA . TRP A 1 313 ? -4.121 -12.011 -1.732 1.00 96.50 313 TRP A CA 1
ATOM 2349 C C . TRP A 1 313 ? -3.170 -11.095 -2.498 1.00 96.50 313 TRP A C 1
ATOM 2351 O O . TRP A 1 313 ? -1.959 -11.304 -2.509 1.00 96.50 313 TRP A O 1
ATOM 2361 N N . SER A 1 314 ? -3.744 -10.068 -3.126 1.00 96.69 314 SER A N 1
ATOM 2362 C CA . SER A 1 314 ? -3.003 -8.982 -3.770 1.00 96.69 314 SER A CA 1
ATOM 2363 C C . SER A 1 314 ? -2.250 -8.168 -2.727 1.00 96.69 314 SER A C 1
ATOM 2365 O O . SER A 1 314 ? -2.853 -7.763 -1.731 1.00 96.69 314 SER A O 1
ATOM 2367 N N . ILE A 1 315 ? -0.984 -7.843 -3.006 1.00 96.00 315 ILE A N 1
ATOM 2368 C CA . ILE A 1 315 ? -0.221 -6.907 -2.166 1.00 96.00 315 ILE A CA 1
ATOM 2369 C C . ILE A 1 315 ? -0.694 -5.452 -2.279 1.00 96.00 315 ILE A C 1
ATOM 2371 O O . ILE A 1 315 ? -0.369 -4.619 -1.440 1.00 96.00 315 ILE A O 1
ATOM 2375 N N . HIS A 1 316 ? -1.462 -5.142 -3.326 1.00 94.69 316 HIS A N 1
ATOM 2376 C CA . HIS A 1 316 ? -2.047 -3.826 -3.563 1.00 94.69 316 HIS A CA 1
ATOM 2377 C C . HIS A 1 316 ? -3.518 -3.841 -3.182 1.00 94.69 316 HIS A C 1
ATOM 2379 O O . HIS A 1 316 ? -4.317 -4.548 -3.808 1.00 94.69 316 HIS A O 1
ATOM 2385 N N . ARG A 1 317 ? -3.865 -3.072 -2.152 1.00 89.88 317 ARG A N 1
ATOM 2386 C CA . ARG A 1 317 ? -5.224 -2.901 -1.638 1.00 89.88 317 ARG A CA 1
ATOM 2387 C C . ARG A 1 317 ? -5.433 -1.452 -1.219 1.00 89.88 317 ARG A C 1
ATOM 2389 O O . ARG A 1 317 ? -4.489 -0.761 -0.850 1.00 89.88 317 ARG A O 1
ATOM 2396 N N . GLU A 1 318 ? -6.681 -1.014 -1.294 1.00 89.31 318 GLU A N 1
ATOM 2397 C CA . GLU A 1 318 ? -7.081 0.282 -0.758 1.00 89.31 318 GLU A CA 1
ATOM 2398 C C . GLU A 1 318 ? -7.086 0.236 0.771 1.00 89.31 318 GLU A C 1
ATOM 2400 O O . GLU A 1 318 ? -7.416 -0.789 1.374 1.00 89.31 318 GLU A O 1
ATOM 2405 N N . ALA A 1 319 ? -6.737 1.360 1.393 1.00 89.31 319 ALA A N 1
ATOM 2406 C CA . ALA A 1 319 ? -6.814 1.494 2.840 1.00 89.31 319 ALA A CA 1
ATOM 2407 C C . ALA A 1 319 ? -8.273 1.352 3.326 1.00 89.31 319 ALA A C 1
ATOM 2409 O O . ALA A 1 319 ? -9.196 1.715 2.588 1.00 89.31 319 ALA A O 1
ATOM 2410 N N . PRO A 1 320 ? -8.495 0.894 4.576 1.00 87.62 320 PRO A N 1
ATOM 2411 C CA . PRO A 1 320 ? -9.833 0.803 5.149 1.00 87.62 320 PRO A CA 1
ATOM 2412 C C . PRO A 1 320 ? -10.595 2.122 5.024 1.00 87.62 320 PRO A C 1
ATOM 2414 O O . PRO A 1 320 ? -10.065 3.202 5.325 1.00 87.62 320 PRO A O 1
ATOM 2417 N N . ALA A 1 321 ? -11.851 2.029 4.588 1.00 88.69 321 ALA A N 1
ATOM 2418 C CA . ALA A 1 321 ? -12.690 3.200 4.394 1.00 88.69 321 ALA A CA 1
ATOM 2419 C C . ALA A 1 321 ? -12.906 3.918 5.732 1.00 88.69 321 ALA A C 1
ATOM 2421 O O . ALA A 1 321 ? -12.886 3.307 6.798 1.00 88.69 321 ALA A O 1
ATOM 2422 N N . PHE A 1 322 ? -13.185 5.222 5.696 1.00 82.50 322 PHE A N 1
ATOM 2423 C CA . PHE A 1 322 ? -13.411 6.001 6.920 1.00 82.50 322 PHE A CA 1
ATOM 2424 C C . PHE A 1 322 ? -14.500 5.393 7.832 1.00 82.50 322 PHE A C 1
ATOM 2426 O O . PHE A 1 322 ? -14.407 5.480 9.049 1.00 82.50 322 PHE A O 1
ATOM 2433 N N . THR A 1 323 ? -15.507 4.728 7.256 1.00 85.81 323 THR A N 1
ATOM 2434 C CA . THR A 1 323 ? -16.582 4.035 7.990 1.00 85.81 323 THR A CA 1
ATOM 2435 C C . THR A 1 323 ? -16.138 2.771 8.724 1.00 85.81 323 THR A C 1
ATOM 2437 O O . THR A 1 323 ? -16.839 2.318 9.621 1.00 85.81 323 THR A O 1
ATOM 2440 N N . GLU A 1 324 ? -15.015 2.181 8.325 1.00 82.06 324 GLU A N 1
ATOM 2441 C CA . GLU A 1 324 ? -14.445 0.966 8.918 1.00 82.06 324 GLU A CA 1
ATOM 2442 C C . GLU A 1 324 ? -13.434 1.298 10.026 1.00 82.06 324 GLU A C 1
ATOM 2444 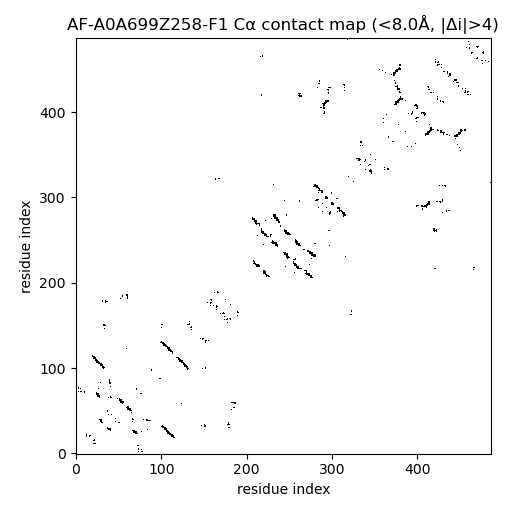O O . GLU A 1 324 ? -12.985 0.413 10.752 1.00 82.06 324 GLU A O 1
ATOM 2449 N N . GLN A 1 325 ? -13.070 2.575 10.180 1.00 82.25 325 GLN A N 1
ATOM 2450 C CA . GLN A 1 325 ? -12.126 3.016 11.200 1.00 82.25 325 GLN A CA 1
ATOM 2451 C C . GLN A 1 325 ? -12.801 3.058 12.574 1.00 82.25 325 GLN A C 1
ATOM 2453 O O . GLN A 1 325 ? -13.824 3.717 12.767 1.00 82.25 325 GLN A O 1
ATOM 2458 N N . SER A 1 326 ? -12.202 2.376 13.552 1.00 82.81 326 SER A N 1
ATOM 2459 C CA . SER A 1 326 ? -12.664 2.435 14.940 1.00 82.81 326 SER A CA 1
ATOM 2460 C C . SER A 1 326 ? -12.288 3.769 15.589 1.00 82.81 326 SER A C 1
ATOM 2462 O O . SER A 1 326 ? -11.162 4.249 15.457 1.00 82.81 326 SER A O 1
ATOM 2464 N N . THR A 1 327 ? -13.226 4.354 16.335 1.00 85.06 327 THR A N 1
ATOM 2465 C CA . THR A 1 327 ? -12.987 5.537 17.178 1.00 85.06 327 THR A CA 1
ATOM 2466 C C . THR A 1 327 ? -12.561 5.178 18.601 1.00 85.06 327 THR A C 1
ATOM 2468 O O . THR A 1 327 ? -12.283 6.072 19.401 1.00 85.06 327 THR A O 1
ATOM 2471 N N . GLU A 1 328 ? -12.554 3.890 18.950 1.00 83.38 328 GLU A N 1
ATOM 2472 C CA . GLU A 1 328 ? -12.203 3.432 20.291 1.00 83.38 328 GLU A CA 1
ATOM 2473 C C . GLU A 1 328 ? -10.694 3.547 20.519 1.00 83.38 328 GLU A C 1
ATOM 2475 O O . GLU A 1 328 ? -9.871 3.052 19.748 1.00 83.38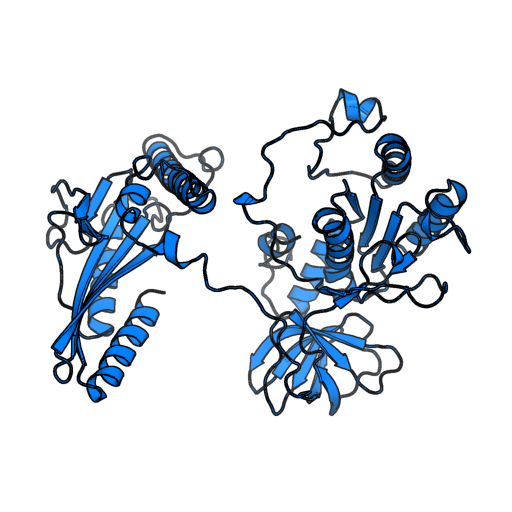 328 GLU A O 1
ATOM 2480 N N . GLN A 1 329 ? -10.326 4.237 21.597 1.00 82.44 329 GLN A N 1
ATOM 2481 C CA . GLN A 1 329 ? -8.939 4.370 22.023 1.00 82.44 329 GLN A CA 1
ATOM 2482 C C . GLN A 1 329 ? -8.705 3.444 23.209 1.00 82.44 329 GLN A C 1
ATOM 2484 O O . GLN A 1 329 ? -8.955 3.806 24.358 1.00 82.44 329 GLN A O 1
ATOM 2489 N N . GLU A 1 330 ? -8.230 2.238 22.918 1.00 86.69 330 GLU A N 1
ATOM 2490 C CA . GLU A 1 330 ? -7.838 1.264 23.933 1.00 86.69 330 GLU A CA 1
ATOM 2491 C C . GLU A 1 330 ? -6.318 1.227 24.090 1.00 86.69 330 GLU A C 1
ATOM 2493 O O . GLU A 1 330 ? -5.572 1.338 23.113 1.00 86.69 330 GLU A O 1
ATOM 2498 N N . ILE A 1 331 ? -5.846 1.051 25.325 1.00 86.75 331 ILE A N 1
ATOM 2499 C CA . ILE A 1 331 ? -4.419 0.866 25.602 1.00 86.75 331 ILE A CA 1
ATOM 2500 C C . ILE A 1 331 ? -4.049 -0.592 25.318 1.00 86.75 331 ILE A C 1
ATOM 2502 O O . ILE A 1 331 ? -4.626 -1.515 25.892 1.00 86.75 331 ILE A O 1
ATOM 2506 N N . LEU A 1 332 ? -3.033 -0.791 24.485 1.00 85.19 332 LEU A N 1
ATOM 2507 C CA . LEU A 1 332 ? -2.342 -2.060 24.329 1.00 85.19 332 LEU A CA 1
ATOM 2508 C C . LEU A 1 332 ? -1.277 -2.176 25.424 1.00 85.19 332 LEU A C 1
ATOM 2510 O O . LEU A 1 332 ? -0.211 -1.568 25.338 1.00 85.19 332 LEU A O 1
ATOM 2514 N N . VAL A 1 333 ? -1.566 -2.968 26.456 1.00 84.62 333 VAL A N 1
ATOM 2515 C CA . VAL A 1 333 ? -0.605 -3.245 27.532 1.00 84.62 333 VAL A CA 1
ATOM 2516 C C . VAL A 1 333 ? 0.518 -4.125 26.989 1.00 84.62 333 VAL A C 1
ATOM 2518 O O . VAL A 1 333 ? 0.271 -5.261 26.574 1.00 84.62 333 VAL A O 1
ATOM 2521 N N . THR A 1 334 ? 1.743 -3.600 27.004 1.00 80.25 334 THR A N 1
ATOM 2522 C CA . THR A 1 334 ? 2.931 -4.257 26.438 1.00 80.25 334 THR A CA 1
ATOM 2523 C C . THR A 1 334 ? 3.687 -5.117 27.447 1.00 80.25 334 THR A C 1
ATOM 2525 O O . THR A 1 334 ? 4.466 -5.983 27.055 1.00 80.25 334 THR A O 1
ATOM 2528 N N . GLY A 1 335 ? 3.499 -4.873 28.748 1.00 81.81 335 GLY A N 1
ATOM 2529 C CA . GLY A 1 335 ? 4.284 -5.488 29.820 1.00 81.81 335 GLY A CA 1
ATOM 2530 C C . GLY A 1 335 ? 5.638 -4.808 30.052 1.00 81.81 335 GLY A C 1
ATOM 2531 O O . GLY A 1 335 ? 6.375 -5.181 30.968 1.00 81.81 335 GLY A O 1
ATOM 2532 N N . ILE A 1 336 ? 5.976 -3.782 29.265 1.00 82.31 336 ILE A N 1
ATOM 2533 C CA . ILE A 1 336 ? 7.235 -3.049 29.367 1.00 82.31 336 ILE A CA 1
ATOM 2534 C C . ILE A 1 336 ? 6.992 -1.777 30.176 1.00 82.31 336 ILE A C 1
ATOM 2536 O O . ILE A 1 336 ? 6.433 -0.804 29.681 1.00 82.31 336 ILE A O 1
ATOM 2540 N N . LYS A 1 337 ? 7.485 -1.750 31.422 1.00 81.06 337 LYS A N 1
ATOM 2541 C CA . LYS A 1 337 ? 7.223 -0.665 32.392 1.00 81.06 337 LYS A CA 1
ATOM 2542 C C . LYS A 1 337 ? 7.422 0.748 31.839 1.00 81.06 337 LYS A C 1
ATOM 2544 O O . LYS A 1 337 ? 6.620 1.624 32.127 1.00 81.06 337 LYS A O 1
ATOM 2549 N N . VAL A 1 338 ? 8.509 0.988 31.101 1.00 81.94 338 VAL A N 1
ATOM 2550 C CA . VAL A 1 338 ? 8.805 2.326 30.562 1.00 81.94 338 VAL A CA 1
ATOM 2551 C C . VAL A 1 338 ? 7.827 2.720 29.454 1.00 81.94 338 VAL A C 1
ATOM 2553 O O . VAL A 1 338 ? 7.412 3.873 29.406 1.00 81.94 338 VAL A O 1
ATOM 2556 N N . VAL A 1 339 ? 7.420 1.762 28.616 1.00 84.38 339 VAL A N 1
ATOM 2557 C CA . VAL A 1 339 ? 6.450 1.973 27.536 1.00 84.38 339 VAL A CA 1
ATOM 2558 C C . VAL A 1 339 ? 5.069 2.194 28.139 1.00 84.38 339 VAL A C 1
ATOM 2560 O O . VAL A 1 339 ? 4.498 3.260 27.958 1.00 84.38 339 VAL A O 1
ATOM 2563 N N . ASP A 1 340 ? 4.590 1.258 28.958 1.00 84.00 340 ASP A N 1
ATOM 2564 C CA . ASP A 1 340 ? 3.244 1.311 29.536 1.00 84.00 340 ASP A CA 1
ATOM 2565 C C . ASP A 1 340 ? 3.027 2.535 30.449 1.00 84.00 340 ASP A C 1
ATOM 2567 O O . ASP A 1 340 ? 1.901 3.012 30.573 1.00 84.00 340 ASP A O 1
ATOM 2571 N N . LEU A 1 341 ? 4.087 3.065 31.078 1.00 79.75 341 LEU A N 1
ATOM 2572 C CA . LEU A 1 341 ? 3.996 4.239 31.954 1.00 79.75 341 LEU A CA 1
ATOM 2573 C C . LEU A 1 341 ? 4.178 5.574 31.218 1.00 79.75 341 LEU A C 1
ATOM 2575 O O . LEU A 1 341 ? 3.436 6.515 31.489 1.00 79.75 341 LEU A O 1
ATOM 2579 N N . LEU A 1 342 ? 5.203 5.700 30.365 1.00 84.88 342 LEU A N 1
ATOM 2580 C CA . LEU A 1 342 ? 5.587 6.995 29.781 1.00 84.88 342 LEU A CA 1
ATOM 2581 C C . LEU A 1 342 ? 4.989 7.232 28.393 1.00 84.88 342 LEU A C 1
ATOM 2583 O O . LEU A 1 342 ? 4.741 8.380 28.032 1.00 84.88 342 LEU A O 1
ATOM 2587 N N . ALA A 1 343 ? 4.796 6.171 27.610 1.00 85.88 343 ALA A N 1
ATOM 2588 C CA . ALA A 1 343 ? 4.331 6.242 26.229 1.00 85.88 343 ALA A CA 1
ATOM 2589 C C . ALA A 1 343 ? 3.451 5.019 25.900 1.00 85.88 343 ALA A C 1
ATOM 2591 O O . ALA A 1 343 ? 3.864 4.175 25.099 1.00 85.88 343 ALA A O 1
ATOM 2592 N N . PRO A 1 344 ? 2.273 4.890 26.546 1.00 86.38 344 PRO A N 1
ATOM 2593 C CA . PRO A 1 344 ? 1.412 3.725 26.389 1.00 86.38 344 PRO A CA 1
ATOM 2594 C C . PRO A 1 344 ? 0.986 3.563 24.931 1.00 86.38 344 PRO A C 1
ATOM 2596 O O . PRO A 1 344 ? 0.636 4.532 24.253 1.00 86.38 344 PRO A O 1
ATOM 2599 N N . TYR A 1 345 ? 1.023 2.326 24.448 1.00 88.69 345 TYR A N 1
ATOM 2600 C CA . TYR A 1 345 ? 0.657 2.014 23.074 1.00 88.69 345 TYR A CA 1
ATOM 2601 C C . TYR A 1 345 ? -0.855 1.947 22.927 1.00 88.69 345 TYR A C 1
ATOM 2603 O O . TYR A 1 345 ? -1.554 1.437 23.798 1.00 88.69 345 TYR A O 1
ATOM 2611 N N . GLN A 1 346 ? -1.365 2.467 21.816 1.00 88.38 346 GLN A N 1
ATOM 2612 C CA . GLN A 1 346 ? -2.776 2.361 21.467 1.00 88.38 346 GLN A CA 1
ATOM 2613 C C . GLN A 1 346 ? -2.998 1.089 20.642 1.00 88.38 346 GLN A C 1
ATOM 2615 O O . GLN A 1 346 ? -2.252 0.825 19.696 1.00 88.38 346 GLN A O 1
ATOM 2620 N N . ARG A 1 347 ? -4.037 0.314 20.961 1.00 86.44 347 ARG A N 1
ATOM 2621 C CA . ARG A 1 347 ? -4.487 -0.813 20.134 1.00 86.44 347 ARG A CA 1
ATOM 2622 C C . ARG A 1 347 ? -4.943 -0.291 18.766 1.00 86.44 347 ARG A C 1
ATOM 2624 O O . ARG A 1 347 ? -5.686 0.683 18.692 1.00 86.44 347 ARG A O 1
ATOM 2631 N N . GLY A 1 348 ? -4.439 -0.894 17.687 1.00 85.38 348 GLY A N 1
ATOM 2632 C CA . GLY A 1 348 ? -4.641 -0.395 16.317 1.00 85.38 348 GLY A CA 1
ATOM 2633 C C . GLY A 1 348 ? -3.871 0.895 15.983 1.00 85.38 348 GLY A C 1
ATOM 2634 O O . GLY A 1 348 ? -4.055 1.458 14.906 1.00 85.38 348 GLY A O 1
ATOM 2635 N N . GLY A 1 349 ? -3.014 1.380 16.888 1.00 86.88 349 GLY A N 1
ATOM 2636 C CA . GLY A 1 349 ? -2.185 2.563 16.674 1.00 86.88 349 GLY A CA 1
ATOM 2637 C C . GLY A 1 349 ? -0.925 2.285 15.848 1.00 86.88 349 GLY A C 1
ATOM 2638 O O . GLY A 1 349 ? -0.463 1.151 15.734 1.00 86.88 349 GLY A O 1
ATOM 2639 N N . LYS A 1 350 ? -0.326 3.354 15.308 1.00 89.25 350 LYS A N 1
ATOM 2640 C CA . LYS A 1 350 ? 0.994 3.322 14.654 1.00 89.25 350 LYS A CA 1
ATOM 2641 C C . LYS A 1 350 ? 2.065 3.776 15.650 1.00 89.25 350 LYS A C 1
ATOM 2643 O O . LYS A 1 350 ? 1.930 4.840 16.253 1.00 89.25 350 LYS A O 1
ATOM 2648 N N . ILE A 1 351 ? 3.129 2.991 15.814 1.00 86.62 351 ILE A N 1
ATOM 2649 C CA . ILE A 1 351 ? 4.195 3.243 16.796 1.00 86.62 351 ILE A CA 1
ATOM 2650 C C . ILE A 1 351 ? 5.533 3.390 16.071 1.00 86.62 351 ILE A C 1
ATOM 2652 O O . ILE A 1 351 ? 5.920 2.528 15.286 1.00 86.62 351 ILE A O 1
ATOM 2656 N N . GLY A 1 352 ? 6.256 4.472 16.360 1.00 85.12 352 GLY A N 1
ATOM 2657 C CA . GLY A 1 352 ? 7.635 4.658 15.910 1.00 85.12 352 GLY A CA 1
ATOM 2658 C C . GLY A 1 352 ? 8.624 4.134 16.949 1.00 85.12 352 GLY A C 1
ATOM 2659 O O . GLY A 1 352 ? 8.638 4.614 18.082 1.00 85.12 352 GLY A O 1
ATOM 2660 N N . LEU A 1 353 ? 9.463 3.174 16.561 1.00 78.25 353 LEU A N 1
ATOM 2661 C CA . LEU A 1 353 ? 10.511 2.602 17.407 1.00 78.25 353 LEU A CA 1
ATOM 2662 C C . LEU A 1 353 ? 11.891 3.021 16.903 1.00 78.25 353 LEU A C 1
ATOM 2664 O O . LEU A 1 353 ? 12.225 2.838 15.735 1.00 78.25 353 LEU A O 1
ATOM 2668 N N . PHE A 1 354 ? 12.708 3.560 17.804 1.00 69.94 354 PHE A N 1
ATOM 2669 C CA . PHE A 1 354 ? 14.106 3.872 17.526 1.00 69.94 354 PHE A CA 1
ATOM 2670 C C . PHE A 1 354 ? 14.992 2.768 18.118 1.00 69.94 354 PHE A C 1
ATOM 2672 O O . PHE A 1 354 ? 15.328 2.803 19.301 1.00 69.94 354 PHE A O 1
ATOM 2679 N N . GLY A 1 355 ? 15.358 1.787 17.285 1.00 60.12 355 GLY A N 1
ATOM 2680 C CA . GLY A 1 355 ? 16.232 0.659 17.638 1.00 60.12 355 GLY A CA 1
ATOM 2681 C C . GLY A 1 355 ? 15.535 -0.711 17.617 1.00 60.12 355 GLY A C 1
ATOM 2682 O O . GLY A 1 355 ? 14.341 -0.813 17.880 1.00 60.12 355 GLY A O 1
ATOM 2683 N N . VAL A 1 356 ? 16.302 -1.768 17.319 1.00 60.78 356 VAL A N 1
ATOM 2684 C CA . VAL A 1 356 ? 15.798 -3.128 17.004 1.00 60.78 356 VAL A CA 1
ATOM 2685 C C . VAL A 1 356 ? 15.519 -3.980 18.256 1.00 60.78 356 VAL A C 1
ATOM 2687 O O . VAL A 1 356 ? 14.628 -4.825 18.262 1.00 60.78 356 VAL A O 1
ATOM 2690 N N . LEU A 1 357 ? 16.231 -3.725 19.361 1.00 62.38 357 LEU A N 1
ATOM 2691 C CA . LEU A 1 357 ? 16.236 -4.591 20.555 1.00 62.38 357 LEU A CA 1
ATOM 2692 C C . LEU A 1 357 ? 14.887 -4.692 21.295 1.00 62.38 357 LEU A C 1
ATOM 2694 O O . LEU A 1 357 ? 14.696 -5.623 22.069 1.00 62.38 357 LEU A O 1
ATOM 2698 N N . LEU A 1 358 ? 13.947 -3.763 21.083 1.00 72.00 358 LEU A N 1
ATOM 2699 C CA . LEU A 1 358 ? 12.635 -3.810 21.745 1.00 72.00 358 LEU A CA 1
ATOM 2700 C C . LEU A 1 358 ? 11.626 -4.716 21.017 1.00 72.00 358 LEU A C 1
ATOM 2702 O O . LEU A 1 358 ? 10.614 -5.092 21.602 1.00 72.00 358 LEU A O 1
ATOM 2706 N N . ILE A 1 359 ? 11.879 -5.066 19.750 1.00 76.50 359 ILE A N 1
ATOM 2707 C CA . ILE A 1 359 ? 10.899 -5.760 18.903 1.00 76.50 359 ILE A CA 1
ATOM 2708 C C . ILE A 1 359 ? 10.654 -7.189 19.395 1.00 76.50 359 ILE A C 1
ATOM 2710 O O . ILE A 1 359 ? 9.505 -7.588 19.566 1.00 76.50 359 ILE A O 1
ATOM 2714 N N . MET A 1 360 ? 11.715 -7.946 19.677 1.00 73.12 360 MET A N 1
ATOM 2715 C CA . MET A 1 360 ? 11.604 -9.332 20.152 1.00 73.12 360 MET A CA 1
ATOM 2716 C C . MET A 1 360 ? 10.846 -9.418 21.481 1.00 73.12 360 MET A C 1
ATOM 2718 O O . MET A 1 360 ? 9.958 -10.255 21.636 1.00 73.12 360 MET A O 1
ATOM 2722 N N . GLU A 1 361 ? 11.144 -8.512 22.415 1.00 77.00 361 GLU A N 1
ATOM 2723 C CA . GLU A 1 361 ? 10.479 -8.465 23.719 1.00 77.00 361 GLU A CA 1
ATOM 2724 C C . GLU A 1 361 ? 8.995 -8.088 23.586 1.00 77.00 361 GLU A C 1
ATOM 2726 O O . GLU A 1 361 ? 8.145 -8.689 24.243 1.00 77.00 361 GLU A O 1
ATOM 2731 N N . LEU A 1 362 ? 8.656 -7.160 22.681 1.00 79.69 362 LEU A N 1
ATOM 2732 C CA . LEU A 1 362 ? 7.265 -6.833 22.354 1.00 79.69 362 LEU A CA 1
ATOM 2733 C C . LEU A 1 362 ? 6.525 -8.029 21.745 1.00 79.69 362 LEU A C 1
ATOM 2735 O O . LEU A 1 362 ? 5.413 -8.329 22.176 1.00 79.69 362 LEU A O 1
ATOM 2739 N N . ILE A 1 363 ? 7.137 -8.736 20.789 1.00 77.69 363 ILE A N 1
ATOM 2740 C CA . ILE A 1 363 ? 6.553 -9.944 20.186 1.00 77.69 363 ILE A CA 1
ATOM 2741 C C . ILE A 1 363 ? 6.297 -10.989 21.267 1.00 77.69 363 ILE A C 1
ATOM 2743 O O . ILE A 1 363 ? 5.196 -11.521 21.358 1.00 77.69 363 ILE A O 1
ATOM 2747 N N . ASN A 1 364 ? 7.291 -11.262 22.108 1.00 75.06 364 ASN A N 1
ATOM 2748 C CA . ASN A 1 364 ? 7.202 -12.260 23.162 1.00 75.06 364 ASN A CA 1
ATOM 2749 C C . ASN A 1 364 ? 6.108 -11.921 24.190 1.00 75.06 364 ASN A C 1
ATOM 2751 O O . ASN A 1 364 ? 5.285 -12.779 24.514 1.00 75.06 364 ASN A O 1
ATOM 2755 N N . ASN A 1 365 ? 6.060 -10.676 24.673 1.00 76.12 365 ASN A N 1
ATOM 2756 C CA . ASN A 1 365 ? 5.099 -10.266 25.697 1.00 76.12 365 ASN A CA 1
ATOM 2757 C C . ASN A 1 365 ? 3.675 -10.168 25.151 1.00 76.12 365 ASN A C 1
ATOM 2759 O O . ASN A 1 365 ? 2.742 -10.653 25.795 1.00 76.12 365 ASN A O 1
ATOM 2763 N N . VAL A 1 366 ? 3.491 -9.626 23.944 1.00 73.00 366 VAL A N 1
ATOM 2764 C CA . VAL A 1 366 ? 2.156 -9.506 23.349 1.00 73.00 366 VAL A CA 1
ATOM 2765 C C . VAL A 1 366 ? 1.639 -10.858 22.855 1.00 73.00 366 VAL A C 1
ATOM 2767 O O . VAL A 1 366 ? 0.482 -11.179 23.118 1.00 73.00 366 VAL A O 1
ATOM 2770 N N . ALA A 1 367 ? 2.478 -11.708 22.252 1.00 68.56 367 ALA A N 1
ATOM 2771 C CA . ALA A 1 367 ? 2.059 -13.049 21.831 1.00 68.56 367 ALA A CA 1
ATOM 2772 C C . ALA A 1 367 ? 1.654 -13.936 23.022 1.00 68.56 367 ALA A C 1
ATOM 2774 O O . ALA A 1 367 ? 0.722 -14.734 22.906 1.00 68.56 367 ALA A O 1
ATOM 2775 N N . LYS A 1 368 ? 2.322 -13.793 24.178 1.00 69.88 368 LYS A N 1
ATOM 2776 C CA . LYS A 1 368 ? 1.972 -14.524 25.408 1.00 69.88 368 LYS A CA 1
ATOM 2777 C C . LYS A 1 368 ? 0.718 -13.981 26.094 1.00 69.88 368 LYS A C 1
ATOM 2779 O O . LYS A 1 368 ? -0.049 -14.778 26.625 1.00 69.88 368 LYS A O 1
ATOM 2784 N N . ALA A 1 369 ? 0.523 -12.662 26.110 1.00 70.00 369 ALA A N 1
ATOM 2785 C CA . ALA A 1 369 ? -0.561 -12.025 26.858 1.00 70.00 369 ALA A CA 1
ATOM 2786 C C . ALA A 1 369 ? -1.878 -11.907 26.072 1.00 70.00 369 ALA A C 1
ATOM 2788 O O . ALA A 1 369 ? -2.942 -12.099 26.653 1.00 70.00 369 ALA A O 1
ATOM 2789 N N . HIS A 1 370 ? -1.815 -11.611 24.770 1.00 66.94 370 HIS A N 1
ATOM 2790 C CA . HIS A 1 370 ? -2.988 -11.250 23.957 1.00 66.94 370 HIS A CA 1
ATOM 2791 C C . HIS A 1 370 ? -3.387 -12.321 22.934 1.00 66.94 370 HIS A C 1
ATOM 2793 O O . HIS A 1 370 ? -4.403 -12.182 22.265 1.00 66.94 370 HIS A O 1
ATOM 2799 N N . GLY A 1 371 ? -2.622 -13.412 22.804 1.00 69.19 371 GLY A N 1
ATOM 2800 C CA . GLY A 1 371 ? -2.972 -14.578 21.977 1.00 69.19 371 GLY A CA 1
ATOM 2801 C C . GLY A 1 371 ? -2.969 -14.361 20.454 1.00 69.19 371 GLY A C 1
ATOM 2802 O O . GLY A 1 371 ? -3.021 -15.358 19.721 1.00 69.19 371 GLY A O 1
ATOM 2803 N N . GLY A 1 372 ? -2.860 -13.105 20.010 1.00 80.75 372 GLY A N 1
ATOM 2804 C CA . GLY A 1 372 ? -2.830 -12.670 18.616 1.00 80.75 372 GLY A CA 1
ATOM 2805 C C . GLY A 1 372 ? -1.585 -13.107 17.843 1.00 80.75 372 GLY A C 1
ATOM 2806 O O . GLY A 1 372 ? -0.636 -13.676 18.395 1.00 80.75 372 GLY A O 1
ATOM 2807 N N . PHE A 1 373 ? -1.617 -12.861 16.536 1.00 89.19 373 PHE A N 1
ATOM 2808 C CA . PHE A 1 373 ? -0.523 -13.179 15.622 1.00 89.19 373 PHE A CA 1
ATOM 2809 C C . PHE A 1 373 ? 0.363 -11.960 15.372 1.00 89.19 373 PHE A C 1
ATOM 2811 O O . PHE A 1 373 ? -0.069 -10.813 15.470 1.00 89.19 373 PHE A O 1
ATOM 2818 N N . SER A 1 374 ? 1.611 -12.220 15.005 1.00 91.00 374 SER A N 1
ATOM 2819 C CA . SER A 1 374 ? 2.574 -11.193 14.628 1.00 91.00 374 SER A CA 1
ATOM 2820 C C . SER A 1 374 ? 3.030 -11.393 13.186 1.00 91.00 374 SER A C 1
ATOM 2822 O O . SER A 1 374 ? 3.149 -12.516 12.695 1.00 91.00 374 SER A O 1
ATOM 2824 N N . VAL A 1 375 ? 3.339 -10.303 12.503 1.00 94.50 375 VAL A N 1
ATOM 2825 C CA . VAL A 1 375 ? 3.975 -10.312 11.188 1.00 94.50 375 VAL A CA 1
ATOM 2826 C C . VAL A 1 375 ? 5.199 -9.415 11.260 1.00 94.50 375 VAL A C 1
ATOM 2828 O O . VAL A 1 375 ? 5.112 -8.280 11.720 1.00 94.50 375 VAL A O 1
ATOM 2831 N N . PHE A 1 376 ? 6.349 -9.926 10.835 1.00 93.81 376 PHE A N 1
ATOM 2832 C CA . PHE A 1 376 ? 7.586 -9.158 10.763 1.00 93.81 376 PHE A CA 1
ATOM 2833 C C . PHE A 1 376 ? 7.959 -8.946 9.299 1.00 93.81 376 PHE A C 1
ATOM 2835 O O . PHE A 1 376 ? 8.299 -9.901 8.608 1.00 93.81 376 PHE A O 1
ATOM 2842 N N . ALA A 1 377 ? 7.905 -7.702 8.837 1.00 95.25 377 ALA A N 1
ATOM 2843 C CA . ALA A 1 377 ? 8.363 -7.268 7.528 1.00 95.25 377 ALA A CA 1
ATOM 2844 C C . ALA A 1 377 ? 9.767 -6.661 7.645 1.00 95.25 377 ALA A C 1
ATOM 2846 O O . ALA A 1 377 ? 9.920 -5.506 8.046 1.00 95.25 377 ALA A O 1
ATOM 2847 N N . GLY A 1 378 ? 10.789 -7.440 7.287 1.00 93.50 378 GLY A N 1
ATOM 2848 C CA . GLY A 1 378 ? 12.173 -6.980 7.211 1.00 93.50 378 GLY A CA 1
ATOM 2849 C C . GLY A 1 378 ? 12.468 -6.323 5.861 1.00 93.50 378 GLY A C 1
ATOM 2850 O O . GLY A 1 378 ? 12.850 -7.000 4.906 1.00 93.50 378 GLY A O 1
ATOM 2851 N N . VAL A 1 379 ? 12.273 -5.009 5.791 1.00 94.25 379 VAL A N 1
ATOM 2852 C CA . VAL A 1 379 ? 12.501 -4.132 4.644 1.00 94.25 379 VAL A CA 1
ATOM 2853 C C . VAL A 1 379 ? 13.945 -3.632 4.621 1.00 94.25 379 VAL A C 1
ATOM 2855 O O . VAL A 1 379 ? 14.328 -2.733 5.366 1.00 94.25 379 VAL A O 1
ATOM 2858 N N . GLY A 1 380 ? 14.745 -4.148 3.693 1.00 89.75 380 GLY A N 1
ATOM 2859 C CA . GLY A 1 380 ? 16.131 -3.730 3.509 1.00 89.75 380 GLY A CA 1
ATOM 2860 C C . GLY A 1 380 ? 17.009 -4.015 4.726 1.00 89.75 380 GLY A C 1
ATOM 2861 O O . GLY A 1 380 ? 17.941 -3.252 4.984 1.00 89.75 380 GLY A O 1
ATOM 2862 N N . GLU A 1 381 ? 16.710 -5.087 5.459 1.00 86.38 381 GLU A N 1
ATOM 2863 C CA . GLU A 1 381 ? 17.499 -5.543 6.601 1.00 86.38 381 GLU A CA 1
ATOM 2864 C C . GLU A 1 381 ? 18.710 -6.363 6.164 1.00 86.38 381 GLU A C 1
ATOM 2866 O O . GLU A 1 381 ? 18.776 -6.905 5.050 1.00 86.38 381 GLU A O 1
ATOM 2871 N N . ARG A 1 382 ? 19.705 -6.461 7.050 1.00 87.38 382 ARG A N 1
ATOM 2872 C CA . ARG A 1 382 ? 20.851 -7.337 6.797 1.00 87.38 382 ARG A CA 1
ATOM 2873 C C . ARG A 1 382 ? 20.419 -8.787 6.953 1.00 87.38 382 ARG A C 1
ATOM 2875 O O . ARG A 1 382 ? 19.844 -9.161 7.970 1.00 87.38 382 ARG A O 1
ATOM 2882 N N . THR A 1 383 ? 20.834 -9.637 6.018 1.00 86.25 383 THR A N 1
ATOM 2883 C CA . THR A 1 383 ? 20.601 -11.091 6.061 1.00 86.25 383 THR A CA 1
ATOM 2884 C C . THR A 1 383 ? 21.032 -11.722 7.386 1.00 86.25 383 THR A C 1
ATOM 2886 O O . THR A 1 383 ? 20.342 -12.589 7.914 1.00 86.25 383 THR A O 1
ATOM 2889 N N . ARG A 1 384 ? 22.147 -11.251 7.966 1.00 88.00 384 ARG A N 1
ATOM 2890 C CA . ARG A 1 384 ? 22.620 -11.708 9.280 1.00 88.00 384 ARG A CA 1
ATOM 2891 C C . ARG A 1 384 ? 21.611 -11.397 10.390 1.00 88.00 384 ARG A C 1
ATOM 2893 O O . ARG A 1 384 ? 21.296 -12.283 11.167 1.00 88.00 384 ARG A O 1
ATOM 2900 N N . GLU A 1 385 ? 21.100 -10.168 10.441 1.00 84.69 385 GLU A N 1
ATOM 2901 C CA . GLU A 1 385 ? 20.157 -9.714 11.475 1.00 84.69 385 GLU A CA 1
ATOM 2902 C C . GLU A 1 385 ? 18.820 -10.461 11.360 1.00 84.69 385 GLU A C 1
ATOM 2904 O O . GLU A 1 385 ? 18.290 -10.918 12.370 1.00 84.69 385 GLU A O 1
ATOM 2909 N N . GLY A 1 386 ? 18.341 -10.703 10.133 1.00 86.19 386 GLY A N 1
ATOM 2910 C CA . GLY A 1 386 ? 17.165 -11.544 9.892 1.00 86.19 386 GLY A CA 1
ATOM 2911 C C . GLY A 1 386 ? 17.362 -13.007 10.312 1.00 86.19 386 GLY A C 1
ATOM 2912 O O . GLY A 1 386 ? 16.499 -13.587 10.966 1.00 86.19 386 GLY A O 1
ATOM 2913 N N . ASN A 1 387 ? 18.514 -13.610 9.999 1.00 89.75 387 ASN A N 1
ATOM 2914 C CA . ASN A 1 387 ? 18.822 -14.975 10.437 1.00 89.75 387 ASN A CA 1
ATOM 2915 C C . ASN A 1 387 ? 18.952 -15.083 11.967 1.00 89.75 387 ASN A C 1
ATOM 2917 O O . ASN A 1 387 ? 18.482 -16.061 12.546 1.00 89.75 387 ASN A O 1
ATOM 2921 N N . ASP A 1 388 ? 19.588 -14.106 12.617 1.00 88.56 388 ASP A N 1
ATOM 2922 C CA . ASP A 1 388 ? 19.734 -14.082 14.076 1.00 88.56 388 ASP A CA 1
ATOM 2923 C C . ASP A 1 388 ? 18.348 -13.987 14.746 1.00 88.56 388 ASP A C 1
ATOM 2925 O O . ASP A 1 388 ? 18.038 -14.797 15.619 1.00 88.56 388 ASP A O 1
ATOM 2929 N N . LEU A 1 389 ? 17.469 -13.104 14.247 1.00 86.69 389 LEU A N 1
ATOM 2930 C CA . LEU A 1 389 ? 16.073 -12.992 14.689 1.00 86.69 389 LEU A CA 1
ATOM 2931 C C . LEU A 1 389 ? 15.296 -14.303 14.496 1.00 86.69 389 LEU A C 1
ATOM 2933 O O . LEU A 1 389 ? 14.577 -14.731 15.398 1.00 86.69 389 LEU A O 1
ATOM 2937 N N . TYR A 1 390 ? 15.452 -14.964 13.346 1.00 90.56 390 TYR A N 1
ATOM 2938 C CA . TYR A 1 390 ? 14.792 -16.242 13.076 1.00 90.56 390 TYR A CA 1
ATOM 2939 C C . TYR A 1 390 ? 15.208 -17.327 14.074 1.00 90.56 390 TYR A C 1
ATOM 2941 O O . TYR A 1 390 ? 14.353 -18.017 14.633 1.00 90.56 390 TYR A O 1
ATOM 2949 N N . ARG A 1 391 ? 16.513 -17.455 14.343 1.00 90.50 391 ARG A N 1
ATOM 2950 C CA . ARG A 1 391 ? 17.042 -18.420 15.319 1.00 90.50 391 ARG A CA 1
ATOM 2951 C C . ARG A 1 391 ? 16.551 -18.126 16.729 1.00 90.50 391 ARG A C 1
ATOM 2953 O O . ARG A 1 391 ? 16.083 -19.036 17.406 1.00 90.50 391 ARG A O 1
ATOM 2960 N N . GLU A 1 392 ? 16.566 -16.864 17.138 1.00 86.75 392 GLU A N 1
ATOM 2961 C CA . GLU A 1 392 ? 16.077 -16.453 18.454 1.00 86.75 392 GLU A CA 1
ATOM 2962 C C . GLU A 1 392 ? 14.573 -16.724 18.629 1.00 86.75 392 GLU A C 1
ATOM 2964 O O . GLU A 1 392 ? 14.123 -17.170 19.688 1.00 86.75 392 GLU A O 1
ATOM 2969 N N . MET A 1 393 ? 13.772 -16.538 17.579 1.00 87.75 393 MET A N 1
ATOM 2970 C CA . MET A 1 393 ? 12.345 -16.875 17.599 1.00 87.75 393 MET A CA 1
ATOM 2971 C C . MET A 1 393 ? 12.085 -18.380 17.710 1.00 87.75 393 MET A C 1
ATOM 2973 O O . MET A 1 393 ? 11.092 -18.782 18.321 1.00 87.75 393 MET A O 1
ATOM 2977 N N . ILE A 1 394 ? 12.966 -19.212 17.151 1.00 90.38 394 ILE A N 1
ATOM 2978 C CA . ILE A 1 394 ? 12.912 -20.669 17.322 1.00 90.38 394 ILE A CA 1
ATOM 2979 C C . ILE A 1 394 ? 13.269 -21.042 18.766 1.00 90.38 394 ILE A C 1
ATOM 2981 O O . ILE A 1 394 ? 12.547 -21.807 19.404 1.00 90.38 394 ILE A O 1
ATOM 2985 N N . GLU A 1 395 ? 14.352 -20.478 19.304 1.00 88.69 395 GLU A N 1
ATOM 2986 C CA . GLU A 1 395 ? 14.836 -20.761 20.662 1.00 88.69 395 GLU A CA 1
ATOM 2987 C C . GLU A 1 395 ? 13.851 -20.305 21.750 1.00 88.69 395 GLU A C 1
ATOM 2989 O O . GLU A 1 395 ? 13.621 -21.018 22.727 1.00 88.69 395 GLU A O 1
ATOM 2994 N N . SER A 1 396 ? 13.213 -19.149 21.561 1.00 83.94 396 SER A N 1
ATOM 2995 C CA . SER A 1 396 ? 12.179 -18.618 22.462 1.00 83.94 396 SER A CA 1
ATOM 2996 C C . SER A 1 396 ? 10.820 -19.321 22.328 1.00 83.94 396 SER A C 1
ATOM 2998 O O . SER A 1 396 ? 9.933 -19.116 23.162 1.00 83.94 396 SER A O 1
ATOM 3000 N N . GLY A 1 397 ? 10.646 -20.169 21.307 1.00 85.69 397 GLY A N 1
ATOM 3001 C CA . GLY A 1 397 ? 9.423 -20.931 21.052 1.00 85.69 397 GLY A CA 1
ATOM 3002 C C . GLY A 1 397 ? 8.286 -20.134 20.404 1.00 85.69 397 GLY A C 1
ATOM 3003 O O . GLY A 1 397 ? 7.152 -20.620 20.380 1.00 85.69 397 GLY A O 1
ATOM 3004 N N . VAL A 1 398 ? 8.570 -18.935 19.881 1.00 87.50 398 VAL A N 1
ATOM 3005 C CA . VAL A 1 398 ? 7.628 -18.128 19.082 1.00 87.50 398 VAL A CA 1
ATOM 3006 C C . VAL A 1 398 ? 7.405 -18.770 17.707 1.00 87.50 398 VAL A C 1
ATOM 3008 O O . VAL A 1 398 ? 6.270 -18.827 17.221 1.00 87.50 398 VAL A O 1
ATOM 3011 N N . ILE A 1 399 ? 8.480 -19.288 17.106 1.00 91.00 399 ILE A N 1
ATOM 3012 C CA . ILE A 1 399 ? 8.448 -20.141 15.916 1.00 91.00 399 ILE A CA 1
ATOM 3013 C C . ILE A 1 399 ? 8.680 -21.580 16.356 1.00 91.00 399 ILE A C 1
ATOM 3015 O O . ILE A 1 399 ? 9.641 -21.894 17.056 1.00 91.00 399 ILE A O 1
ATOM 3019 N N . LYS A 1 400 ? 7.799 -22.476 15.920 1.00 91.50 400 LYS A N 1
ATOM 3020 C CA . LYS A 1 400 ? 7.919 -23.914 16.151 1.00 91.50 400 LYS A CA 1
ATOM 3021 C C . LYS A 1 400 ? 8.156 -24.618 14.822 1.00 91.50 400 LYS A C 1
ATOM 3023 O O . LYS A 1 400 ? 7.594 -24.254 13.794 1.00 91.50 400 LYS A O 1
ATOM 3028 N N . MET A 1 401 ? 9.002 -25.641 14.849 1.00 89.06 401 MET A N 1
ATOM 3029 C CA . MET A 1 401 ? 9.413 -26.387 13.659 1.00 89.06 401 MET A CA 1
ATOM 3030 C C . MET A 1 401 ? 8.728 -27.751 13.566 1.00 89.06 401 MET A C 1
ATOM 3032 O O . MET A 1 401 ? 8.221 -28.280 14.557 1.00 89.06 401 MET A O 1
ATOM 3036 N N . GLY A 1 402 ? 8.751 -28.337 12.366 1.00 86.38 402 GLY A N 1
ATOM 3037 C CA . GLY A 1 402 ? 8.201 -29.667 12.101 1.00 86.38 402 GLY A CA 1
ATOM 3038 C C . GLY A 1 402 ? 6.685 -29.724 12.294 1.00 86.38 402 GLY A C 1
ATOM 3039 O O . GLY A 1 402 ? 5.972 -28.795 11.924 1.00 86.38 402 GLY A O 1
ATOM 3040 N N . GLU A 1 403 ? 6.196 -30.800 12.910 1.00 83.81 403 GLU A N 1
ATOM 3041 C CA . GLU A 1 403 ? 4.759 -31.044 13.123 1.00 83.81 403 GLU A CA 1
ATOM 3042 C C . GLU A 1 403 ? 4.074 -29.964 13.977 1.00 83.81 403 GLU A C 1
ATOM 3044 O O . GLU A 1 403 ? 2.875 -29.735 13.852 1.00 83.81 403 GLU A O 1
ATOM 3049 N N . LYS A 1 404 ? 4.835 -29.248 14.816 1.00 88.75 404 LYS A N 1
ATOM 3050 C CA . LYS A 1 404 ? 4.313 -28.177 15.680 1.00 88.75 404 LYS A CA 1
ATOM 3051 C C . LYS A 1 404 ? 4.274 -26.808 15.004 1.00 88.75 404 LYS A C 1
ATOM 3053 O O . LYS A 1 404 ? 3.987 -25.815 15.669 1.00 88.75 404 LYS A O 1
ATOM 3058 N N . ARG A 1 405 ? 4.561 -26.720 13.701 1.00 87.94 405 ARG A N 1
ATOM 3059 C CA . ARG A 1 405 ? 4.630 -25.439 12.984 1.00 87.94 405 ARG A CA 1
ATOM 3060 C C . ARG A 1 405 ? 3.338 -24.632 13.054 1.00 87.94 405 ARG A C 1
ATOM 3062 O O . ARG A 1 405 ? 3.417 -23.421 13.236 1.00 87.94 405 ARG A O 1
ATOM 3069 N N . GLY A 1 406 ? 2.178 -25.290 13.024 1.00 85.81 406 GLY A N 1
ATOM 3070 C CA . GLY A 1 406 ? 0.870 -24.634 13.150 1.00 85.81 406 GLY A CA 1
ATOM 3071 C C . GLY A 1 406 ? 0.626 -23.926 14.491 1.00 85.81 406 GLY A C 1
ATOM 3072 O O . GLY A 1 406 ? -0.313 -23.148 14.610 1.00 85.81 406 GLY A O 1
ATOM 3073 N N . GLU A 1 407 ? 1.471 -24.156 15.500 1.00 89.56 407 GLU A N 1
ATOM 3074 C CA . GLU A 1 407 ? 1.427 -23.443 16.781 1.00 89.56 407 GLU A CA 1
ATOM 3075 C C . GLU A 1 407 ? 2.306 -22.177 16.802 1.00 89.56 407 GLU A C 1
ATOM 3077 O O . GLU A 1 407 ? 2.380 -21.506 17.836 1.00 89.56 407 GLU A O 1
ATOM 3082 N N . SER A 1 408 ? 3.002 -21.867 15.703 1.00 91.50 408 SER A N 1
ATOM 3083 C CA . SER A 1 408 ? 3.815 -20.654 15.580 1.00 91.50 408 SER A CA 1
ATOM 3084 C C . SER A 1 408 ? 2.940 -19.405 15.624 1.00 91.50 408 SER A C 1
ATOM 3086 O O . SER A 1 408 ? 1.786 -19.414 15.194 1.00 91.50 408 SER A O 1
ATOM 3088 N N . LYS A 1 409 ? 3.495 -18.309 16.140 1.00 88.44 409 LYS A N 1
ATOM 3089 C CA . LYS A 1 409 ? 2.752 -17.055 16.345 1.00 88.44 409 LYS A CA 1
ATOM 3090 C C . LYS A 1 409 ? 3.188 -15.907 15.448 1.00 88.44 409 LYS A C 1
ATOM 3092 O O . LYS A 1 409 ? 2.585 -14.842 15.512 1.00 88.44 409 LYS A O 1
ATOM 3097 N N . VAL A 1 410 ? 4.207 -16.113 14.619 1.00 91.81 410 VAL A N 1
ATOM 3098 C CA . VAL A 1 410 ? 4.774 -15.067 13.767 1.00 91.81 410 VAL A CA 1
ATOM 3099 C C . VAL A 1 410 ? 4.952 -15.545 12.331 1.00 91.81 410 VAL A C 1
ATOM 3101 O O . VAL A 1 410 ? 5.348 -16.687 12.119 1.00 91.81 410 VAL A O 1
ATOM 3104 N N . THR A 1 411 ? 4.679 -14.679 11.358 1.00 95.19 411 THR A N 1
ATOM 3105 C CA . THR A 1 411 ? 5.108 -14.849 9.957 1.00 95.19 411 THR A CA 1
ATOM 3106 C C . THR A 1 411 ? 6.255 -13.884 9.669 1.00 95.19 411 THR A C 1
ATOM 3108 O O . THR A 1 411 ? 6.164 -12.710 10.035 1.00 95.19 411 THR A O 1
ATOM 3111 N N . LEU A 1 412 ? 7.321 -14.356 9.021 1.00 95.50 412 LEU A N 1
ATOM 3112 C CA . LEU A 1 412 ? 8.452 -13.522 8.615 1.00 95.50 412 LEU A CA 1
ATOM 3113 C C . LEU A 1 412 ? 8.366 -13.226 7.116 1.00 95.50 412 LEU A C 1
ATOM 3115 O O . LEU A 1 412 ? 8.240 -14.139 6.305 1.00 95.50 412 LEU A O 1
ATOM 3119 N N . VAL A 1 413 ? 8.451 -11.953 6.753 1.00 97.25 413 VAL A N 1
ATOM 3120 C CA . VAL A 1 413 ? 8.451 -11.466 5.373 1.00 97.25 413 VAL A CA 1
ATOM 3121 C C . VAL A 1 413 ? 9.739 -10.686 5.156 1.00 97.25 413 VAL A C 1
ATOM 3123 O O . VAL A 1 413 ? 9.948 -9.656 5.796 1.00 97.25 413 VAL A O 1
ATOM 3126 N N . TYR A 1 414 ? 10.623 -11.170 4.288 1.00 95.62 414 TYR A N 1
ATOM 3127 C CA . TYR A 1 414 ? 11.937 -10.564 4.073 1.00 95.62 414 TYR A CA 1
ATOM 3128 C C . TYR A 1 414 ? 12.129 -10.045 2.656 1.00 95.62 414 TYR A C 1
ATOM 3130 O O . TYR A 1 414 ? 11.742 -10.677 1.679 1.00 95.62 414 TYR A O 1
ATOM 3138 N N . GLY A 1 415 ? 12.753 -8.870 2.591 1.00 93.00 415 GLY A N 1
ATOM 3139 C CA . GLY A 1 415 ? 13.228 -8.226 1.379 1.00 93.00 415 GLY A CA 1
ATOM 3140 C C . GLY A 1 415 ? 14.548 -7.565 1.725 1.00 93.00 415 GLY A C 1
ATOM 3141 O O . GLY A 1 415 ? 14.577 -6.438 2.216 1.00 93.00 415 GLY A O 1
ATOM 3142 N N . GLN A 1 416 ? 15.634 -8.314 1.600 1.00 89.19 416 GLN A N 1
ATOM 3143 C CA . GLN A 1 416 ? 16.925 -8.007 2.212 1.00 89.19 416 GLN A CA 1
ATOM 3144 C C . GLN A 1 416 ? 17.701 -6.908 1.467 1.00 89.19 416 GLN A C 1
ATOM 3146 O O . GLN A 1 416 ? 17.355 -6.489 0.365 1.00 89.19 416 GLN A O 1
ATOM 3151 N N . MET A 1 417 ? 18.789 -6.409 2.066 1.00 88.44 417 MET A N 1
ATOM 3152 C CA . MET A 1 417 ? 19.642 -5.378 1.444 1.00 88.44 417 MET A CA 1
ATOM 3153 C C . MET A 1 417 ? 20.248 -5.774 0.089 1.00 88.44 417 MET A C 1
ATOM 3155 O O . MET A 1 417 ? 20.552 -4.895 -0.713 1.00 88.44 417 MET A O 1
ATOM 3159 N N . ASN A 1 418 ? 20.483 -7.066 -0.142 1.00 88.62 418 ASN A N 1
ATOM 3160 C CA . ASN A 1 418 ? 21.031 -7.589 -1.396 1.00 88.62 418 ASN A CA 1
ATOM 3161 C C . ASN A 1 418 ? 19.984 -7.685 -2.515 1.00 88.62 418 ASN A C 1
ATOM 3163 O O . ASN A 1 418 ? 20.361 -7.931 -3.658 1.00 88.62 418 ASN A O 1
ATOM 3167 N N . GLU A 1 419 ? 18.702 -7.502 -2.202 1.00 93.25 419 GLU A N 1
ATOM 3168 C CA . GLU A 1 419 ? 17.623 -7.524 -3.183 1.00 93.25 419 GLU A CA 1
ATOM 3169 C C . GLU A 1 419 ? 17.476 -6.164 -3.892 1.00 93.25 419 GLU A C 1
ATOM 3171 O O . GLU A 1 419 ? 17.795 -5.102 -3.325 1.00 93.25 419 GLU A O 1
ATOM 3176 N N . PRO A 1 420 ? 16.984 -6.156 -5.146 1.00 94.50 420 PRO A N 1
ATOM 3177 C CA . PRO A 1 420 ? 16.802 -4.924 -5.901 1.00 94.50 420 PRO A CA 1
ATOM 3178 C C . PRO A 1 420 ? 15.825 -3.965 -5.204 1.00 94.50 420 PRO A C 1
ATOM 3180 O O . PRO A 1 420 ? 14.988 -4.369 -4.390 1.00 94.50 420 PRO A O 1
ATOM 3183 N N . PRO A 1 421 ? 15.873 -2.664 -5.543 1.00 94.81 421 PRO A N 1
ATOM 3184 C CA . PRO A 1 421 ? 14.981 -1.678 -4.942 1.00 94.81 421 PRO A CA 1
ATOM 3185 C C . PRO A 1 421 ? 13.494 -1.974 -5.187 1.00 94.81 421 PRO A C 1
ATOM 3187 O O . PRO A 1 421 ? 12.676 -1.586 -4.363 1.00 94.81 421 PRO A O 1
ATOM 3190 N N . GLY A 1 422 ? 13.131 -2.701 -6.253 1.00 94.88 422 GLY A N 1
ATOM 3191 C CA . GLY A 1 422 ? 11.754 -3.155 -6.476 1.00 94.88 422 GLY A CA 1
ATOM 3192 C C . GLY A 1 422 ? 11.231 -4.043 -5.349 1.00 94.88 422 GLY A C 1
ATOM 3193 O O . GLY A 1 422 ? 10.201 -3.733 -4.752 1.00 94.88 422 GLY A O 1
ATOM 3194 N N . ALA A 1 423 ? 11.995 -5.075 -4.987 1.00 95.38 423 ALA A N 1
ATOM 3195 C CA . ALA A 1 423 ? 11.656 -5.979 -3.892 1.00 95.38 423 ALA A CA 1
ATOM 3196 C C . ALA A 1 423 ? 11.524 -5.236 -2.557 1.00 95.38 423 ALA A C 1
ATOM 3198 O O . ALA A 1 423 ? 10.504 -5.322 -1.868 1.00 95.38 423 ALA A O 1
ATOM 3199 N N . ARG A 1 424 ? 12.522 -4.407 -2.223 1.00 95.12 424 ARG A N 1
ATOM 3200 C CA . ARG A 1 424 ? 12.516 -3.597 -0.994 1.00 95.12 424 ARG A CA 1
ATOM 3201 C C . ARG A 1 424 ? 11.351 -2.601 -0.946 1.00 95.12 424 ARG A C 1
ATOM 3203 O O . ARG A 1 424 ? 10.840 -2.312 0.131 1.00 95.12 424 ARG A O 1
ATOM 3210 N N . ALA A 1 425 ? 10.902 -2.092 -2.092 1.00 94.69 425 ALA A N 1
ATOM 3211 C CA . ALA A 1 425 ? 9.768 -1.175 -2.185 1.00 94.69 425 ALA A CA 1
ATOM 3212 C C . ALA A 1 425 ? 8.395 -1.865 -2.067 1.00 94.69 425 ALA A C 1
ATOM 3214 O O . ALA A 1 425 ? 7.381 -1.169 -1.995 1.00 94.69 425 ALA A O 1
ATOM 3215 N N . ARG A 1 426 ? 8.329 -3.203 -2.079 1.00 96.69 426 ARG A N 1
ATOM 3216 C CA . ARG A 1 426 ? 7.070 -3.973 -2.039 1.00 96.69 426 ARG A CA 1
ATOM 3217 C C . ARG A 1 426 ? 6.967 -4.957 -0.884 1.00 96.69 426 ARG A C 1
ATOM 3219 O O . ARG A 1 426 ? 5.857 -5.287 -0.479 1.00 96.69 426 ARG A O 1
ATOM 3226 N N . VAL A 1 427 ? 8.085 -5.362 -0.285 1.00 96.75 427 VAL A N 1
ATOM 3227 C CA . VAL A 1 427 ? 8.085 -6.315 0.835 1.00 96.75 427 VAL A CA 1
ATOM 3228 C C . VAL A 1 427 ? 7.281 -5.813 2.045 1.00 96.75 427 VAL A C 1
ATOM 3230 O O . VAL A 1 427 ? 6.590 -6.599 2.692 1.00 96.75 427 VAL A O 1
ATOM 3233 N N . ALA A 1 428 ? 7.283 -4.501 2.313 1.00 96.19 428 ALA A N 1
ATOM 3234 C CA . ALA A 1 428 ? 6.443 -3.910 3.359 1.00 96.19 428 ALA A CA 1
ATOM 3235 C C . ALA A 1 428 ? 4.948 -4.172 3.103 1.00 96.19 428 ALA A C 1
ATOM 3237 O O . ALA A 1 428 ? 4.226 -4.553 4.021 1.00 96.19 428 ALA A O 1
ATOM 3238 N N . LEU A 1 429 ? 4.513 -4.048 1.843 1.00 96.94 429 LEU A N 1
ATOM 3239 C CA . LEU A 1 429 ? 3.138 -4.324 1.425 1.00 96.94 429 LEU A CA 1
ATOM 3240 C C . LEU A 1 429 ? 2.814 -5.813 1.543 1.00 96.94 429 LEU A C 1
ATOM 3242 O O . LEU A 1 429 ? 1.740 -6.162 2.001 1.00 96.94 429 LEU A O 1
ATOM 3246 N N . THR A 1 430 ? 3.764 -6.696 1.224 1.00 97.50 430 THR A N 1
ATOM 3247 C CA . THR A 1 430 ? 3.592 -8.145 1.427 1.00 97.50 430 THR A CA 1
ATOM 3248 C C . THR A 1 430 ? 3.330 -8.477 2.897 1.00 97.50 430 THR A C 1
ATOM 3250 O O . THR A 1 430 ? 2.391 -9.205 3.214 1.00 97.50 430 THR A O 1
ATOM 3253 N N . GLY A 1 431 ? 4.118 -7.901 3.812 1.00 96.75 431 GLY A N 1
ATOM 3254 C CA . GLY A 1 431 ? 3.891 -8.049 5.250 1.00 96.75 431 GLY A CA 1
ATOM 3255 C C . GLY A 1 431 ? 2.561 -7.449 5.703 1.00 96.75 431 GLY A C 1
ATOM 3256 O O . GLY A 1 431 ? 1.853 -8.064 6.501 1.00 96.75 431 GLY A O 1
ATOM 3257 N N . LEU A 1 432 ? 2.187 -6.292 5.151 1.00 96.88 432 LEU A N 1
ATOM 3258 C CA . LEU A 1 432 ? 0.893 -5.673 5.408 1.00 96.88 432 LEU A CA 1
ATOM 3259 C C . LEU A 1 432 ? -0.251 -6.599 4.980 1.00 96.88 432 LEU A C 1
ATOM 3261 O O . LEU A 1 432 ? -1.113 -6.879 5.798 1.00 96.88 432 LEU A O 1
ATOM 3265 N N . THR A 1 433 ? -0.226 -7.164 3.775 1.00 97.50 433 THR A N 1
ATOM 3266 C CA . THR A 1 433 ? -1.267 -8.072 3.263 1.00 97.50 433 THR A CA 1
ATOM 3267 C C . THR A 1 433 ? -1.454 -9.316 4.125 1.00 97.50 433 THR A C 1
ATOM 3269 O O . THR A 1 433 ? -2.589 -9.718 4.384 1.00 97.50 433 THR A O 1
ATOM 3272 N N . VAL A 1 434 ? -0.363 -9.911 4.616 1.00 96.69 434 VAL A N 1
ATOM 3273 C CA . VAL A 1 434 ? -0.445 -11.035 5.561 1.00 96.69 434 VAL A CA 1
ATOM 3274 C C . VAL A 1 434 ? -1.114 -10.592 6.866 1.00 96.69 434 VAL A C 1
ATOM 3276 O O . VAL A 1 434 ? -1.978 -11.298 7.387 1.00 96.69 434 VAL A O 1
ATOM 3279 N N . ALA A 1 435 ? -0.761 -9.413 7.385 1.00 95.81 435 ALA A N 1
ATOM 3280 C CA . ALA A 1 435 ? -1.375 -8.873 8.594 1.00 95.81 435 ALA A CA 1
ATOM 3281 C C . ALA A 1 435 ? -2.859 -8.519 8.393 1.00 95.81 435 ALA A C 1
ATOM 3283 O O . ALA A 1 435 ? -3.682 -8.807 9.261 1.00 95.81 435 ALA A O 1
ATOM 3284 N N . GLU A 1 436 ? -3.217 -7.948 7.243 1.00 95.50 436 GLU A N 1
ATOM 3285 C CA . GLU A 1 436 ? -4.597 -7.622 6.886 1.00 95.50 436 GLU A CA 1
ATOM 3286 C C . GLU A 1 436 ? -5.473 -8.867 6.808 1.00 95.50 436 GLU A C 1
ATOM 3288 O O . GLU A 1 436 ? -6.607 -8.825 7.267 1.00 95.50 436 GLU A O 1
ATOM 3293 N N . TYR A 1 437 ? -4.959 -9.992 6.308 1.00 95.69 437 TYR A N 1
ATOM 3294 C CA . TYR A 1 437 ? -5.723 -11.238 6.304 1.00 95.69 437 TYR A CA 1
ATOM 3295 C C . TYR A 1 437 ? -6.083 -11.691 7.725 1.00 95.69 437 TYR A C 1
ATOM 3297 O O . TYR A 1 437 ? -7.237 -12.019 8.012 1.00 95.69 437 TYR A O 1
ATOM 3305 N N . PHE A 1 438 ? -5.115 -11.672 8.646 1.00 93.69 438 PHE A N 1
ATOM 3306 C CA . PHE A 1 438 ? -5.368 -12.033 10.042 1.00 93.69 438 PHE A CA 1
ATOM 3307 C C . PHE A 1 438 ? -6.329 -11.053 10.739 1.00 93.69 438 PHE A C 1
ATOM 3309 O O . PHE A 1 438 ? -7.123 -11.476 11.580 1.00 93.69 438 PHE A O 1
ATOM 3316 N N . ARG A 1 439 ? -6.303 -9.769 10.361 1.00 93.19 439 ARG A N 1
ATOM 3317 C CA . ARG A 1 439 ? -7.233 -8.742 10.856 1.00 93.19 439 ARG A CA 1
ATOM 3318 C C . ARG A 1 439 ? -8.648 -8.934 10.296 1.00 93.19 439 ARG A C 1
ATOM 3320 O O . ARG A 1 439 ? -9.597 -9.036 11.064 1.00 93.19 439 ARG A O 1
ATOM 3327 N N . ASP A 1 440 ? -8.783 -8.990 8.975 1.00 93.00 440 ASP A N 1
ATOM 3328 C CA . ASP A 1 440 ? -10.065 -8.882 8.267 1.00 93.00 440 ASP A CA 1
ATOM 3329 C C . ASP A 1 440 ? -10.812 -10.218 8.195 1.00 93.00 440 ASP A C 1
ATOM 3331 O O . ASP A 1 440 ? -12.038 -10.249 8.296 1.00 93.00 440 ASP A O 1
ATOM 3335 N N . VAL A 1 441 ? -10.087 -11.329 8.017 1.00 93.25 441 VAL A N 1
ATOM 3336 C CA . VAL A 1 441 ? -10.684 -12.665 7.851 1.00 93.25 441 VAL A CA 1
ATOM 3337 C C . VAL A 1 441 ? -10.706 -13.427 9.168 1.00 93.25 441 VAL A C 1
ATOM 3339 O O . VAL A 1 441 ? -11.721 -14.032 9.511 1.00 93.25 441 VAL A O 1
ATOM 3342 N N . GLU A 1 442 ? -9.607 -13.404 9.927 1.00 89.12 442 GLU A N 1
ATOM 3343 C CA . GLU A 1 442 ? -9.530 -14.128 11.205 1.00 89.12 442 GLU A CA 1
ATOM 3344 C C . GLU A 1 442 ? -9.979 -13.307 12.424 1.00 89.12 442 GLU A C 1
ATOM 3346 O O . GLU A 1 442 ? -10.121 -13.871 13.515 1.00 89.12 442 GLU A O 1
ATOM 3351 N N . GLY A 1 443 ? -10.211 -11.998 12.261 1.00 88.06 443 GLY A N 1
ATOM 3352 C CA . GLY A 1 443 ? -10.676 -11.119 13.336 1.00 88.06 443 GLY A CA 1
ATOM 3353 C C . GLY A 1 443 ? -9.713 -11.047 14.523 1.00 88.06 443 GLY A C 1
ATOM 3354 O O . GLY A 1 443 ? -10.159 -10.915 15.662 1.00 88.06 443 GLY A O 1
ATOM 3355 N N . GLN A 1 444 ? -8.411 -11.227 14.284 1.00 84.75 444 GLN A N 1
ATOM 3356 C CA . GLN A 1 444 ? -7.384 -11.224 15.325 1.00 84.75 444 GLN A CA 1
ATOM 3357 C C . GLN A 1 444 ? -6.780 -9.830 15.498 1.00 84.75 444 GLN A C 1
ATOM 3359 O O . GLN A 1 444 ? -6.662 -9.062 14.543 1.00 84.75 444 GLN A O 1
ATOM 3364 N N . ASP A 1 445 ? -6.301 -9.540 16.708 1.00 84.62 445 ASP A N 1
ATOM 3365 C CA . ASP A 1 445 ? -5.345 -8.454 16.899 1.00 84.62 445 ASP A CA 1
ATOM 3366 C C . ASP A 1 445 ? -3.989 -8.879 16.351 1.00 84.62 445 ASP A C 1
ATOM 3368 O O . ASP A 1 445 ? -3.425 -9.898 16.764 1.00 84.62 445 ASP A O 1
ATOM 3372 N N . VAL A 1 446 ? -3.468 -8.087 15.419 1.00 89.75 446 VAL A N 1
ATOM 3373 C CA . VAL A 1 446 ? -2.221 -8.389 14.723 1.00 89.75 446 VAL A CA 1
ATOM 3374 C C . VAL A 1 446 ? -1.185 -7.329 15.041 1.00 89.75 446 VAL A C 1
ATOM 3376 O O . VAL A 1 446 ? -1.447 -6.132 14.915 1.00 89.75 446 VAL A O 1
ATOM 3379 N N . LEU A 1 447 ? 0.017 -7.768 15.405 1.00 90.12 447 LEU A N 1
ATOM 3380 C CA . LEU A 1 447 ? 1.177 -6.888 15.467 1.00 90.12 447 LEU A CA 1
ATOM 3381 C C . LEU A 1 447 ? 1.974 -6.970 14.171 1.00 90.12 447 LEU A C 1
ATOM 3383 O O . LEU A 1 447 ? 2.589 -7.994 13.884 1.00 90.12 447 LEU A O 1
ATOM 3387 N N . LEU A 1 448 ? 2.009 -5.873 13.420 1.00 93.06 448 LEU A N 1
ATOM 3388 C CA . LEU A 1 448 ? 2.884 -5.726 12.263 1.00 93.06 448 LEU A CA 1
ATOM 3389 C C . LEU A 1 448 ? 4.138 -4.937 12.654 1.00 93.06 448 LEU A C 1
ATOM 3391 O O . LEU A 1 448 ? 4.056 -3.777 13.056 1.00 93.06 448 LEU A O 1
ATOM 3395 N N . PHE A 1 449 ? 5.301 -5.557 12.492 1.00 91.75 449 PHE A N 1
ATOM 3396 C CA . PHE A 1 449 ? 6.605 -4.920 12.648 1.00 91.75 449 PHE A CA 1
ATOM 3397 C C . PHE A 1 449 ? 7.190 -4.642 11.270 1.00 91.75 449 PHE A C 1
ATOM 3399 O O . PHE A 1 449 ? 7.383 -5.575 10.499 1.00 91.75 449 PHE A O 1
ATOM 3406 N N . VAL A 1 450 ? 7.482 -3.377 10.964 1.00 91.88 450 VAL A N 1
ATOM 3407 C CA . VAL A 1 450 ? 8.123 -2.976 9.703 1.00 91.88 450 VAL A CA 1
ATOM 3408 C C . VAL A 1 450 ? 9.515 -2.437 10.007 1.00 91.88 450 VAL A C 1
ATOM 3410 O O . VAL A 1 450 ? 9.673 -1.269 10.369 1.00 91.88 450 VAL A O 1
ATOM 3413 N N . ASP A 1 451 ? 10.524 -3.291 9.865 1.00 88.00 451 ASP A N 1
ATOM 3414 C CA . ASP A 1 451 ? 11.925 -2.934 10.080 1.00 88.00 451 ASP A CA 1
ATOM 3415 C C . ASP A 1 451 ? 12.658 -2.970 8.735 1.00 88.00 451 ASP A C 1
ATOM 3417 O O . ASP A 1 451 ? 12.849 -4.043 8.200 1.00 88.00 451 ASP A O 1
ATOM 3421 N N . ASN A 1 452 ? 12.996 -1.875 8.066 1.00 88.06 452 ASN A N 1
ATOM 3422 C CA . ASN A 1 452 ? 12.839 -0.495 8.493 1.00 88.06 452 ASN A CA 1
ATOM 3423 C C . ASN A 1 452 ? 11.983 0.301 7.503 1.00 88.06 452 ASN A C 1
ATOM 3425 O O . ASN A 1 452 ? 12.294 0.382 6.314 1.00 88.06 452 ASN A O 1
ATOM 3429 N N . ILE A 1 453 ? 10.941 0.980 7.991 1.00 89.56 453 ILE A N 1
ATOM 3430 C CA . ILE A 1 453 ? 10.071 1.819 7.148 1.00 89.56 453 ILE A CA 1
ATOM 3431 C C . ILE A 1 453 ? 10.838 2.927 6.397 1.00 89.56 453 ILE A C 1
ATOM 3433 O O . ILE A 1 453 ? 10.454 3.337 5.304 1.00 89.56 453 ILE A O 1
ATOM 3437 N N . PHE A 1 454 ? 11.983 3.383 6.913 1.00 90.44 454 PHE A N 1
ATOM 3438 C CA . PHE A 1 454 ? 12.855 4.299 6.176 1.00 90.44 454 PHE A CA 1
ATOM 3439 C C . PHE A 1 454 ? 13.454 3.650 4.916 1.00 90.44 454 PHE A C 1
ATOM 3441 O O . PHE A 1 454 ? 13.611 4.314 3.891 1.00 90.44 454 PHE A O 1
ATOM 3448 N N . ARG A 1 455 ? 13.769 2.349 4.954 1.00 91.94 455 ARG A N 1
ATOM 3449 C CA . ARG A 1 455 ? 14.298 1.607 3.797 1.00 91.94 455 ARG A CA 1
ATOM 3450 C C . ARG A 1 455 ? 13.248 1.411 2.710 1.00 91.94 455 ARG A C 1
ATOM 3452 O O . ARG A 1 455 ? 13.622 1.421 1.541 1.00 91.94 455 ARG A O 1
ATOM 3459 N N . PHE A 1 456 ? 11.966 1.330 3.068 1.00 92.94 456 PHE A N 1
ATOM 3460 C CA . PHE A 1 456 ? 10.863 1.402 2.103 1.00 92.94 456 PHE A CA 1
ATOM 3461 C C . PHE A 1 456 ? 10.900 2.730 1.333 1.00 92.94 456 PHE A C 1
ATOM 3463 O O . PHE A 1 456 ? 10.895 2.749 0.102 1.00 92.94 456 PHE A O 1
ATOM 3470 N N . THR A 1 457 ? 11.025 3.851 2.047 1.00 93.88 457 THR A N 1
ATOM 3471 C CA . THR A 1 457 ? 11.160 5.177 1.428 1.00 93.88 457 THR A CA 1
ATOM 3472 C C . THR A 1 457 ? 12.408 5.277 0.551 1.00 93.88 457 THR A C 1
ATOM 3474 O O . THR A 1 457 ? 12.338 5.783 -0.568 1.00 93.88 457 THR A O 1
ATOM 3477 N N . GLN A 1 458 ? 13.548 4.773 1.029 1.00 93.12 458 GLN A N 1
ATOM 3478 C CA . GLN A 1 458 ? 14.794 4.772 0.264 1.00 93.12 458 GLN A CA 1
ATOM 3479 C C . GLN A 1 458 ? 14.657 3.975 -1.040 1.00 93.12 458 GLN A C 1
ATOM 3481 O O . GLN A 1 458 ? 15.036 4.471 -2.099 1.00 93.12 458 GLN A O 1
ATOM 3486 N N . ALA A 1 459 ? 14.070 2.779 -0.976 1.00 94.00 459 ALA A N 1
ATOM 3487 C CA . ALA A 1 459 ? 13.836 1.937 -2.140 1.00 94.00 459 ALA A CA 1
ATOM 3488 C C . ALA A 1 459 ? 12.916 2.622 -3.164 1.00 94.00 459 ALA A C 1
ATOM 3490 O O . ALA A 1 459 ? 13.229 2.646 -4.353 1.00 94.00 459 ALA A O 1
ATOM 3491 N N . ASN A 1 460 ? 11.833 3.264 -2.712 1.00 93.38 460 ASN A N 1
ATOM 3492 C CA . ASN A 1 460 ? 10.952 4.035 -3.594 1.00 93.38 460 ASN A CA 1
ATOM 3493 C C . ASN A 1 460 ? 11.648 5.259 -4.213 1.00 93.38 460 ASN A C 1
ATOM 3495 O O . ASN A 1 460 ? 11.379 5.596 -5.367 1.00 93.38 460 ASN A O 1
ATOM 3499 N N . SER A 1 461 ? 12.577 5.896 -3.496 1.00 93.88 461 SER A N 1
ATOM 3500 C CA . SER A 1 461 ? 13.406 6.973 -4.049 1.00 93.88 461 SER A CA 1
ATOM 3501 C C . SER A 1 461 ? 14.324 6.468 -5.173 1.00 93.88 461 SER A C 1
ATOM 3503 O O . SER A 1 461 ? 14.353 7.052 -6.259 1.00 93.88 461 SER A O 1
ATOM 3505 N N . GLU A 1 462 ? 14.998 5.329 -4.965 1.00 93.00 462 GLU A N 1
ATOM 3506 C CA . GLU A 1 462 ? 15.827 4.669 -5.987 1.00 93.00 462 GLU A CA 1
ATOM 3507 C C . GLU A 1 462 ? 14.999 4.300 -7.231 1.00 93.00 462 GLU A C 1
ATOM 3509 O O . GLU A 1 462 ? 15.376 4.635 -8.355 1.00 93.00 462 GLU A O 1
ATOM 3514 N N . VAL A 1 463 ? 13.830 3.676 -7.036 1.00 92.00 463 VAL A N 1
ATOM 3515 C CA . VAL A 1 463 ? 12.888 3.348 -8.119 1.00 92.00 463 VAL A CA 1
ATOM 3516 C C . VAL A 1 463 ? 12.450 4.609 -8.866 1.00 92.00 463 VAL A C 1
ATOM 3518 O O . VAL A 1 463 ? 12.476 4.641 -10.094 1.00 92.00 463 VAL A O 1
ATOM 3521 N N . SER A 1 464 ? 12.069 5.668 -8.153 1.00 92.94 464 SER A N 1
ATOM 3522 C CA . SER A 1 464 ? 11.594 6.917 -8.755 1.00 92.94 464 SER A CA 1
ATOM 3523 C C . SER A 1 464 ? 12.645 7.571 -9.653 1.00 92.94 464 SER A C 1
ATOM 3525 O O . SER A 1 464 ? 12.309 8.051 -10.740 1.00 92.94 464 SER A O 1
ATOM 3527 N N . ALA A 1 465 ? 13.910 7.568 -9.225 1.00 91.00 465 ALA A N 1
ATOM 3528 C CA . ALA A 1 465 ? 15.018 8.078 -10.026 1.00 91.00 465 ALA A CA 1
ATOM 3529 C C . ALA A 1 465 ? 15.182 7.276 -11.328 1.00 91.00 465 ALA A C 1
ATOM 3531 O O . ALA A 1 465 ? 15.319 7.858 -12.404 1.00 91.00 465 ALA A O 1
ATOM 3532 N N . LEU A 1 466 ? 15.089 5.946 -11.250 1.00 89.81 466 LEU A N 1
ATOM 3533 C CA . LEU A 1 466 ? 15.212 5.058 -12.409 1.00 89.81 466 LEU A CA 1
ATOM 3534 C C . LEU A 1 466 ? 14.017 5.143 -13.369 1.00 89.81 466 LEU A C 1
ATOM 3536 O O . LEU A 1 466 ? 14.177 4.962 -14.575 1.00 89.81 466 LEU A O 1
ATOM 3540 N N . LEU A 1 467 ? 12.827 5.474 -12.864 1.00 90.31 467 LEU A N 1
ATOM 3541 C CA . LEU A 1 467 ? 11.649 5.748 -13.692 1.00 90.31 467 LEU A CA 1
ATOM 3542 C C . LEU A 1 467 ? 11.739 7.088 -14.444 1.00 90.31 467 LEU A C 1
ATOM 3544 O O . LEU A 1 467 ? 10.915 7.337 -15.326 1.00 90.31 467 LEU A O 1
ATOM 3548 N N . GLY A 1 468 ? 12.734 7.928 -14.134 1.00 87.44 468 GLY A N 1
ATOM 3549 C CA . GLY A 1 468 ? 12.944 9.232 -14.764 1.00 87.44 468 GLY A CA 1
ATOM 3550 C C . GLY A 1 468 ? 12.081 10.349 -14.176 1.00 87.44 468 GLY A C 1
ATOM 3551 O O . GLY A 1 468 ? 11.842 11.355 -14.843 1.00 87.44 468 GLY A O 1
ATOM 3552 N N . ARG A 1 469 ? 11.583 10.187 -12.944 1.00 88.88 469 ARG A N 1
ATOM 3553 C CA . ARG A 1 469 ? 10.833 11.242 -12.249 1.00 88.88 469 ARG A CA 1
ATOM 3554 C C . ARG A 1 469 ? 11.796 12.315 -11.737 1.00 88.88 469 ARG A C 1
ATOM 3556 O O . ARG A 1 469 ? 12.891 12.007 -11.272 1.00 88.88 469 ARG A O 1
ATOM 3563 N N . ILE A 1 470 ? 11.368 13.576 -11.786 1.00 90.06 470 ILE A N 1
ATOM 3564 C CA . ILE A 1 470 ? 12.147 14.696 -11.242 1.00 90.06 470 ILE A CA 1
ATOM 3565 C C . ILE A 1 470 ? 12.207 14.554 -9.711 1.00 90.06 470 ILE A C 1
ATOM 3567 O O . ILE A 1 470 ? 11.152 14.401 -9.089 1.00 90.06 470 ILE A O 1
ATOM 3571 N N . PRO A 1 471 ? 13.403 14.591 -9.093 1.00 88.69 471 PRO A N 1
ATOM 3572 C CA . PRO A 1 471 ? 13.535 14.487 -7.646 1.00 88.69 471 PRO A CA 1
ATOM 3573 C C . PRO A 1 471 ? 12.957 15.718 -6.936 1.00 88.69 471 PRO A C 1
ATOM 3575 O O . PRO A 1 471 ? 13.028 16.843 -7.430 1.00 88.69 471 PRO A O 1
ATOM 3578 N N . SE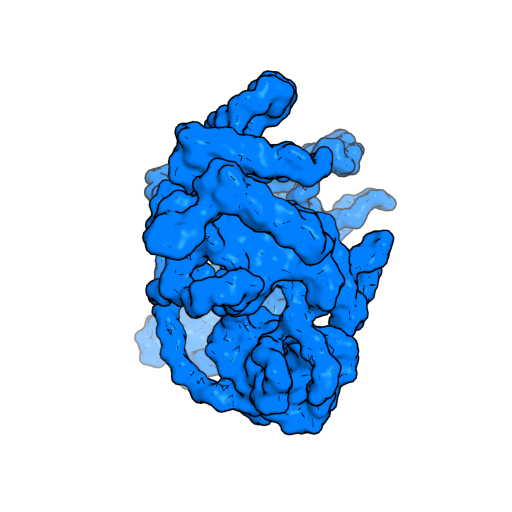R A 1 472 ? 12.410 15.485 -5.748 1.00 89.69 472 SER A N 1
ATOM 3579 C CA . SER A 1 472 ? 11.912 16.497 -4.819 1.00 89.69 472 SER A CA 1
ATOM 3580 C C . SER A 1 472 ? 13.000 16.895 -3.806 1.00 89.69 472 SER A C 1
ATOM 3582 O O . SER A 1 472 ? 14.197 16.665 -4.012 1.00 89.69 472 SER A O 1
ATOM 3584 N N . ALA A 1 473 ? 12.597 17.516 -2.695 1.00 81.19 473 ALA A N 1
ATOM 3585 C CA . ALA A 1 473 ? 13.482 17.930 -1.614 1.00 81.19 473 ALA A CA 1
ATOM 3586 C C . ALA A 1 473 ? 14.401 16.784 -1.156 1.00 81.19 473 ALA A C 1
ATOM 3588 O O . ALA A 1 473 ? 13.968 15.645 -0.987 1.00 81.19 473 ALA A O 1
ATOM 3589 N N . VAL A 1 474 ? 15.683 17.102 -0.944 1.00 84.88 474 VAL A N 1
ATOM 3590 C CA . VAL A 1 474 ? 16.721 16.161 -0.470 1.00 84.88 474 VAL A CA 1
ATOM 3591 C C . VAL A 1 474 ? 16.911 14.932 -1.386 1.00 84.88 474 VAL A C 1
ATOM 3593 O O . VAL A 1 474 ? 17.548 13.960 -0.998 1.00 84.88 474 VAL A O 1
ATOM 3596 N N . GLY A 1 475 ? 16.401 14.969 -2.623 1.00 84.75 475 GLY A N 1
ATOM 3597 C CA . GLY A 1 475 ? 16.524 13.865 -3.576 1.00 84.75 475 GLY A CA 1
ATOM 3598 C C . GLY A 1 475 ? 15.483 12.756 -3.410 1.00 84.75 475 GLY A C 1
ATOM 3599 O O . GLY A 1 475 ? 15.636 11.710 -4.033 1.00 84.75 475 GLY A O 1
ATOM 3600 N N . TYR A 1 476 ? 14.439 12.958 -2.598 1.00 92.12 476 TYR A N 1
ATOM 3601 C CA . TYR A 1 476 ? 13.323 12.013 -2.494 1.00 92.12 476 TYR A CA 1
ATOM 3602 C C . TYR A 1 476 ? 12.418 12.049 -3.722 1.00 92.12 476 TYR A C 1
ATOM 3604 O O . TYR A 1 476 ? 12.407 13.008 -4.497 1.00 92.12 476 TYR A O 1
ATOM 3612 N N . GLN A 1 477 ? 11.603 11.013 -3.875 1.00 91.50 477 GLN A N 1
ATOM 3613 C CA . GLN A 1 477 ? 10.587 10.963 -4.909 1.00 91.50 477 GLN A CA 1
ATOM 3614 C C . GLN A 1 477 ? 9.488 12.024 -4.691 1.00 91.50 477 GLN A C 1
ATOM 3616 O O . GLN A 1 477 ? 9.126 12.320 -3.549 1.00 91.50 477 GLN A O 1
ATOM 3621 N N . PRO A 1 478 ? 8.897 12.583 -5.766 1.00 89.31 478 PRO A N 1
ATOM 3622 C CA . PRO A 1 478 ? 7.784 13.530 -5.652 1.00 89.31 478 PRO A CA 1
ATOM 3623 C C . PRO A 1 478 ? 6.522 12.896 -5.046 1.00 89.31 478 PRO A C 1
ATOM 3625 O O . PRO A 1 478 ? 5.673 13.609 -4.522 1.00 89.31 478 PRO A O 1
ATOM 3628 N N . THR A 1 479 ? 6.414 11.565 -5.077 1.00 90.19 479 THR A N 1
ATOM 3629 C CA . THR A 1 479 ? 5.296 10.785 -4.530 1.00 90.19 479 THR A CA 1
ATOM 3630 C C . THR A 1 479 ? 5.499 10.361 -3.075 1.00 90.19 479 THR A C 1
ATOM 3632 O O . THR A 1 479 ? 4.723 9.565 -2.566 1.00 90.19 479 THR A O 1
ATOM 3635 N N . LEU A 1 480 ? 6.502 10.891 -2.363 1.00 89.38 480 LEU A N 1
ATOM 3636 C CA . LEU A 1 480 ? 6.859 10.426 -1.016 1.00 89.38 480 LEU A CA 1
ATOM 3637 C C . LEU A 1 480 ? 5.658 10.382 -0.057 1.00 89.38 480 LEU A C 1
ATOM 3639 O O . LEU A 1 480 ? 5.460 9.398 0.651 1.00 89.38 480 LEU A O 1
ATOM 3643 N N . ALA A 1 481 ? 4.855 11.447 -0.045 1.00 87.88 481 ALA A N 1
ATOM 3644 C CA . ALA A 1 481 ? 3.706 11.558 0.848 1.00 87.88 481 ALA A CA 1
ATOM 3645 C C . ALA A 1 481 ? 2.609 10.532 0.524 1.00 87.88 481 ALA A C 1
ATOM 3647 O O . ALA A 1 481 ? 2.006 9.980 1.439 1.00 87.88 481 ALA A O 1
ATOM 3648 N N . THR A 1 482 ? 2.364 10.264 -0.761 1.00 87.06 482 THR A N 1
ATOM 3649 C CA . THR A 1 482 ? 1.362 9.282 -1.195 1.00 87.06 482 THR A CA 1
ATOM 3650 C C . THR A 1 482 ? 1.863 7.856 -1.000 1.00 87.06 482 THR A C 1
ATOM 3652 O O . THR A 1 482 ? 1.122 7.033 -0.480 1.00 87.06 482 THR A O 1
ATOM 3655 N N . ASP A 1 483 ? 3.131 7.579 -1.317 1.00 85.94 483 ASP A N 1
ATOM 3656 C CA . ASP A 1 483 ? 3.731 6.247 -1.172 1.00 85.94 483 ASP A CA 1
ATOM 3657 C C . ASP A 1 483 ? 3.731 5.796 0.296 1.00 85.94 483 ASP A C 1
ATOM 3659 O O . ASP A 1 483 ? 3.429 4.645 0.593 1.00 85.94 483 ASP A O 1
ATOM 3663 N N . LEU A 1 484 ? 4.044 6.713 1.221 1.00 87.50 484 LEU A N 1
ATOM 3664 C CA . LEU A 1 484 ? 4.017 6.430 2.656 1.00 87.50 484 LEU A CA 1
ATOM 3665 C C . LEU A 1 484 ? 2.597 6.463 3.234 1.00 87.50 484 LEU A C 1
ATOM 3667 O O . LEU A 1 484 ? 2.330 5.777 4.209 1.00 87.50 484 LEU A O 1
ATOM 3671 N N . GLY A 1 485 ? 1.695 7.272 2.670 1.00 81.50 485 GLY A N 1
ATOM 3672 C CA . GLY A 1 485 ? 0.307 7.364 3.127 1.00 81.50 485 GLY A CA 1
ATOM 3673 C C . GLY A 1 485 ? -0.539 6.143 2.761 1.00 81.50 485 GLY A C 1
ATOM 3674 O O . GLY A 1 485 ? -1.478 5.824 3.483 1.00 81.50 485 GLY A O 1
ATOM 3675 N N . HIS A 1 486 ? -0.204 5.478 1.653 1.00 75.00 486 HIS A N 1
ATOM 3676 C CA . HIS A 1 486 ? -0.860 4.252 1.192 1.00 75.00 486 HIS A CA 1
ATOM 3677 C C . HIS A 1 486 ? -0.279 2.984 1.849 1.00 75.00 486 HIS A C 1
ATOM 3679 O O . HIS A 1 486 ? -0.851 1.910 1.686 1.00 75.00 486 HIS A O 1
ATOM 3685 N N . CYS A 1 487 ? 0.839 3.108 2.576 1.00 56.69 487 CYS A N 1
ATOM 3686 C CA . CYS A 1 487 ? 1.455 2.052 3.381 1.00 56.69 487 CYS A CA 1
ATOM 3687 C C . CYS A 1 487 ? 1.039 2.167 4.860 1.00 56.69 487 CYS A C 1
ATOM 3689 O O . CYS A 1 487 ? 0.965 1.107 5.518 1.00 56.69 487 CYS A O 1
#